Protein AF-A0A6N8HKQ2-F1 (afdb_monomer_lite)

pLDDT: mean 86.03, std 14.51, range [37.56, 98.5]

Sequence (392 aa):
MIQPKLKNEHGMTLVELLAALALFSIVIVLGGSLISSMSSSEKSVSGDISLQQKTNVLMSEMREAYYSGTGVGDLYVDLEALGLSVQGTEIKNDGKFLNIKNNYIEGVNFEKPLSVKLTTSAGPQEVTVESTWKQTDKKEISLQKSRKAQPPKLEDYEWGKEIDELPCDSDGNVKWSGKKYEKNCKPKKKHHNINGALWITNDMKEPDVNNKKHYDIKIEKDLFSDEEFETEEHWSILVGKSAIFHEEVDLEDHSRLEIIENAFFIGKEGEDNDDAEVELEKKAKLIIRKSAFFHGDVEVGEDDNAGAEIKIEGNGTFNKDLVLDKNSEVFITQNGFFYGALEIENNASINIFQDAKFKKTDDYDIAGTICVEGEVSPSNFIYEVSKKCKNK

Radius of gyration: 31.77 Å; chains: 1; bounding box: 68×92×79 Å

Structure (mmCIF, N/CA/C/O backbone):
data_AF-A0A6N8HKQ2-F1
#
_entry.id   AF-A0A6N8HKQ2-F1
#
loop_
_atom_site.group_PDB
_atom_site.id
_atom_site.type_symbol
_atom_site.label_atom_id
_atom_site.label_alt_id
_atom_site.label_comp_id
_atom_site.label_asym_id
_atom_site.label_entity_id
_atom_site.label_seq_id
_atom_site.pdbx_PDB_ins_code
_atom_site.Cartn_x
_atom_site.Cartn_y
_atom_site.Cartn_z
_atom_site.occupancy
_atom_site.B_iso_or_equiv
_atom_site.auth_seq_id
_atom_site.auth_comp_id
_atom_site.auth_asym_id
_atom_site.auth_atom_id
_atom_site.pdbx_PDB_model_num
ATOM 1 N N . MET A 1 1 ? 26.678 64.929 39.734 1.00 46.16 1 MET A N 1
ATOM 2 C CA . MET A 1 1 ? 25.821 64.148 40.652 1.00 46.16 1 MET A CA 1
ATOM 3 C C . MET A 1 1 ? 24.407 64.694 40.525 1.00 46.16 1 MET A C 1
ATOM 5 O O . MET A 1 1 ? 24.148 65.793 40.991 1.00 46.16 1 MET A O 1
ATOM 9 N N . ILE A 1 2 ? 23.542 63.999 39.789 1.00 42.50 2 ILE A N 1
ATOM 10 C CA . ILE A 1 2 ? 22.136 64.370 39.585 1.00 42.50 2 ILE A CA 1
ATOM 11 C C . ILE A 1 2 ? 21.341 63.129 39.987 1.00 42.50 2 ILE A C 1
ATOM 13 O O . ILE A 1 2 ? 21.443 62.105 39.320 1.00 42.50 2 ILE A O 1
ATOM 17 N N . GLN A 1 3 ? 20.635 63.187 41.116 1.00 50.00 3 GLN A N 1
ATOM 18 C CA . GLN A 1 3 ? 19.704 62.131 41.508 1.00 50.00 3 GLN A CA 1
ATOM 19 C C . GLN A 1 3 ? 18.367 62.366 40.792 1.00 50.00 3 GLN A C 1
ATOM 21 O O . GLN A 1 3 ? 17.810 63.462 40.918 1.00 50.00 3 GLN A O 1
ATOM 26 N N . PRO A 1 4 ? 17.832 61.383 40.048 1.00 57.84 4 PRO A N 1
ATOM 27 C CA . PRO A 1 4 ? 16.505 61.508 39.471 1.00 57.84 4 PRO A CA 1
ATOM 28 C C . PRO A 1 4 ? 15.457 61.437 40.588 1.00 57.84 4 PRO A C 1
ATOM 30 O O . PRO A 1 4 ? 15.381 60.468 41.342 1.00 57.84 4 PRO A O 1
ATOM 33 N N . LYS A 1 5 ? 14.635 62.486 40.694 1.00 56.62 5 LYS A N 1
ATOM 34 C CA . LYS A 1 5 ? 13.410 62.476 41.500 1.00 56.62 5 LYS A CA 1
ATOM 35 C C . LYS A 1 5 ? 12.415 61.513 40.850 1.00 56.62 5 LYS A C 1
ATOM 37 O O . LYS A 1 5 ? 11.850 61.836 39.808 1.00 56.62 5 LYS A O 1
ATOM 42 N N . LEU A 1 6 ? 12.169 60.367 41.479 1.00 55.47 6 LEU A N 1
ATOM 43 C CA . LEU A 1 6 ? 11.013 59.528 41.167 1.00 55.47 6 LEU A CA 1
ATOM 44 C C . LEU A 1 6 ? 9.749 60.273 41.620 1.00 55.47 6 LEU A C 1
ATOM 46 O O . LEU A 1 6 ? 9.415 60.304 42.803 1.00 55.47 6 LEU A O 1
ATOM 50 N N . LYS A 1 7 ? 9.073 60.931 40.675 1.00 54.97 7 LYS A N 1
ATOM 51 C CA . LYS A 1 7 ? 7.718 61.453 40.865 1.00 54.97 7 LYS A CA 1
ATOM 52 C C . LYS A 1 7 ? 6.754 60.272 40.852 1.00 54.97 7 LYS A C 1
ATOM 54 O O . LYS A 1 7 ? 6.354 59.808 39.793 1.00 54.97 7 LYS A O 1
ATOM 59 N N . ASN A 1 8 ? 6.414 59.783 42.038 1.00 57.41 8 ASN A N 1
ATOM 60 C CA . ASN A 1 8 ? 5.313 58.849 42.222 1.00 57.41 8 ASN A CA 1
ATOM 61 C C . ASN A 1 8 ? 4.011 59.655 42.347 1.00 57.41 8 ASN A C 1
ATOM 63 O O . ASN A 1 8 ? 3.515 59.912 43.442 1.00 57.41 8 ASN A O 1
ATOM 67 N N . GLU A 1 9 ? 3.522 60.159 41.217 1.00 56.28 9 GLU A N 1
ATOM 68 C CA . GLU A 1 9 ? 2.232 60.835 41.125 1.00 56.28 9 GLU A CA 1
ATOM 69 C C . GLU A 1 9 ? 1.220 59.812 40.616 1.00 56.28 9 GLU A C 1
ATOM 71 O O . GLU A 1 9 ? 1.083 59.661 39.412 1.00 56.28 9 GLU A O 1
ATOM 76 N N . HIS A 1 10 ? 0.577 59.094 41.540 1.00 60.50 10 HIS A N 1
ATOM 77 C CA . HIS A 1 10 ? -0.788 58.529 41.507 1.00 60.50 10 HIS A CA 1
ATOM 78 C C . HIS A 1 10 ? -0.827 57.406 42.551 1.00 60.50 10 HIS A C 1
ATOM 80 O O . HIS A 1 10 ? -0.694 56.222 42.251 1.00 60.50 10 HIS A O 1
ATOM 86 N N . GLY A 1 11 ? -0.938 57.799 43.825 1.00 62.66 11 GLY A N 1
ATOM 87 C CA . GLY A 1 11 ? -1.246 56.848 44.885 1.00 62.66 11 GLY A CA 1
ATOM 88 C C . GLY A 1 11 ? -2.621 56.263 44.598 1.00 62.66 11 GLY A C 1
ATOM 89 O O . GLY A 1 11 ? -3.601 57.004 44.618 1.00 62.66 11 GLY A O 1
ATOM 90 N N . MET A 1 12 ? -2.668 54.967 44.286 1.00 68.31 12 MET A N 1
ATOM 91 C CA . MET A 1 12 ? -3.914 54.234 44.085 1.00 68.31 12 MET A CA 1
ATOM 92 C C . MET A 1 12 ? -4.814 54.506 45.287 1.00 68.31 12 MET A C 1
ATOM 94 O O . MET A 1 12 ? -4.420 54.286 46.439 1.00 68.31 12 MET A O 1
ATOM 98 N N . THR A 1 13 ? -5.983 55.085 45.038 1.00 80.00 13 THR A N 1
ATOM 99 C CA . THR A 1 13 ? -6.864 55.469 46.135 1.00 80.00 13 THR A CA 1
ATOM 100 C C . THR A 1 13 ? -7.385 54.201 46.802 1.00 80.00 13 THR A C 1
ATOM 102 O O . THR A 1 13 ? -7.606 53.177 46.155 1.00 80.00 13 THR A O 1
ATOM 105 N N . LEU A 1 14 ? -7.581 54.238 48.120 1.00 75.44 14 LEU A N 1
ATOM 106 C CA . LEU A 1 14 ? -8.024 53.067 48.888 1.00 75.44 14 LEU A CA 1
ATOM 107 C C . LEU A 1 14 ? -9.332 52.469 48.332 1.00 75.44 14 LEU A C 1
ATOM 109 O O . LEU A 1 14 ? -9.553 51.265 48.416 1.00 75.44 14 LEU A O 1
ATOM 113 N N . VAL A 1 15 ? -10.157 53.306 47.701 1.00 83.25 15 VAL A N 1
ATOM 114 C CA . VAL A 1 15 ? -11.392 52.915 47.015 1.00 83.25 15 VAL A CA 1
ATOM 115 C C . VAL A 1 15 ? -11.114 52.100 45.746 1.00 83.25 15 VAL A C 1
ATOM 117 O O . VAL A 1 15 ? -11.780 51.092 45.528 1.00 83.25 15 VAL A O 1
ATOM 120 N N . GLU A 1 16 ? -10.116 52.469 44.938 1.00 81.19 16 GLU A N 1
ATOM 121 C CA . GLU A 1 16 ? -9.722 51.705 43.743 1.00 81.19 16 GLU A CA 1
ATOM 122 C C . GLU A 1 16 ? -9.136 50.342 44.111 1.00 81.19 16 GLU A C 1
ATOM 124 O O . GLU A 1 16 ? -9.442 49.348 43.456 1.00 81.19 16 GLU A O 1
ATOM 129 N N . LEU A 1 17 ? -8.347 50.267 45.189 1.00 82.44 17 LEU A N 1
ATOM 130 C CA . LEU A 1 17 ? -7.825 48.991 45.686 1.00 82.44 17 LEU A CA 1
ATOM 131 C C . LEU A 1 17 ? -8.966 48.066 46.135 1.00 82.44 17 LEU A C 1
ATOM 133 O O . LEU A 1 17 ? -8.962 46.871 45.840 1.00 82.44 17 LEU A O 1
ATOM 137 N N . LEU A 1 18 ? -9.967 48.621 46.821 1.00 84.69 18 LEU A N 1
ATOM 138 C CA . LEU A 1 18 ? -11.105 47.857 47.326 1.00 84.69 18 LEU A CA 1
ATOM 139 C C . LEU A 1 18 ? -12.030 47.395 46.190 1.00 84.69 18 LEU A C 1
ATOM 141 O O . LEU A 1 18 ? -12.489 46.253 46.198 1.00 84.69 18 LEU A O 1
ATOM 145 N N . ALA A 1 19 ? -12.236 48.241 45.177 1.00 88.38 19 ALA A N 1
ATOM 146 C CA . ALA A 1 19 ? -12.956 47.877 43.961 1.00 88.38 19 ALA A CA 1
ATOM 147 C C . ALA A 1 19 ? -12.219 46.782 43.172 1.00 88.38 19 ALA A C 1
ATOM 149 O O . ALA A 1 19 ? -12.848 45.816 42.745 1.00 88.38 19 ALA A O 1
ATOM 150 N N . ALA A 1 20 ? -10.892 46.880 43.038 1.00 87.44 20 ALA A N 1
ATOM 151 C CA . ALA A 1 20 ? -10.080 45.861 42.378 1.00 87.44 20 ALA A CA 1
ATOM 152 C C . ALA A 1 20 ? -10.153 44.511 43.110 1.00 87.44 20 ALA A C 1
ATOM 154 O O . ALA A 1 20 ? -10.341 43.485 42.464 1.00 87.44 20 ALA A O 1
ATOM 155 N N . LEU A 1 21 ? -10.089 44.496 44.446 1.00 85.06 21 LEU A N 1
ATOM 156 C CA . LEU A 1 21 ? -10.228 43.271 45.247 1.00 85.06 21 LEU A CA 1
ATOM 157 C C . LEU A 1 21 ? -11.634 42.653 45.153 1.00 85.06 21 LEU A C 1
ATOM 159 O O . LEU A 1 21 ? -11.768 41.428 45.069 1.00 85.06 21 LEU A O 1
ATOM 163 N N . ALA A 1 22 ? -12.686 43.475 45.123 1.00 90.75 22 ALA A N 1
ATOM 164 C CA . ALA A 1 22 ? -14.056 43.005 44.916 1.00 90.75 22 ALA A CA 1
ATOM 165 C C . ALA A 1 22 ? -14.241 42.395 43.514 1.00 90.75 22 ALA A C 1
ATOM 167 O O . ALA A 1 22 ? -14.841 41.335 43.358 1.00 90.75 22 ALA A O 1
ATOM 168 N N . LEU A 1 23 ? -13.664 43.022 42.489 1.00 86.00 23 LEU A N 1
ATOM 169 C CA . LEU A 1 23 ? -13.729 42.519 41.118 1.00 86.00 23 LEU A CA 1
ATOM 170 C C . LEU A 1 23 ? -12.907 41.228 40.967 1.00 86.00 23 LEU A C 1
ATOM 172 O O . LEU A 1 23 ? -13.370 40.266 40.359 1.00 86.00 23 LEU A O 1
ATOM 176 N N . PHE A 1 24 ? -11.738 41.155 41.605 1.00 87.06 24 PHE A N 1
ATOM 177 C CA . PHE A 1 24 ? -10.883 39.967 41.597 1.00 87.06 24 PHE A CA 1
ATOM 178 C C . PHE A 1 24 ? -11.538 38.769 42.297 1.00 87.06 24 PHE A C 1
ATOM 180 O O . PHE A 1 24 ? -11.476 37.649 41.798 1.00 87.06 24 PHE A O 1
ATOM 187 N N . SER A 1 25 ? -12.231 38.994 43.417 1.00 88.94 25 SER A N 1
ATOM 188 C CA . SER A 1 25 ? -12.973 37.932 44.112 1.00 88.94 25 SER A CA 1
ATOM 189 C C . SER A 1 25 ? -14.153 37.405 43.288 1.00 88.94 25 SER A C 1
ATOM 191 O O . SER A 1 25 ? -14.359 36.192 43.245 1.00 88.94 25 SER A O 1
ATOM 193 N N . ILE A 1 26 ? -14.861 38.267 42.551 1.00 86.38 26 ILE A N 1
ATOM 194 C CA . ILE A 1 26 ? -15.901 37.837 41.600 1.00 86.38 26 ILE A CA 1
ATOM 195 C C . ILE A 1 26 ? -15.299 36.974 40.482 1.00 86.38 26 ILE A C 1
ATOM 197 O O . ILE A 1 26 ? -15.842 35.916 40.167 1.00 86.38 26 ILE A O 1
ATOM 201 N N . VAL A 1 27 ? -14.157 37.379 39.917 1.00 82.25 27 VAL A N 1
ATOM 202 C CA . VAL A 1 27 ? -13.468 36.614 38.863 1.00 82.25 27 VAL A CA 1
ATOM 203 C C . VAL A 1 27 ? -13.021 35.239 39.367 1.00 82.25 27 VAL A C 1
ATOM 205 O O . VAL A 1 27 ? -13.214 34.252 38.661 1.00 82.25 27 VAL A O 1
ATOM 208 N N . ILE A 1 28 ? -12.500 35.140 40.595 1.00 85.94 28 ILE A N 1
ATOM 209 C CA . ILE A 1 28 ? -12.115 33.851 41.196 1.00 85.94 28 ILE A CA 1
ATOM 210 C C . ILE A 1 28 ? -13.334 32.937 41.374 1.00 85.94 28 ILE A C 1
ATOM 212 O O . ILE A 1 28 ? -13.261 31.755 41.042 1.00 85.94 28 ILE A O 1
ATOM 216 N N . VAL A 1 29 ? -14.463 33.462 41.861 1.00 83.50 29 VAL A N 1
ATOM 217 C CA . VAL A 1 29 ? -15.686 32.663 42.068 1.00 83.50 29 VAL A CA 1
ATOM 218 C C . VAL A 1 29 ? -16.268 32.180 40.737 1.00 83.50 29 VAL A C 1
ATOM 220 O O . VAL A 1 29 ? -16.645 31.011 40.615 1.00 83.50 29 VAL A O 1
ATOM 223 N N . LEU A 1 30 ? -16.303 33.044 39.720 1.00 73.38 30 LEU A N 1
ATOM 224 C CA . LEU A 1 30 ? -16.772 32.677 38.381 1.00 73.38 30 LEU A CA 1
ATOM 225 C C . LEU A 1 30 ? -15.832 31.665 37.708 1.00 73.38 30 LEU A C 1
ATOM 227 O O . LEU A 1 30 ? -16.303 30.676 37.146 1.00 73.38 30 LEU A O 1
ATOM 231 N N . GLY A 1 31 ? -14.515 31.853 37.832 1.00 74.56 31 GLY A N 1
ATOM 232 C CA . GLY A 1 31 ? -13.509 30.920 37.320 1.00 74.56 31 GLY A CA 1
ATOM 233 C C . GLY A 1 31 ? -13.569 29.549 37.998 1.00 74.56 31 GLY A C 1
ATOM 234 O O . GLY A 1 31 ? -13.568 28.524 37.320 1.00 74.56 31 GLY A O 1
ATOM 235 N N . GLY A 1 32 ? -13.713 29.515 39.327 1.00 78.25 32 GLY A N 1
ATOM 236 C CA . GLY A 1 32 ? -13.856 28.271 40.087 1.00 78.25 32 GLY A CA 1
ATOM 237 C C . GLY A 1 32 ? -15.131 27.499 39.739 1.00 78.25 32 GLY A C 1
ATOM 238 O O . GLY A 1 32 ? -15.108 26.272 39.645 1.00 78.25 32 GLY A O 1
ATOM 239 N N . SER A 1 33 ? -16.229 28.212 39.472 1.00 70.56 33 SER A N 1
ATOM 240 C CA . SER A 1 33 ? -17.499 27.601 39.062 1.00 70.56 33 SER A CA 1
ATOM 241 C C . SER A 1 33 ? -17.398 26.935 37.684 1.00 70.56 33 SER A C 1
ATOM 243 O O . SER A 1 33 ? -17.876 25.814 37.510 1.00 70.56 33 SER A O 1
ATOM 245 N N . LEU A 1 34 ? -16.717 27.573 36.723 1.00 57.62 34 LEU A N 1
ATOM 246 C CA . LEU A 1 34 ? -16.493 27.012 35.386 1.00 57.62 34 LEU A CA 1
ATOM 247 C C . LEU A 1 34 ? -15.600 25.763 35.424 1.00 57.62 34 LEU A C 1
ATOM 249 O O . LEU A 1 34 ? -15.969 24.737 34.852 1.00 57.62 34 LEU A O 1
ATOM 253 N N . ILE A 1 35 ? -14.485 25.806 36.159 1.00 62.06 35 ILE A N 1
ATOM 254 C CA . ILE A 1 35 ? -13.568 24.660 36.303 1.00 62.06 35 ILE A CA 1
ATOM 255 C C . ILE A 1 35 ? -14.276 23.470 36.970 1.00 62.06 35 ILE A C 1
ATOM 257 O O . ILE A 1 35 ? -14.155 22.333 36.512 1.00 62.06 35 ILE A O 1
ATOM 261 N N . SER A 1 36 ? -15.073 23.728 38.012 1.00 61.34 36 SER A N 1
ATOM 262 C CA . SER A 1 36 ? -15.867 22.694 38.686 1.00 61.34 36 SER A CA 1
ATOM 263 C C . SER A 1 36 ? -16.915 22.066 37.755 1.00 61.34 36 SER A C 1
ATOM 265 O O . SER A 1 36 ? -17.097 20.845 37.753 1.00 61.34 36 SER A O 1
ATOM 267 N N . SER A 1 37 ? -17.560 22.875 36.904 1.00 52.34 37 SER A N 1
ATOM 268 C CA . SER A 1 37 ? -18.534 22.382 35.922 1.00 52.34 37 SER A CA 1
ATOM 269 C C . SER A 1 37 ? -17.895 21.499 34.842 1.00 52.34 37 SER A C 1
ATOM 271 O O . SER A 1 37 ? -18.434 20.433 34.547 1.00 52.34 37 SER A O 1
ATOM 273 N N . MET A 1 38 ? -16.708 21.863 34.335 1.00 58.38 38 MET A N 1
ATOM 274 C CA . MET A 1 38 ? -15.970 21.043 33.365 1.00 58.38 38 MET A CA 1
ATOM 275 C C . MET A 1 38 ? -15.528 19.709 33.978 1.00 58.38 38 MET A C 1
ATOM 277 O O . MET A 1 38 ? -15.808 18.657 33.406 1.00 58.38 38 MET A O 1
ATOM 281 N N . SER A 1 39 ? -14.960 19.721 35.189 1.00 58.03 39 SER A N 1
ATOM 282 C CA . SER A 1 39 ? -14.529 18.491 35.875 1.00 58.03 39 SER A CA 1
ATOM 283 C C . SER A 1 39 ? -15.693 17.544 36.201 1.00 58.03 39 SER A C 1
ATOM 285 O O . SER A 1 39 ? -15.555 16.322 36.133 1.00 58.03 39 SER A O 1
ATOM 287 N N . SER A 1 40 ? -16.866 18.097 36.525 1.00 54.75 40 SER A N 1
ATOM 288 C CA . SER A 1 40 ? -18.075 17.302 36.773 1.00 54.75 40 SER A CA 1
ATOM 289 C C . SER A 1 40 ? -18.632 16.692 35.480 1.00 54.75 40 SER A C 1
ATOM 291 O O . SER A 1 40 ? -19.094 15.552 35.488 1.00 54.75 40 SER A O 1
ATOM 293 N N . SER A 1 41 ? -18.543 17.421 34.361 1.00 54.34 41 SER A N 1
ATOM 294 C CA . SER A 1 41 ? -18.986 16.937 33.049 1.00 54.34 41 SER A CA 1
ATOM 295 C C . SER A 1 41 ? -18.083 15.839 32.472 1.00 54.34 41 SER A C 1
ATOM 297 O O . SER A 1 41 ? -18.601 14.853 31.953 1.00 54.34 41 SER A O 1
ATOM 299 N N . GLU A 1 42 ? -16.759 15.927 32.646 1.00 51.78 42 GLU A N 1
ATOM 300 C CA . GLU A 1 42 ? -15.817 14.888 32.198 1.00 51.78 42 GLU A CA 1
ATOM 301 C C . GLU A 1 42 ? -16.036 13.553 32.917 1.00 51.78 42 GLU A C 1
ATOM 303 O O . GLU A 1 42 ? -15.993 12.499 32.285 1.00 51.78 42 GLU A O 1
ATOM 308 N N . LYS A 1 43 ? -16.338 13.580 34.222 1.00 54.56 43 LYS A N 1
ATOM 309 C CA . LYS A 1 43 ? -16.626 12.356 34.987 1.00 54.56 43 LYS A CA 1
ATOM 310 C C . LYS A 1 43 ? -17.906 11.660 34.526 1.00 54.56 43 LYS A C 1
ATOM 312 O O . LYS A 1 43 ? -17.921 10.435 34.458 1.00 54.56 43 LYS A O 1
ATOM 317 N N . SER A 1 44 ? -18.951 12.419 34.184 1.00 57.22 44 SER A N 1
ATOM 318 C CA . SER A 1 44 ? -20.192 11.845 33.644 1.00 57.22 44 SER A CA 1
ATOM 319 C C . SER A 1 44 ? -19.960 11.234 32.261 1.00 57.22 44 SER A C 1
ATOM 321 O O . SER A 1 44 ? -20.314 10.081 32.043 1.00 57.22 44 SER A O 1
ATOM 323 N N . VAL A 1 45 ? -19.292 11.967 31.362 1.00 58.22 45 VAL A N 1
ATOM 324 C CA . VAL A 1 45 ? -19.038 11.521 29.980 1.00 58.22 45 VAL A CA 1
ATOM 325 C C . VAL A 1 45 ? -18.091 10.317 29.934 1.00 58.22 45 VAL A C 1
ATOM 327 O O . VAL A 1 45 ? -18.321 9.384 29.169 1.00 58.22 45 VAL A O 1
ATOM 330 N N . SER A 1 46 ? -17.051 10.289 30.773 1.00 54.12 46 SER A N 1
ATOM 331 C CA . SER A 1 46 ? -16.138 9.142 30.871 1.00 54.12 46 SER A CA 1
ATOM 332 C C . SER A 1 46 ? -16.841 7.887 31.409 1.00 54.12 46 SER A C 1
ATOM 334 O O . SER A 1 46 ? -16.606 6.789 30.899 1.00 54.12 46 SER A O 1
ATOM 336 N N . GLY A 1 47 ? -17.747 8.050 32.383 1.00 65.31 47 GLY A N 1
ATOM 337 C CA . GLY A 1 47 ? -18.592 6.966 32.892 1.00 65.31 47 GLY A CA 1
ATOM 338 C C . GLY A 1 47 ? -19.524 6.389 31.823 1.00 65.31 47 GLY A C 1
ATOM 339 O O . GLY A 1 47 ? -19.563 5.171 31.645 1.00 65.31 47 GLY A O 1
ATOM 340 N N . ASP A 1 48 ? -20.182 7.257 31.047 1.00 67.94 48 ASP A N 1
ATOM 341 C CA . ASP A 1 48 ? -21.115 6.856 29.986 1.00 67.94 48 ASP A CA 1
ATOM 342 C C . ASP A 1 48 ? -20.407 6.079 28.862 1.00 67.94 48 ASP A C 1
ATOM 344 O O . ASP A 1 48 ? -20.881 5.022 28.437 1.00 67.94 48 ASP A O 1
ATOM 348 N N . ILE A 1 49 ? -19.231 6.550 28.423 1.00 67.56 49 ILE A N 1
ATOM 349 C CA . ILE A 1 49 ? -18.426 5.869 27.395 1.00 67.56 49 ILE A CA 1
ATOM 350 C C . ILE A 1 49 ? -17.979 4.489 27.892 1.00 67.56 49 ILE A C 1
ATOM 352 O O . ILE A 1 49 ? -18.093 3.503 27.160 1.00 67.56 49 ILE A O 1
ATOM 356 N N . SER A 1 50 ? -17.516 4.394 29.142 1.00 82.94 50 SER A N 1
ATOM 357 C CA . SER A 1 50 ? -17.090 3.118 29.725 1.00 82.94 50 SER A CA 1
ATOM 358 C C . SER A 1 50 ? -18.253 2.126 29.842 1.00 82.94 50 SER A C 1
ATOM 360 O O . SER A 1 50 ? -18.107 0.959 29.473 1.00 82.94 50 SER A O 1
ATOM 362 N N . LEU A 1 51 ? -19.427 2.579 30.299 1.00 87.25 51 LEU A N 1
ATOM 363 C CA . LEU A 1 51 ? -20.622 1.742 30.416 1.00 87.25 51 LEU A CA 1
ATOM 364 C C . LEU A 1 51 ? -21.091 1.242 29.043 1.00 87.25 51 LEU A C 1
ATOM 366 O O . LEU A 1 51 ? -21.343 0.046 28.883 1.00 87.25 51 LEU A O 1
ATOM 370 N N . GLN A 1 52 ? -21.152 2.116 28.036 1.00 85.06 52 GLN A N 1
ATOM 371 C CA . GLN A 1 52 ? -21.540 1.732 26.678 1.00 85.06 52 GLN A CA 1
ATOM 372 C C . GLN A 1 52 ? -20.567 0.710 26.072 1.00 85.06 52 GLN A C 1
ATOM 374 O O . GLN A 1 52 ? -21.008 -0.284 25.494 1.00 85.06 52 GLN A O 1
ATOM 379 N N . GLN A 1 53 ? -19.256 0.900 26.250 1.00 80.44 53 GLN A N 1
ATOM 380 C CA . GLN A 1 53 ? -18.241 -0.053 25.792 1.00 80.44 53 GLN A CA 1
ATOM 381 C C . GLN A 1 53 ? -18.414 -1.424 26.449 1.00 80.44 53 GLN A C 1
ATOM 383 O O . GLN A 1 53 ? -18.516 -2.426 25.745 1.00 80.44 53 GLN A O 1
ATOM 388 N N . LYS A 1 54 ? -18.527 -1.477 27.781 1.00 88.75 54 LYS A N 1
ATOM 389 C CA . LYS A 1 54 ? -18.739 -2.736 28.513 1.00 88.75 54 LYS A CA 1
ATOM 390 C C . LYS A 1 54 ? -20.025 -3.448 28.088 1.00 88.75 54 LYS A C 1
ATOM 392 O O . LYS A 1 54 ? -20.032 -4.664 27.930 1.00 88.75 54 LYS A O 1
ATOM 397 N N . THR A 1 55 ? -21.094 -2.691 27.845 1.00 91.19 55 THR A N 1
ATOM 398 C CA . THR A 1 55 ? -22.372 -3.235 27.355 1.00 91.19 55 THR A CA 1
ATOM 399 C C . THR A 1 55 ? -22.227 -3.824 25.951 1.00 91.19 55 THR A C 1
ATOM 401 O O . THR A 1 55 ? -22.766 -4.892 25.665 1.00 91.19 55 THR A O 1
ATOM 404 N N . ASN A 1 56 ? -21.465 -3.166 25.074 1.00 84.62 56 ASN A N 1
ATOM 405 C CA . ASN A 1 56 ? -21.185 -3.663 23.728 1.00 84.62 56 ASN A CA 1
ATOM 406 C C . ASN A 1 56 ? -20.308 -4.924 23.737 1.00 84.62 56 ASN A C 1
ATOM 408 O O . ASN A 1 56 ? -20.548 -5.824 22.930 1.00 84.62 56 ASN A O 1
ATOM 412 N N . VAL A 1 57 ? -19.328 -5.006 24.646 1.00 84.88 57 VAL A N 1
ATOM 413 C CA . VAL A 1 57 ? -18.512 -6.215 24.859 1.00 84.88 57 VAL A CA 1
ATOM 414 C C . VAL A 1 57 ? -19.408 -7.377 25.277 1.00 84.88 57 VAL A C 1
ATOM 416 O O . VAL A 1 57 ? -19.439 -8.387 24.580 1.00 84.88 57 VAL A O 1
ATOM 419 N N . LEU A 1 58 ? -20.246 -7.186 26.301 1.00 91.81 58 LEU A N 1
ATOM 420 C CA . LEU A 1 58 ? -21.216 -8.189 26.749 1.00 91.81 58 LEU A CA 1
ATOM 421 C C . LEU A 1 58 ? -22.133 -8.666 25.611 1.00 91.81 58 LEU A C 1
ATOM 423 O O . LEU A 1 58 ? -22.305 -9.862 25.389 1.00 91.81 58 LEU A O 1
ATOM 427 N N . MET A 1 59 ? -22.693 -7.731 24.837 1.00 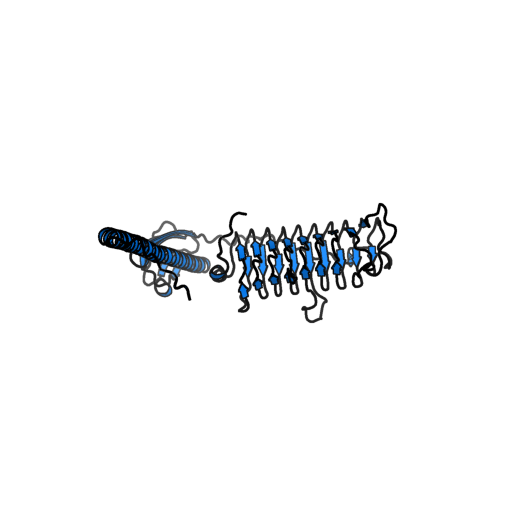93.19 59 MET A N 1
ATOM 428 C CA . MET A 1 59 ? -23.543 -8.044 23.680 1.00 93.19 59 MET A CA 1
ATOM 429 C C . MET A 1 59 ? -22.803 -8.776 22.554 1.00 93.19 59 MET A C 1
ATOM 431 O O . MET A 1 59 ? -23.447 -9.397 21.703 1.00 93.19 59 MET A O 1
ATOM 435 N N . SER A 1 60 ? -21.478 -8.671 22.492 1.00 84.25 60 SER A N 1
ATOM 436 C CA . SER A 1 60 ? -20.648 -9.379 21.515 1.00 84.25 60 SER A CA 1
ATOM 437 C C . SER A 1 60 ? -20.323 -10.789 22.001 1.00 84.25 60 SER A C 1
ATOM 439 O O . SER A 1 60 ? -20.546 -11.738 21.254 1.00 84.25 60 SER A O 1
ATOM 441 N N . GLU A 1 61 ? -19.937 -10.944 23.269 1.00 87.19 61 GLU A N 1
ATOM 442 C CA . GLU A 1 61 ? -19.694 -12.247 23.906 1.00 87.19 61 GLU A CA 1
ATOM 443 C C . GLU A 1 61 ? -20.952 -13.124 23.905 1.00 87.19 61 GLU A C 1
ATOM 445 O O . GLU A 1 61 ? -20.917 -14.282 23.488 1.00 87.19 61 GLU A O 1
ATOM 450 N N . MET A 1 62 ? -22.108 -12.560 24.274 1.00 93.88 62 MET A N 1
ATOM 451 C CA . MET A 1 62 ? -23.382 -13.282 24.219 1.00 93.88 62 MET A CA 1
ATOM 452 C C . MET A 1 62 ? -23.731 -13.722 22.791 1.00 93.88 62 MET A C 1
ATOM 454 O O . MET A 1 62 ? -24.269 -14.808 22.581 1.00 93.88 62 MET A O 1
ATOM 458 N N . ARG A 1 63 ? -23.430 -12.888 21.791 1.00 93.50 63 ARG A N 1
ATOM 459 C CA . ARG A 1 63 ? -23.690 -13.201 20.381 1.00 93.50 63 ARG A CA 1
ATOM 460 C C . ARG A 1 63 ? -22.796 -14.334 19.885 1.00 93.50 63 ARG A C 1
ATOM 462 O O . ARG A 1 63 ? -23.269 -15.209 19.164 1.00 93.50 63 ARG A O 1
ATOM 469 N N . GLU A 1 64 ? -21.529 -14.339 20.283 1.00 85.00 64 GLU A N 1
ATOM 470 C CA . GLU A 1 64 ? -20.588 -15.420 19.989 1.00 85.00 64 GLU A CA 1
ATOM 471 C C . GLU A 1 64 ? -21.012 -16.739 20.659 1.00 85.00 64 GLU A C 1
ATOM 473 O O . GLU A 1 64 ? -21.082 -17.782 19.999 1.00 85.00 64 GLU A O 1
ATOM 478 N N . ALA A 1 65 ? -21.407 -16.691 21.936 1.00 89.75 65 ALA A N 1
ATOM 479 C CA . ALA A 1 65 ? -21.964 -17.839 22.652 1.00 89.75 65 ALA A CA 1
ATOM 480 C C . ALA A 1 65 ? -23.235 -18.381 21.969 1.00 89.75 65 ALA A C 1
ATOM 482 O O . ALA A 1 65 ? -23.407 -19.589 21.814 1.00 89.75 65 ALA A O 1
ATOM 483 N N . TYR A 1 66 ? -24.108 -17.497 21.479 1.00 94.62 66 TYR A N 1
ATOM 484 C CA . TYR A 1 66 ? -25.288 -17.890 20.710 1.00 94.62 66 TYR A CA 1
ATOM 485 C C . TYR A 1 66 ? -24.929 -18.596 19.391 1.00 94.62 66 TYR A C 1
ATOM 487 O O . TYR A 1 66 ? -25.538 -19.608 19.042 1.00 94.62 66 TYR A O 1
ATOM 495 N N . TYR A 1 67 ? -23.936 -18.098 18.651 1.00 90.38 67 TYR A N 1
ATOM 496 C CA . TYR A 1 67 ? -23.533 -18.708 17.381 1.00 90.38 67 TYR A CA 1
ATOM 497 C C . TYR A 1 67 ? -22.767 -20.026 17.534 1.00 90.38 67 TYR A C 1
ATOM 499 O O . TYR A 1 67 ? -22.756 -20.819 16.593 1.00 90.38 67 TYR A O 1
ATOM 507 N N . SER A 1 68 ? -22.169 -20.286 18.697 1.00 87.81 68 SER A N 1
ATOM 508 C CA . SER A 1 68 ? -21.523 -21.570 19.006 1.00 87.81 68 SER A CA 1
ATOM 509 C C . SER A 1 68 ? -22.486 -22.629 19.563 1.00 87.81 68 SER A C 1
ATOM 511 O O . SER A 1 68 ? -22.177 -23.822 19.508 1.00 87.81 68 SER A O 1
ATOM 513 N N . GLY A 1 69 ? -23.661 -22.224 20.056 1.00 90.31 69 GLY A N 1
ATOM 514 C CA . GLY A 1 69 ? -24.697 -23.132 20.546 1.00 90.31 69 GLY A CA 1
ATOM 515 C C . GLY A 1 69 ? -25.393 -23.938 19.441 1.00 90.31 69 GLY A C 1
ATOM 516 O O . GLY A 1 69 ? -25.442 -23.546 18.275 1.00 90.31 69 GLY A O 1
ATOM 517 N N . THR A 1 70 ? -25.965 -25.088 19.807 1.00 89.44 70 THR A N 1
ATOM 518 C CA . THR A 1 70 ? -26.787 -25.925 18.913 1.00 89.44 70 THR A CA 1
ATOM 519 C C . THR A 1 70 ? -28.004 -26.468 19.659 1.00 89.44 70 THR A C 1
ATOM 521 O O . THR A 1 70 ? -27.944 -26.691 20.869 1.00 89.44 70 THR A O 1
ATOM 524 N N . GLY A 1 71 ? -29.122 -26.675 18.955 1.00 92.12 71 GLY A N 1
ATOM 525 C CA . GLY A 1 71 ? -30.360 -27.177 19.553 1.00 92.12 71 GLY A CA 1
ATOM 526 C C . GLY A 1 71 ? -30.957 -26.232 20.604 1.00 92.12 71 GLY A C 1
ATOM 527 O O . GLY A 1 71 ? -31.026 -25.021 20.396 1.00 92.12 71 GLY A O 1
ATOM 528 N N . VAL A 1 72 ? -31.415 -26.795 21.726 1.00 92.19 72 VAL A N 1
ATOM 529 C CA . VAL A 1 72 ? -31.946 -26.046 22.878 1.00 92.19 72 VAL A CA 1
ATOM 530 C C . VAL A 1 72 ? -30.995 -26.206 24.060 1.00 92.19 72 VAL A C 1
ATOM 532 O O . VAL A 1 72 ? -30.677 -27.336 24.431 1.00 92.19 72 VAL A O 1
ATOM 535 N N . GLY A 1 73 ? -30.573 -25.099 24.667 1.00 94.62 73 GLY A N 1
ATOM 536 C CA . GLY A 1 73 ? -29.677 -25.101 25.822 1.00 94.62 73 GLY A CA 1
ATOM 537 C C . GLY A 1 73 ? -29.611 -23.746 26.519 1.00 94.62 73 GLY A C 1
ATOM 538 O O . GLY A 1 73 ? -30.470 -22.891 26.309 1.00 94.62 73 GLY A O 1
ATOM 539 N N . ASP A 1 74 ? -28.588 -23.560 27.345 1.00 95.56 74 ASP A N 1
ATOM 540 C CA . ASP A 1 74 ? -28.421 -22.355 28.155 1.00 95.56 74 ASP A CA 1
ATOM 541 C C . ASP A 1 74 ? -27.308 -21.473 27.579 1.00 95.56 74 ASP A C 1
ATOM 543 O O . ASP A 1 74 ? -26.262 -21.972 27.160 1.00 95.56 74 ASP A O 1
ATOM 547 N N . LEU A 1 75 ? -27.529 -20.157 27.550 1.00 93.94 75 LEU A N 1
ATOM 548 C CA . LEU A 1 75 ? -26.542 -19.179 27.088 1.00 93.94 75 LEU A CA 1
ATOM 549 C C . LEU A 1 75 ? -25.925 -18.466 28.289 1.00 93.94 75 LEU A C 1
ATOM 551 O O . LEU A 1 75 ? -26.641 -17.810 29.042 1.00 93.94 75 LEU A O 1
ATOM 555 N N . TYR A 1 76 ? -24.613 -18.596 28.464 1.00 92.94 76 TYR A N 1
ATOM 556 C CA . TYR A 1 76 ? -23.887 -17.961 29.562 1.00 92.94 76 TYR A CA 1
ATOM 557 C C . TYR A 1 76 ? -23.723 -16.449 29.345 1.00 92.94 76 TYR A C 1
ATOM 559 O O . TYR A 1 76 ? -23.507 -15.996 28.221 1.00 92.94 76 TYR A O 1
ATOM 567 N N . VAL A 1 77 ? -23.832 -15.678 30.428 1.00 90.00 77 VAL A N 1
ATOM 568 C CA . VAL A 1 77 ? -23.762 -14.212 30.458 1.00 90.00 77 VAL A CA 1
ATOM 569 C C . VAL A 1 77 ? -22.944 -13.779 31.678 1.00 90.00 77 VAL A C 1
ATOM 571 O O . VAL A 1 77 ? -23.466 -13.756 32.792 1.00 90.00 77 VAL A O 1
ATOM 574 N N . ASP A 1 78 ? -21.674 -13.416 31.492 1.00 85.81 78 ASP A N 1
ATOM 575 C CA . ASP A 1 78 ? -20.793 -13.021 32.601 1.00 85.81 78 ASP A CA 1
ATOM 576 C C . ASP A 1 78 ? -20.966 -11.542 32.991 1.00 85.81 78 ASP A C 1
ATOM 578 O O . ASP A 1 78 ? -20.217 -10.649 32.593 1.00 85.81 78 ASP A O 1
ATOM 582 N N . LEU A 1 79 ? -22.010 -11.263 33.771 1.00 85.38 79 LEU A N 1
ATOM 583 C CA . LEU A 1 79 ? -22.305 -9.907 34.248 1.00 85.38 79 LEU A CA 1
ATOM 584 C C . LEU A 1 79 ? -21.310 -9.427 35.315 1.00 85.38 79 LEU A C 1
ATOM 586 O O . LEU A 1 79 ? -21.015 -8.230 35.401 1.00 85.38 79 LEU A O 1
ATOM 590 N N . GLU A 1 80 ? -20.802 -10.355 36.129 1.00 83.94 80 GLU A N 1
ATOM 591 C CA . GLU A 1 80 ? -19.935 -10.046 37.266 1.00 83.94 80 GLU A CA 1
ATOM 592 C C . GLU A 1 80 ? -18.533 -9.646 36.808 1.00 83.94 80 GLU A C 1
ATOM 594 O O . GLU A 1 80 ? -18.010 -8.643 37.304 1.00 83.94 80 GLU A O 1
ATOM 599 N N . ALA A 1 81 ? -17.954 -10.345 35.824 1.00 79.56 81 ALA A N 1
ATOM 600 C CA . ALA A 1 81 ? -16.623 -10.018 35.307 1.00 79.56 81 ALA A CA 1
ATOM 601 C C . ALA A 1 81 ? -16.538 -8.599 34.721 1.00 79.56 81 ALA A C 1
ATOM 603 O O . ALA A 1 81 ? -15.500 -7.942 34.820 1.00 79.56 81 ALA A O 1
ATOM 604 N N . LEU A 1 82 ? -17.638 -8.086 34.161 1.00 79.88 82 LEU A N 1
ATOM 605 C CA . LEU A 1 82 ? -17.698 -6.739 33.583 1.00 79.88 82 LEU A CA 1
ATOM 606 C C . LEU A 1 82 ? -18.042 -5.647 34.614 1.00 79.88 82 LEU A C 1
ATOM 608 O O . LEU A 1 82 ? -17.919 -4.445 34.323 1.00 79.88 82 LEU A O 1
ATOM 612 N N . GLY A 1 83 ? -18.437 -6.041 35.830 1.00 85.88 83 GLY A N 1
ATOM 613 C CA . GLY A 1 83 ? -18.901 -5.135 36.880 1.00 85.88 83 GLY A CA 1
ATOM 614 C C . GLY A 1 83 ? -20.174 -4.384 36.480 1.00 85.88 83 GLY A C 1
ATOM 615 O O . GLY A 1 83 ? -20.295 -3.193 36.769 1.00 85.88 83 GLY A O 1
ATOM 616 N N . LEU A 1 84 ? -21.081 -5.049 35.757 1.00 87.25 84 LE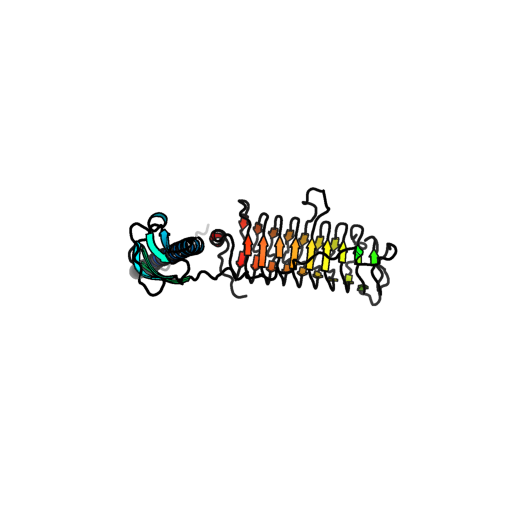U A N 1
ATOM 617 C CA . LEU A 1 84 ? -22.339 -4.478 35.275 1.00 87.25 84 LEU A CA 1
ATOM 618 C C . LEU A 1 84 ? -23.509 -4.958 36.133 1.00 87.25 84 LEU A C 1
ATOM 620 O O . LEU A 1 84 ? -23.565 -6.115 36.542 1.00 87.25 84 LEU A O 1
ATOM 624 N N . SER A 1 85 ? -24.487 -4.079 36.356 1.00 88.56 85 SER A N 1
ATOM 625 C CA . SER A 1 85 ? -25.783 -4.477 36.912 1.00 88.56 85 SER A CA 1
ATOM 626 C C . SER A 1 85 ? -26.859 -4.397 35.835 1.00 88.56 85 SER A C 1
ATOM 628 O O . SER A 1 85 ? -26.906 -3.441 35.063 1.00 88.56 85 SER A O 1
ATOM 630 N N . VAL A 1 86 ? -27.712 -5.415 35.743 1.00 88.12 86 VAL A N 1
ATOM 631 C CA . VAL A 1 86 ? -28.794 -5.468 34.753 1.00 88.12 86 VAL A CA 1
ATOM 632 C C . VAL A 1 86 ? -30.067 -4.921 35.386 1.00 88.12 86 VAL A C 1
ATOM 634 O O . VAL A 1 86 ? -30.581 -5.505 36.336 1.00 88.12 86 VAL A O 1
ATOM 637 N N . GLN A 1 87 ? -30.571 -3.808 34.854 1.00 90.50 87 GLN A N 1
ATOM 638 C CA . GLN A 1 87 ? -31.800 -3.161 35.333 1.00 90.50 87 GLN A CA 1
ATOM 639 C C . GLN A 1 87 ? -33.040 -3.673 34.595 1.00 90.50 87 GLN A C 1
ATOM 641 O O . GLN A 1 87 ? -34.123 -3.761 35.169 1.00 90.50 87 GLN A O 1
ATOM 646 N N . GLY A 1 88 ? -32.882 -4.049 33.323 1.00 86.38 88 GLY A N 1
ATOM 647 C CA . GLY A 1 88 ? -33.977 -4.531 32.490 1.00 86.38 88 GLY A CA 1
ATOM 648 C C . GLY A 1 88 ? -33.490 -5.463 31.391 1.00 86.38 88 GLY A C 1
ATOM 649 O O . GLY A 1 88 ? -32.460 -5.220 30.765 1.00 86.38 88 GLY A O 1
ATOM 650 N N . THR A 1 89 ? -34.243 -6.537 31.152 1.00 91.56 89 THR A N 1
ATOM 651 C CA . THR A 1 89 ? -34.017 -7.455 30.030 1.00 91.56 89 THR A CA 1
ATOM 652 C C . THR A 1 89 ? -35.329 -7.783 29.347 1.00 91.56 89 THR A C 1
ATOM 654 O O . THR A 1 89 ? -36.311 -8.152 29.988 1.00 91.56 89 THR A O 1
ATOM 657 N N . GLU A 1 90 ? -35.335 -7.688 28.023 1.00 95.69 90 GLU A N 1
ATOM 658 C CA . GLU A 1 90 ? -36.346 -8.322 27.187 1.00 95.69 90 GLU A CA 1
ATOM 659 C C . GLU A 1 90 ? -35.617 -9.247 26.216 1.00 95.69 90 GLU A C 1
ATOM 661 O O . GLU A 1 90 ? -35.081 -8.816 25.194 1.00 95.69 90 GLU A O 1
ATOM 666 N N . ILE A 1 91 ? -35.571 -10.533 26.558 1.00 95.81 91 ILE A N 1
ATOM 667 C CA . ILE A 1 91 ? -34.965 -11.559 25.714 1.00 95.81 91 ILE A CA 1
ATOM 668 C C . ILE A 1 91 ? -36.088 -12.406 25.134 1.00 95.81 91 ILE A C 1
ATOM 670 O O . ILE A 1 91 ? -36.885 -12.974 25.880 1.00 95.81 91 ILE A O 1
ATOM 674 N N . LYS A 1 92 ? -36.172 -12.487 23.805 1.00 96.94 92 LYS A N 1
ATOM 675 C CA . LYS A 1 92 ? -37.176 -13.281 23.090 1.00 96.94 92 LYS A CA 1
ATOM 676 C C . LYS A 1 92 ? -36.509 -14.295 22.182 1.00 96.94 92 LYS A C 1
ATOM 678 O O . LYS A 1 92 ? -35.695 -13.932 21.339 1.00 96.94 92 LYS A O 1
ATOM 683 N N . ASN A 1 93 ? -36.928 -15.546 22.292 1.00 96.56 93 ASN A N 1
ATOM 684 C CA . ASN A 1 93 ? -36.488 -16.621 21.417 1.00 96.56 93 ASN A CA 1
ATOM 685 C C . ASN A 1 93 ? -37.686 -17.495 21.048 1.00 96.56 93 ASN A C 1
ATOM 687 O O . ASN A 1 93 ? -38.460 -17.886 21.921 1.00 96.56 93 ASN A O 1
ATOM 691 N N . ASP A 1 94 ? -37.890 -17.733 19.751 1.00 93.69 94 ASP A N 1
ATOM 692 C CA . ASP A 1 94 ? -39.054 -18.482 19.243 1.00 93.69 94 ASP A CA 1
ATOM 693 C C . ASP A 1 94 ? -40.409 -17.934 19.761 1.00 93.69 94 ASP A C 1
ATOM 695 O O . ASP A 1 94 ? -41.326 -18.668 20.124 1.00 93.69 94 ASP A O 1
ATOM 699 N N . GLY A 1 95 ? -40.513 -16.604 19.876 1.00 92.56 95 GLY A N 1
ATOM 700 C CA . GLY A 1 95 ? -41.707 -15.913 20.379 1.00 92.56 95 GLY A CA 1
ATOM 701 C C . GLY A 1 95 ? -41.940 -16.010 21.894 1.00 92.56 95 GLY A C 1
ATOM 702 O O . GLY A 1 95 ? -42.907 -15.429 22.388 1.00 92.56 95 GLY A O 1
ATOM 703 N N . LYS A 1 96 ? -41.070 -16.695 22.646 1.00 95.94 96 LYS A N 1
ATOM 704 C CA . LYS A 1 96 ? -41.139 -16.806 24.110 1.00 95.94 96 LYS A CA 1
ATOM 705 C C . LYS A 1 96 ? -40.172 -15.831 24.768 1.00 95.94 96 LYS A C 1
ATOM 707 O O . LYS A 1 96 ? -39.045 -15.680 24.308 1.00 95.94 96 LYS A O 1
ATOM 712 N N . PHE A 1 97 ? -40.606 -15.200 25.856 1.00 96.88 97 PHE A N 1
ATOM 713 C CA . PHE A 1 97 ? -39.711 -14.424 26.711 1.00 96.88 97 PHE A CA 1
ATOM 714 C C . PHE A 1 97 ? -38.863 -15.365 27.570 1.00 96.88 97 PHE A C 1
ATOM 716 O O . PHE A 1 97 ? -39.401 -16.287 28.187 1.00 96.88 97 PHE A O 1
ATOM 723 N N . LEU A 1 98 ? -37.557 -15.119 27.605 1.00 95.94 98 LEU A N 1
ATOM 724 C CA . LEU A 1 98 ? -36.585 -15.838 28.421 1.00 95.94 98 LEU A CA 1
ATOM 725 C C . LEU A 1 98 ? -36.085 -14.931 29.549 1.00 95.94 98 LEU A C 1
ATOM 727 O O . LEU A 1 98 ? -36.053 -13.710 29.402 1.00 95.94 98 LEU A O 1
ATOM 731 N N . ASN A 1 99 ? -35.687 -15.538 30.665 1.00 93.50 99 ASN A N 1
ATOM 732 C CA . ASN A 1 99 ? -35.164 -14.833 31.834 1.00 93.50 99 ASN A CA 1
ATOM 733 C C . ASN A 1 99 ? -33.703 -15.215 32.071 1.00 93.50 99 ASN A C 1
ATOM 735 O O . ASN A 1 99 ? -33.312 -16.350 31.800 1.00 93.50 99 ASN A O 1
ATOM 739 N N . ILE A 1 100 ? -32.936 -14.289 32.646 1.00 91.75 100 ILE A N 1
ATOM 740 C CA . ILE A 1 100 ? -31.588 -14.569 33.142 1.00 91.75 100 ILE A CA 1
ATOM 741 C C . ILE A 1 100 ? -31.693 -15.133 34.564 1.00 91.75 100 ILE A C 1
ATOM 743 O O . ILE A 1 100 ? -32.306 -14.510 35.434 1.00 91.75 100 ILE A O 1
ATOM 747 N N . LYS A 1 101 ? -31.083 -16.292 34.821 1.00 91.94 101 LYS A N 1
ATOM 748 C CA . LYS A 1 101 ? -30.897 -16.859 36.164 1.00 91.94 101 LYS A CA 1
ATOM 749 C C . LYS A 1 101 ? -29.473 -17.361 36.323 1.00 91.94 101 LYS A C 1
ATOM 751 O O . LYS A 1 101 ? -28.974 -18.063 35.455 1.00 91.94 101 LYS A O 1
ATOM 756 N N . ASN A 1 102 ? -28.834 -17.034 37.446 1.00 91.00 102 ASN A N 1
ATOM 757 C CA . ASN A 1 102 ? -27.481 -17.497 37.776 1.00 91.00 102 ASN A CA 1
ATOM 758 C C . ASN A 1 102 ? -26.466 -17.294 36.634 1.00 91.00 102 ASN A C 1
ATOM 760 O O . ASN A 1 102 ? -25.667 -18.187 36.378 1.00 91.00 102 ASN A O 1
ATOM 764 N N . ASN A 1 103 ? -26.517 -16.148 35.943 1.00 91.56 103 ASN A N 1
ATOM 765 C CA . ASN A 1 103 ? -25.668 -15.836 34.784 1.00 91.56 103 ASN A CA 1
ATOM 766 C C . ASN A 1 103 ? -25.939 -16.688 33.528 1.00 91.56 103 ASN A C 1
ATOM 768 O O . ASN A 1 103 ? -25.088 -16.775 32.651 1.00 91.56 103 ASN A O 1
ATOM 772 N N . TYR A 1 104 ? -27.129 -17.283 33.399 1.00 93.81 104 TYR A N 1
ATOM 773 C CA . TYR A 1 104 ? -27.558 -17.996 32.194 1.00 93.81 104 TYR A CA 1
ATOM 774 C C . TYR A 1 104 ? -28.922 -17.520 31.702 1.00 93.81 104 TYR A C 1
ATOM 776 O O . TYR A 1 104 ? -29.832 -17.273 32.494 1.00 93.81 104 TYR A O 1
ATOM 784 N N . ILE A 1 105 ? -29.088 -17.446 30.385 1.00 95.31 105 ILE A N 1
ATOM 785 C CA . ILE A 1 105 ? -30.399 -17.407 29.735 1.00 95.31 105 ILE A CA 1
ATOM 786 C C . ILE A 1 105 ? -30.808 -18.856 29.490 1.00 95.31 105 ILE A C 1
ATOM 788 O O . ILE A 1 105 ? -30.231 -19.528 28.636 1.00 95.31 105 ILE A O 1
ATOM 792 N N . GLU A 1 106 ? -31.787 -19.333 30.252 1.00 95.50 106 GLU A N 1
ATOM 793 C CA . GLU A 1 106 ? -32.229 -20.728 30.193 1.00 95.50 106 GLU A CA 1
ATOM 794 C C . GLU A 1 106 ? -33.119 -20.989 28.968 1.00 95.50 106 GLU A C 1
ATOM 796 O O . GLU A 1 106 ? -34.015 -20.197 28.652 1.00 95.50 106 GLU A O 1
ATOM 801 N N . GLY A 1 107 ? -32.930 -22.141 28.317 1.00 95.69 107 GLY A N 1
ATOM 802 C CA . GLY A 1 107 ? -33.845 -22.633 27.278 1.00 95.69 107 GLY A CA 1
ATOM 803 C C . GLY A 1 107 ? -33.815 -21.855 25.958 1.00 95.69 107 GLY A C 1
ATOM 804 O O . GLY A 1 107 ? -34.836 -21.761 25.270 1.00 95.69 107 GLY A O 1
ATOM 805 N N . VAL A 1 108 ? -32.656 -21.310 25.595 1.00 96.88 108 VAL A N 1
ATOM 806 C CA . VAL A 1 108 ? -32.405 -20.711 24.282 1.00 96.88 108 VAL A CA 1
ATOM 807 C C . VAL A 1 108 ? -32.427 -21.805 23.217 1.00 96.88 108 VAL A C 1
ATOM 809 O O . VAL A 1 108 ? -31.675 -22.773 23.280 1.00 96.88 108 VAL A O 1
ATOM 812 N N . ASN A 1 109 ? -33.277 -21.643 22.208 1.00 96.31 109 ASN A N 1
ATOM 813 C CA . ASN A 1 109 ? -33.219 -22.381 20.955 1.00 96.31 109 ASN A CA 1
ATOM 814 C C . ASN A 1 109 ? -32.283 -21.646 19.985 1.00 96.31 109 ASN A C 1
ATOM 816 O O . ASN A 1 109 ? -32.649 -20.622 19.399 1.00 96.31 109 ASN A O 1
ATOM 820 N N . PHE A 1 110 ? -31.078 -22.186 19.812 1.00 94.44 110 PHE A N 1
ATOM 821 C CA . PHE A 1 110 ? -30.014 -21.605 18.989 1.00 94.44 110 PHE A CA 1
ATOM 822 C C . PHE A 1 110 ? -30.327 -21.632 17.482 1.00 94.44 110 PHE A C 1
ATOM 824 O O . PHE A 1 110 ? -29.693 -20.928 16.700 1.00 94.44 110 PHE A O 1
ATOM 831 N N . GLU A 1 111 ? -31.342 -22.391 17.061 1.00 93.50 111 GLU A N 1
ATOM 832 C CA . GLU A 1 111 ? -31.791 -22.477 15.664 1.00 93.50 111 GLU A CA 1
ATOM 833 C C . GLU A 1 111 ? -32.857 -21.420 15.313 1.00 93.50 111 GLU A C 1
ATOM 835 O O . GLU A 1 111 ? -33.277 -21.287 14.159 1.00 93.50 111 GLU A O 1
ATOM 840 N N . LYS A 1 112 ? -33.341 -20.661 16.304 1.00 95.19 112 LYS A N 1
ATOM 841 C CA . LYS A 1 112 ? -34.383 -19.638 16.145 1.00 95.19 112 LYS A CA 1
ATOM 842 C C . LYS A 1 112 ? -33.831 -18.266 16.493 1.00 95.19 112 LYS A C 1
ATOM 844 O O . LYS A 1 112 ? -33.089 -18.170 17.458 1.00 95.19 112 LYS A O 1
ATOM 849 N N . PRO A 1 113 ? -34.234 -17.190 15.789 1.00 95.69 113 PRO A N 1
ATOM 850 C CA . PRO A 1 113 ? -33.755 -15.854 16.106 1.00 95.69 113 PRO A CA 1
ATOM 851 C C . PRO A 1 113 ? -33.912 -15.498 17.592 1.00 95.69 113 PRO A C 1
ATOM 853 O O . PRO A 1 113 ? -34.980 -15.703 18.176 1.00 95.69 113 PRO A O 1
ATOM 856 N N . LEU A 1 114 ? -32.849 -14.960 18.182 1.00 96.81 114 LEU A N 1
ATOM 857 C CA . LEU A 1 114 ? -32.783 -14.465 19.550 1.00 96.81 114 LEU A CA 1
ATOM 858 C C . LEU A 1 114 ? -32.755 -12.934 19.515 1.00 96.81 114 LEU A C 1
ATOM 860 O O . LEU A 1 114 ? -31.765 -12.335 19.102 1.00 96.81 114 LEU A O 1
ATOM 864 N N . SER A 1 115 ? -33.848 -12.296 19.924 1.00 96.94 115 SER A N 1
ATOM 865 C CA . SER A 1 115 ? -33.910 -10.845 20.115 1.00 96.94 115 SER A CA 1
ATOM 866 C C . SER A 1 115 ? -33.536 -10.514 21.552 1.00 96.94 115 SER A C 1
ATOM 868 O O . SER A 1 115 ? -34.130 -11.056 22.483 1.00 96.94 115 SER A O 1
ATOM 870 N N . VAL A 1 116 ? -32.566 -9.624 21.732 1.00 96.38 116 VAL A N 1
ATOM 871 C CA . VAL A 1 116 ? -32.046 -9.212 23.036 1.00 96.38 116 VAL A CA 1
ATOM 872 C C . VAL A 1 116 ? -32.141 -7.701 23.132 1.00 96.38 116 VAL A C 1
ATOM 874 O O . VAL A 1 116 ? -31.539 -6.988 22.331 1.00 96.38 116 VAL A O 1
ATOM 877 N N . LYS A 1 117 ? -32.873 -7.223 24.133 1.00 96.94 117 LYS A N 1
ATOM 878 C CA . LYS A 1 117 ? -32.835 -5.839 24.593 1.00 96.94 117 LYS A CA 1
ATOM 879 C C . LYS A 1 117 ? -32.350 -5.840 26.033 1.00 96.94 117 LYS A C 1
ATOM 881 O O . LYS A 1 117 ? -32.998 -6.415 26.910 1.00 96.94 117 LYS A O 1
ATOM 886 N N . LEU A 1 118 ? -31.190 -5.241 26.247 1.00 94.62 118 LEU A N 1
ATOM 887 C CA . LEU A 1 118 ? -30.466 -5.274 27.506 1.00 94.62 118 LEU A CA 1
ATOM 888 C C . LEU A 1 118 ? -30.264 -3.847 28.005 1.00 94.62 118 LEU A C 1
ATOM 890 O O . LEU A 1 118 ? -29.679 -3.032 27.295 1.00 94.62 118 LEU A O 1
ATOM 894 N N . THR A 1 119 ? -30.722 -3.570 29.225 1.00 94.56 119 THR A N 1
ATOM 895 C CA . THR A 1 119 ? -30.480 -2.314 29.936 1.00 94.56 119 THR A CA 1
ATOM 896 C C . THR A 1 119 ? -29.540 -2.573 31.109 1.00 94.56 119 THR A C 1
ATOM 898 O O . THR A 1 119 ? -29.911 -3.238 32.082 1.00 94.56 119 THR A O 1
ATOM 901 N N . THR A 1 120 ? -28.322 -2.051 31.021 1.00 93.25 120 THR A N 1
ATOM 902 C CA . THR A 1 120 ? -27.286 -2.151 32.059 1.00 93.25 120 THR A CA 1
ATOM 903 C C . THR A 1 120 ? -27.088 -0.817 32.754 1.00 93.25 120 THR A C 1
ATOM 905 O O . THR A 1 120 ? -27.213 0.229 32.116 1.00 93.25 120 THR A O 1
ATOM 908 N N . SER A 1 121 ? -26.698 -0.842 34.025 1.00 90.50 121 SER A N 1
ATOM 909 C CA . SER A 1 121 ? -26.341 0.358 34.771 1.00 90.50 121 SER A CA 1
ATOM 910 C C . SER A 1 121 ? -25.047 0.219 35.564 1.00 90.50 121 SER A C 1
ATOM 912 O O . SER A 1 121 ? -24.673 -0.869 36.024 1.00 90.50 121 SER A O 1
ATOM 914 N N . ALA A 1 122 ? -24.391 1.364 35.739 1.00 85.00 122 ALA A N 1
ATOM 915 C CA . ALA A 1 122 ? -23.266 1.572 36.639 1.00 85.00 122 ALA A CA 1
ATOM 916 C C . ALA A 1 122 ? -23.548 2.833 37.474 1.00 85.00 122 ALA A C 1
ATOM 918 O O . ALA A 1 122 ? -23.275 3.958 37.061 1.00 85.00 122 ALA A O 1
ATOM 919 N N . GLY A 1 123 ? -24.161 2.656 38.647 1.00 85.94 123 GLY A N 1
ATOM 920 C CA . GLY A 1 123 ? -24.649 3.777 39.456 1.00 85.94 123 GLY A CA 1
ATOM 921 C C . GLY A 1 123 ? -25.943 4.378 38.877 1.00 85.94 123 GLY A C 1
ATOM 922 O O . GLY A 1 123 ? -26.879 3.618 38.644 1.00 85.94 123 GLY A O 1
ATOM 923 N N . PRO A 1 124 ? -26.043 5.711 38.679 1.00 86.69 124 PRO A N 1
ATOM 924 C CA . PRO A 1 124 ? -27.252 6.359 38.154 1.00 86.69 124 PRO A CA 1
ATOM 925 C C . PRO A 1 124 ? -27.364 6.330 36.619 1.00 86.69 124 PRO A C 1
ATOM 927 O O . PRO A 1 124 ? -28.375 6.774 36.083 1.00 86.69 124 PRO A O 1
ATOM 930 N N . GLN A 1 125 ? -26.320 5.886 35.916 1.00 83.69 125 GLN A N 1
ATOM 931 C CA . GLN A 1 125 ? -26.270 5.849 34.454 1.00 83.69 125 GLN A CA 1
ATOM 932 C C . GLN A 1 125 ? -26.811 4.520 33.937 1.00 83.69 125 GLN A C 1
ATOM 934 O O . GLN A 1 125 ? -26.454 3.468 34.468 1.00 83.69 125 GLN A O 1
ATOM 939 N N . GLU A 1 126 ? -27.618 4.568 32.878 1.00 93.00 126 GLU A N 1
ATOM 940 C CA . GLU A 1 126 ? -28.188 3.395 32.216 1.00 93.00 126 GLU A CA 1
ATOM 941 C C . GLU A 1 126 ? -27.916 3.446 30.710 1.00 93.00 126 GLU A C 1
ATOM 943 O O . GLU A 1 126 ? -28.048 4.492 30.075 1.00 93.00 126 GLU A O 1
ATOM 948 N N . VAL A 1 127 ? -27.582 2.300 30.121 1.00 91.06 127 VAL A N 1
ATOM 949 C CA . VAL A 1 127 ? -27.430 2.125 28.672 1.00 91.06 127 VAL A CA 1
ATOM 950 C C . VAL A 1 127 ? -28.333 0.984 28.235 1.00 91.06 127 VAL A C 1
ATOM 952 O O . VAL A 1 127 ? -28.335 -0.074 28.858 1.00 91.06 127 VAL A O 1
ATOM 955 N N . THR A 1 128 ? -29.102 1.198 27.163 1.00 94.31 128 THR A N 1
ATOM 956 C CA . THR A 1 128 ? -29.936 0.158 26.547 1.00 94.31 128 THR A CA 1
ATOM 957 C C . THR A 1 128 ? -29.413 -0.178 25.159 1.00 94.31 128 THR A C 1
ATOM 959 O O . THR A 1 128 ? -29.325 0.703 24.305 1.00 94.31 128 THR A O 1
ATOM 962 N N . VAL A 1 129 ? -29.107 -1.453 24.925 1.00 92.12 129 VAL A N 1
ATOM 963 C CA . VAL A 1 129 ? -28.708 -1.984 23.615 1.00 92.12 129 VAL A CA 1
ATOM 964 C C . VAL A 1 129 ? -29.740 -3.006 23.158 1.00 92.12 129 VAL A C 1
ATOM 966 O O . VAL A 1 129 ? -30.189 -3.840 23.943 1.00 92.12 129 VAL A O 1
ATOM 969 N N . GLU A 1 130 ? -30.115 -2.944 21.883 1.00 95.81 130 GLU A N 1
ATOM 970 C CA . GLU A 1 130 ? -31.075 -3.856 21.266 1.00 95.81 130 GLU A CA 1
ATOM 971 C C . GLU A 1 130 ? -30.474 -4.501 20.013 1.00 95.81 130 GLU A C 1
ATOM 973 O O . GLU A 1 130 ? -29.851 -3.837 19.185 1.00 95.81 130 GLU A O 1
ATOM 978 N N . SER A 1 131 ? -30.637 -5.815 19.875 1.00 94.19 131 SER A N 1
ATOM 979 C CA . SER A 1 131 ? -30.153 -6.579 18.727 1.00 94.19 131 SER A CA 1
ATOM 980 C C . SER A 1 131 ? -31.010 -7.823 18.493 1.00 94.19 131 SER A C 1
ATOM 982 O O . SER A 1 131 ? -31.730 -8.282 19.376 1.00 94.19 131 SER A O 1
ATOM 984 N N . THR A 1 132 ? -30.946 -8.389 17.289 1.00 95.62 132 THR A N 1
ATOM 985 C CA . THR A 1 132 ? -31.540 -9.696 16.982 1.00 95.62 132 THR A CA 1
ATOM 986 C C . THR A 1 132 ? -30.516 -10.552 16.261 1.00 95.62 132 THR A C 1
ATOM 988 O O . THR A 1 132 ? -29.998 -10.165 15.215 1.00 95.62 132 THR A O 1
ATOM 991 N N . TRP A 1 133 ? -30.234 -11.725 16.815 1.00 94.56 133 TRP A N 1
ATOM 992 C CA . TRP A 1 133 ? -29.275 -12.680 16.276 1.00 94.56 133 TRP A CA 1
ATOM 993 C C . TRP A 1 133 ? -30.031 -13.828 15.646 1.00 94.56 133 TRP A C 1
ATOM 995 O O . TRP A 1 133 ? -31.021 -14.309 16.184 1.00 94.56 133 TRP A O 1
ATOM 1005 N N . LYS A 1 134 ? -29.577 -14.288 14.492 1.00 92.88 134 LYS A N 1
ATOM 1006 C CA . LYS A 1 134 ? -30.174 -15.422 13.799 1.00 92.88 134 LYS A CA 1
ATOM 1007 C C . LYS A 1 134 ? -29.032 -16.316 13.376 1.00 92.88 134 LYS A C 1
ATOM 1009 O O . LYS A 1 134 ? -28.133 -15.822 12.702 1.00 92.88 134 LYS A O 1
ATOM 1014 N N . GLN A 1 135 ? -29.073 -17.603 13.736 1.00 82.75 135 GLN A N 1
ATOM 1015 C CA . GLN A 1 135 ? -28.224 -18.558 13.042 1.00 82.75 135 GLN A CA 1
ATOM 1016 C C . GLN A 1 135 ? -28.689 -18.527 11.595 1.00 82.75 135 GLN A C 1
ATOM 1018 O O . GLN A 1 135 ? -29.785 -18.968 11.244 1.00 82.75 135 GLN A O 1
ATOM 1023 N N . THR A 1 136 ? -27.906 -17.881 10.745 1.00 72.38 136 THR A N 1
ATOM 1024 C CA . THR A 1 136 ? -27.965 -18.220 9.343 1.00 72.38 136 THR A CA 1
ATOM 1025 C C . THR A 1 136 ? -27.595 -19.690 9.298 1.00 72.38 136 THR A C 1
ATOM 1027 O O . THR A 1 136 ? -26.521 -20.050 9.786 1.00 72.38 136 THR A O 1
ATOM 1030 N N . ASP A 1 137 ? -28.454 -20.524 8.696 1.00 64.31 137 ASP A N 1
ATOM 1031 C CA . ASP A 1 137 ? -27.984 -21.766 8.081 1.00 64.31 137 ASP A CA 1
ATOM 1032 C C . ASP A 1 137 ? -26.628 -21.442 7.462 1.00 64.31 137 ASP A C 1
ATOM 1034 O O . ASP A 1 137 ? -26.479 -20.327 6.944 1.00 64.31 137 ASP A O 1
ATOM 1038 N N . LYS A 1 138 ? -25.649 -22.347 7.524 1.00 52.66 138 LYS A N 1
ATOM 1039 C CA . LYS A 1 138 ? -24.422 -22.226 6.731 1.00 52.66 138 LYS A CA 1
ATOM 1040 C C . LYS A 1 138 ? -24.798 -22.202 5.239 1.00 52.66 138 LYS A C 1
ATOM 1042 O O . LYS A 1 138 ? -24.491 -23.116 4.487 1.00 52.66 138 LYS A O 1
ATOM 1047 N N . LYS A 1 139 ? -25.457 -21.144 4.769 1.00 45.25 139 LYS A N 1
ATOM 1048 C CA . LYS A 1 139 ? -25.141 -20.508 3.523 1.00 45.25 139 LYS A CA 1
ATOM 1049 C C . LYS A 1 139 ? -23.668 -20.268 3.709 1.00 45.25 139 LYS A C 1
ATOM 1051 O O . LYS A 1 139 ? -23.269 -19.402 4.484 1.00 45.25 139 LYS A O 1
ATOM 1056 N N . GLU A 1 140 ? -22.874 -21.121 3.077 1.00 39.75 140 GLU A N 1
ATOM 1057 C CA . GLU A 1 140 ? -21.615 -20.660 2.550 1.00 39.75 140 GLU A CA 1
ATOM 1058 C C . GLU A 1 140 ? -21.955 -19.324 1.903 1.00 39.75 140 GLU A C 1
ATOM 1060 O O . GLU A 1 140 ? -22.471 -19.241 0.787 1.00 39.75 140 GLU A O 1
ATOM 1065 N N . ILE A 1 141 ? -21.720 -18.247 2.647 1.00 41.00 141 ILE A N 1
ATOM 1066 C CA . ILE A 1 141 ? -21.259 -17.034 2.038 1.00 41.00 141 ILE A CA 1
ATOM 1067 C C . ILE A 1 141 ? -19.960 -17.538 1.435 1.00 41.00 141 ILE A C 1
ATOM 1069 O O . ILE A 1 141 ? -18.913 -17.574 2.079 1.00 41.00 141 ILE A O 1
ATOM 1073 N N . SER A 1 142 ? -20.064 -18.059 0.212 1.00 37.56 142 SER A N 1
ATOM 1074 C CA . SER A 1 142 ? -18.971 -18.028 -0.718 1.00 37.56 142 SER A CA 1
ATOM 1075 C C . SER A 1 142 ? -18.743 -16.537 -0.860 1.00 37.56 142 SER A C 1
ATOM 1077 O O . SER A 1 142 ? -19.302 -15.874 -1.732 1.00 37.56 142 SER A O 1
ATOM 1079 N N . LEU A 1 143 ? -18.000 -15.984 0.106 1.00 40.50 143 LEU A N 1
ATOM 1080 C CA . LEU A 1 143 ? -17.142 -14.857 -0.124 1.00 40.50 143 LEU A CA 1
ATOM 1081 C C . LEU A 1 143 ? -16.437 -15.329 -1.374 1.00 40.50 143 LEU A C 1
ATOM 1083 O O . LEU A 1 143 ? -15.651 -16.280 -1.306 1.00 40.50 143 LEU A O 1
ATOM 1087 N N . GLN A 1 144 ? -16.865 -14.809 -2.527 1.00 39.88 144 GLN A N 1
ATOM 1088 C CA . GLN A 1 144 ? -16.103 -14.978 -3.740 1.00 39.88 144 GLN A CA 1
ATOM 1089 C C . GLN A 1 144 ? -14.743 -14.499 -3.302 1.00 39.88 144 GLN A C 1
ATOM 1091 O O . GLN A 1 144 ? -14.607 -13.308 -3.025 1.00 39.88 144 GLN A O 1
ATOM 1096 N N . LYS A 1 145 ? -13.829 -15.450 -3.045 1.00 49.78 145 LYS A N 1
ATOM 1097 C CA . LYS A 1 145 ? -12.492 -15.164 -2.545 1.00 49.78 145 LYS A CA 1
ATOM 1098 C C . LYS A 1 145 ? -12.047 -14.059 -3.465 1.00 49.78 145 LYS A C 1
ATOM 1100 O O . LYS A 1 145 ? -11.929 -14.330 -4.663 1.00 49.78 145 LYS A O 1
ATOM 1105 N N . SER A 1 146 ? -11.946 -12.838 -2.931 1.00 54.09 146 SER A N 1
ATOM 1106 C CA . SER A 1 146 ? -11.431 -11.716 -3.694 1.00 54.09 146 SER A CA 1
ATOM 1107 C C . SER A 1 146 ? -10.174 -12.283 -4.315 1.00 54.09 146 SER A C 1
ATOM 1109 O O . SER A 1 146 ? -9.343 -12.838 -3.581 1.00 54.09 146 SER A O 1
ATOM 1111 N N . ARG A 1 147 ? -10.160 -12.396 -5.651 1.00 65.88 147 ARG A N 1
ATOM 1112 C CA . ARG A 1 147 ? -9.050 -13.044 -6.340 1.00 65.88 147 ARG A CA 1
ATOM 1113 C C . ARG A 1 147 ? -7.863 -12.198 -5.943 1.00 65.88 147 ARG A C 1
ATOM 1115 O O . ARG A 1 147 ? -7.771 -11.062 -6.397 1.00 65.88 147 ARG A O 1
ATOM 1122 N N . LYS A 1 148 ? -7.050 -12.719 -5.018 1.00 78.81 148 LYS A N 1
ATOM 1123 C CA . LYS A 1 148 ? -5.855 -12.032 -4.549 1.00 78.81 148 LYS A CA 1
ATOM 1124 C C . LYS A 1 148 ? -5.119 -11.608 -5.808 1.00 78.81 148 LYS A C 1
ATOM 1126 O O . LYS A 1 148 ? -4.950 -12.448 -6.698 1.00 78.81 148 LYS A O 1
ATOM 1131 N N . ALA A 1 149 ? -4.803 -10.320 -5.911 1.00 87.56 149 ALA A N 1
ATOM 1132 C CA . ALA A 1 149 ? -4.020 -9.829 -7.028 1.00 87.56 149 ALA A CA 1
ATOM 1133 C C . ALA A 1 149 ? -2.769 -10.707 -7.111 1.00 87.56 149 ALA A C 1
ATOM 1135 O O . ALA A 1 149 ? -2.115 -10.950 -6.097 1.00 87.56 149 ALA A O 1
ATOM 1136 N N . GLN A 1 150 ? -2.532 -11.286 -8.282 1.00 91.88 150 GLN A N 1
ATOM 1137 C CA . GLN A 1 150 ? -1.327 -12.061 -8.522 1.00 91.88 150 GLN A CA 1
ATOM 1138 C C . GLN A 1 150 ? -0.317 -11.132 -9.191 1.00 91.88 150 GLN A C 1
ATOM 1140 O O . GLN A 1 150 ? -0.735 -10.363 -10.064 1.00 91.88 150 GLN A O 1
ATOM 1145 N N . PRO A 1 151 ? 0.962 -11.187 -8.790 1.00 93.62 151 PRO A N 1
ATOM 1146 C CA . PRO A 1 151 ? 2.009 -10.469 -9.499 1.00 93.62 151 PRO A CA 1
ATOM 1147 C C . PRO A 1 151 ? 2.025 -10.907 -10.973 1.00 93.62 151 PRO A C 1
ATOM 1149 O O . PRO A 1 151 ? 1.832 -12.103 -11.240 1.00 93.62 151 PRO A O 1
ATOM 1152 N N . PRO A 1 152 ? 2.197 -9.980 -11.938 1.00 94.75 152 PRO A N 1
ATOM 1153 C CA . PRO A 1 152 ? 2.463 -10.368 -13.321 1.00 94.75 152 PRO A CA 1
ATOM 1154 C C . PRO A 1 152 ? 3.720 -11.244 -13.395 1.00 94.75 152 PRO A C 1
ATOM 1156 O O . PRO A 1 152 ? 4.619 -11.125 -12.570 1.00 94.75 152 PRO A O 1
ATOM 1159 N N . LYS A 1 153 ? 3.799 -12.151 -14.368 1.00 96.50 153 LYS A N 1
ATOM 1160 C CA . LYS A 1 153 ? 4.952 -13.049 -14.488 1.00 96.50 153 LYS A CA 1
ATOM 1161 C C . LYS A 1 153 ? 5.842 -12.639 -15.646 1.00 96.50 153 LYS A C 1
ATOM 1163 O O . LYS A 1 153 ? 5.340 -12.322 -16.723 1.00 96.50 153 LYS A O 1
ATOM 1168 N N . LEU A 1 154 ? 7.159 -12.712 -15.456 1.00 95.00 154 LEU A N 1
ATOM 1169 C CA . LEU A 1 154 ? 8.125 -12.429 -16.520 1.00 95.00 154 LEU A CA 1
ATOM 1170 C C . LEU A 1 154 ? 7.925 -13.347 -17.737 1.00 95.00 154 LEU A C 1
ATOM 1172 O O . LEU A 1 154 ? 8.134 -12.902 -18.866 1.00 95.00 154 LEU A O 1
ATOM 1176 N N . GLU A 1 155 ? 7.479 -14.595 -17.533 1.00 96.00 155 GLU A N 1
ATOM 1177 C CA . GLU A 1 155 ? 7.245 -15.562 -18.618 1.00 96.00 155 GLU A CA 1
ATOM 1178 C C . GLU A 1 155 ? 6.016 -15.241 -19.482 1.00 96.00 155 GLU A C 1
ATOM 1180 O O . GLU A 1 155 ? 5.877 -15.802 -20.570 1.00 96.00 155 GLU A O 1
ATOM 1185 N N . ASP A 1 156 ? 5.140 -14.330 -19.041 1.00 95.62 156 ASP A N 1
ATOM 1186 C CA . ASP A 1 156 ? 3.981 -13.881 -19.826 1.00 95.62 156 ASP A CA 1
ATOM 1187 C C . ASP A 1 156 ? 4.390 -12.931 -20.975 1.00 95.62 156 ASP A C 1
ATOM 1189 O O . ASP A 1 156 ? 3.552 -12.509 -21.782 1.00 95.62 156 ASP A O 1
ATOM 1193 N N . TYR A 1 157 ? 5.681 -12.593 -21.065 1.00 96.12 157 TYR A N 1
ATOM 1194 C CA . TYR A 1 157 ? 6.237 -11.612 -21.986 1.00 96.12 157 TYR A CA 1
ATOM 1195 C C . TYR A 1 157 ? 7.316 -12.208 -22.896 1.00 96.12 157 TYR A C 1
ATOM 1197 O O . TYR A 1 157 ? 8.269 -12.850 -22.462 1.00 96.12 157 TYR A O 1
ATOM 1205 N N . GLU A 1 158 ? 7.206 -11.922 -24.194 1.00 97.19 158 GLU A N 1
ATOM 1206 C CA . GLU A 1 158 ? 8.286 -12.166 -25.148 1.00 97.19 158 GLU A CA 1
ATOM 1207 C C . GLU A 1 158 ? 9.292 -11.011 -25.073 1.00 97.19 158 GLU A C 1
ATOM 1209 O O . GLU A 1 158 ? 9.008 -9.894 -25.521 1.00 97.19 158 GLU A O 1
ATOM 1214 N N . TRP A 1 159 ? 10.452 -11.267 -24.470 1.00 96.81 159 TRP A N 1
ATOM 1215 C CA . TRP A 1 159 ? 11.514 -10.276 -24.304 1.00 96.81 159 TRP A CA 1
ATOM 1216 C C . TRP A 1 159 ? 12.485 -10.284 -25.484 1.00 96.81 159 TRP A C 1
ATOM 1218 O O . TRP A 1 159 ? 12.930 -11.335 -25.953 1.00 96.81 159 TRP A O 1
ATOM 1228 N N . GLY A 1 160 ? 12.849 -9.088 -25.948 1.00 94.00 160 GLY A N 1
ATOM 1229 C CA . GLY A 1 160 ? 13.973 -8.910 -26.858 1.00 94.00 160 GLY A CA 1
ATOM 1230 C C . GLY A 1 160 ? 15.316 -9.203 -26.183 1.00 94.00 160 GLY A C 1
ATOM 1231 O O . GLY A 1 160 ? 15.396 -9.563 -25.008 1.00 94.00 160 GLY A O 1
ATOM 1232 N N . LYS A 1 161 ? 16.406 -9.013 -26.933 1.00 95.69 161 LYS A N 1
ATOM 1233 C CA . LYS A 1 161 ? 17.738 -8.967 -26.317 1.00 95.69 161 LYS A CA 1
ATOM 1234 C C . LYS A 1 161 ? 17.796 -7.800 -25.340 1.00 95.69 161 LYS A C 1
ATOM 1236 O O . LYS A 1 161 ? 17.248 -6.741 -25.634 1.00 95.69 161 LYS A O 1
ATOM 1241 N N . GLU A 1 162 ? 18.498 -8.005 -24.234 1.00 97.31 162 GLU A N 1
ATOM 1242 C CA . GLU A 1 162 ? 18.814 -6.921 -23.313 1.00 97.31 162 GLU A CA 1
ATOM 1243 C C . GLU A 1 162 ? 19.586 -5.816 -24.044 1.00 97.31 162 GLU A C 1
ATOM 1245 O O . GLU A 1 162 ? 20.499 -6.096 -24.832 1.00 97.31 162 GLU A O 1
ATOM 1250 N N . ILE A 1 163 ? 19.182 -4.571 -23.808 1.00 96.44 163 ILE A N 1
ATOM 1251 C CA . ILE A 1 163 ? 19.814 -3.374 -24.362 1.00 96.44 163 ILE A CA 1
ATOM 1252 C C . ILE A 1 163 ? 20.389 -2.515 -23.240 1.00 96.44 163 ILE A C 1
ATOM 1254 O O . ILE A 1 163 ? 19.847 -2.475 -22.140 1.00 96.44 163 ILE A O 1
ATOM 1258 N N . ASP A 1 164 ? 21.470 -1.795 -23.535 1.00 94.94 164 ASP A N 1
ATOM 1259 C CA . ASP A 1 164 ? 22.116 -0.913 -22.555 1.00 94.94 164 ASP A CA 1
ATOM 1260 C C . ASP A 1 164 ? 21.497 0.486 -22.475 1.00 94.94 164 ASP A C 1
ATOM 1262 O O . ASP A 1 164 ? 21.659 1.181 -21.473 1.00 94.94 164 ASP A O 1
ATOM 1266 N N . GLU A 1 165 ? 20.816 0.922 -23.535 1.00 94.31 165 GLU A N 1
ATOM 1267 C CA . GLU A 1 165 ? 20.275 2.274 -23.667 1.00 94.31 165 GLU A CA 1
ATOM 1268 C C . GLU A 1 165 ? 18.750 2.217 -23.792 1.00 94.31 165 GLU A C 1
ATOM 1270 O O . GLU A 1 165 ? 18.238 1.595 -24.724 1.00 94.31 165 GLU A O 1
ATOM 1275 N N . LEU A 1 166 ? 18.031 2.841 -22.852 1.00 95.00 166 LEU A N 1
ATOM 1276 C CA . LEU A 1 166 ? 16.570 2.899 -22.869 1.00 95.00 166 LEU A CA 1
ATOM 1277 C C . LEU A 1 166 ? 16.108 3.743 -24.070 1.00 95.00 166 LEU A C 1
ATOM 1279 O O . LEU A 1 166 ? 16.454 4.931 -24.127 1.00 95.00 166 LEU A O 1
ATOM 1283 N N . PRO A 1 167 ? 15.336 3.173 -25.015 1.00 94.94 167 PRO A N 1
ATOM 1284 C CA . PRO A 1 167 ? 14.919 3.873 -26.220 1.00 94.94 167 PRO A CA 1
ATOM 1285 C C . PRO A 1 167 ? 13.906 4.968 -25.889 1.00 94.94 167 PRO A C 1
ATOM 1287 O O . PRO A 1 167 ? 13.160 4.869 -24.912 1.00 94.94 167 PRO A O 1
ATOM 1290 N N . CYS A 1 168 ? 13.850 6.012 -26.714 1.00 94.31 168 CYS A N 1
ATOM 1291 C CA . CYS A 1 168 ? 12.823 7.052 -26.575 1.00 94.31 168 CYS A CA 1
ATOM 1292 C C . CYS A 1 168 ? 11.410 6.520 -26.836 1.00 94.31 168 CYS A C 1
ATOM 1294 O O . CYS A 1 168 ? 10.466 6.917 -26.166 1.00 94.31 168 CYS A O 1
ATOM 1296 N N . ASP A 1 169 ? 11.268 5.606 -27.793 1.00 95.50 169 ASP A N 1
ATOM 1297 C CA . ASP A 1 169 ? 9.998 4.983 -28.144 1.00 95.50 169 ASP A CA 1
ATOM 1298 C C . ASP A 1 169 ? 10.222 3.492 -28.418 1.00 95.50 169 ASP A C 1
ATOM 1300 O O . ASP A 1 169 ? 11.194 3.109 -29.075 1.00 95.50 169 ASP A O 1
ATOM 1304 N N . SER A 1 170 ? 9.314 2.641 -27.944 1.00 96.31 170 SER A N 1
ATOM 1305 C CA . SER A 1 170 ? 9.296 1.213 -28.271 1.00 96.31 170 SER A CA 1
ATOM 1306 C C . SER A 1 170 ? 7.869 0.723 -28.485 1.00 96.31 170 SER A C 1
ATOM 1308 O O . SER A 1 170 ? 7.008 0.919 -27.632 1.00 96.31 170 SER A O 1
ATOM 1310 N N . ASP A 1 171 ? 7.634 0.010 -29.587 1.00 96.94 171 ASP A N 1
ATOM 1311 C CA . ASP A 1 171 ? 6.348 -0.642 -29.873 1.00 96.94 171 ASP A CA 1
ATOM 1312 C C . ASP A 1 171 ? 6.155 -1.970 -29.119 1.00 96.94 171 ASP A C 1
ATOM 1314 O O . ASP A 1 171 ? 5.061 -2.536 -29.115 1.00 96.94 171 ASP A O 1
ATOM 1318 N N . GLY A 1 172 ? 7.215 -2.490 -28.496 1.00 96.81 172 GLY A N 1
ATOM 1319 C CA . GLY A 1 172 ? 7.233 -3.803 -27.856 1.00 96.81 172 GLY A CA 1
ATOM 1320 C C . GLY A 1 172 ? 7.790 -3.780 -26.438 1.00 96.81 172 GLY A C 1
ATOM 1321 O O . GLY A 1 172 ? 8.093 -2.725 -25.877 1.00 96.81 172 GLY A O 1
ATOM 1322 N N . ASN A 1 173 ? 7.916 -4.976 -25.863 1.00 98.12 173 ASN A N 1
ATOM 1323 C CA . ASN A 1 173 ? 8.518 -5.156 -24.545 1.00 98.12 173 ASN A CA 1
ATOM 1324 C C . ASN A 1 173 ? 10.015 -4.833 -24.611 1.00 98.12 173 ASN A C 1
ATOM 1326 O O . ASN A 1 173 ? 10.694 -5.214 -25.568 1.00 98.12 173 ASN A O 1
ATOM 1330 N N . VAL A 1 174 ? 10.527 -4.160 -23.588 1.00 97.88 174 VAL A N 1
ATOM 1331 C CA . VAL A 1 174 ? 11.928 -3.749 -23.499 1.00 97.88 174 VAL A CA 1
ATOM 1332 C C . VAL A 1 174 ? 12.563 -4.401 -22.285 1.00 97.88 174 VAL A C 1
ATOM 1334 O O . VAL A 1 174 ? 12.103 -4.207 -21.167 1.00 97.88 174 VAL A O 1
ATOM 1337 N N . LYS A 1 175 ? 13.641 -5.151 -22.518 1.00 97.88 175 LYS A N 1
ATOM 1338 C CA . LYS A 1 175 ? 14.544 -5.615 -21.467 1.00 97.88 175 LYS A CA 1
ATOM 1339 C C . LYS A 1 175 ? 15.763 -4.697 -21.454 1.00 97.88 175 LYS A C 1
ATOM 1341 O O . LYS A 1 175 ? 16.497 -4.663 -22.442 1.00 97.88 175 LYS A O 1
ATOM 1346 N N . TRP A 1 176 ? 15.948 -3.930 -20.391 1.00 97.19 176 TRP A N 1
ATOM 1347 C CA . TRP A 1 176 ? 16.932 -2.859 -20.294 1.00 97.19 176 TRP A CA 1
ATOM 1348 C C . TRP A 1 176 ? 17.854 -3.069 -19.094 1.00 97.19 176 TRP A C 1
ATOM 1350 O O . TRP A 1 176 ? 17.404 -3.393 -18.004 1.00 97.19 176 TRP A O 1
ATOM 1360 N N . SER A 1 177 ? 19.152 -2.852 -19.295 1.00 94.44 177 SER A N 1
ATOM 1361 C CA . SER A 1 177 ? 20.162 -3.095 -18.265 1.00 94.44 177 SER A CA 1
ATOM 1362 C C . SER A 1 177 ? 20.280 -1.992 -17.206 1.00 94.44 177 SER A C 1
ATOM 1364 O O . SER A 1 177 ? 21.200 -2.065 -16.406 1.00 94.44 177 SER A O 1
ATOM 1366 N N . GLY A 1 178 ? 19.447 -0.945 -17.221 1.00 89.69 178 GLY A N 1
ATOM 1367 C CA . GLY A 1 178 ? 19.507 0.153 -16.237 1.00 89.69 178 GLY A CA 1
ATOM 1368 C C . GLY A 1 178 ? 20.629 1.183 -16.466 1.00 89.69 178 GLY A C 1
ATOM 1369 O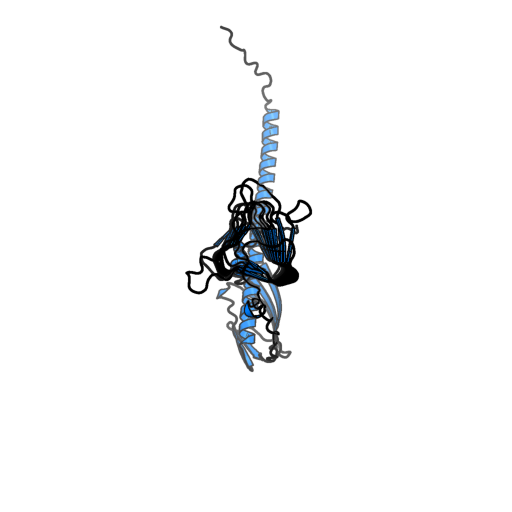 O . GLY A 1 178 ? 20.687 2.213 -15.804 1.00 89.69 178 GLY A O 1
ATOM 1370 N N . LYS A 1 179 ? 21.534 0.961 -17.434 1.00 89.38 179 LYS A N 1
ATOM 1371 C CA . LYS A 1 179 ? 22.809 1.710 -17.513 1.00 89.38 179 LYS A CA 1
ATOM 1372 C C . LYS A 1 179 ? 22.748 3.082 -18.175 1.00 89.38 179 LYS A C 1
ATOM 1374 O O . LYS A 1 179 ? 23.523 3.969 -17.819 1.00 89.38 179 LYS A O 1
ATOM 1379 N N . LYS A 1 180 ? 21.994 3.227 -19.268 1.00 88.19 180 LYS A N 1
ATOM 1380 C CA . LYS A 1 180 ? 22.007 4.441 -20.103 1.00 88.19 180 LYS A CA 1
ATOM 1381 C C . LYS A 1 180 ? 20.620 4.792 -20.611 1.00 88.19 180 LYS A C 1
ATOM 1383 O O . LYS A 1 180 ? 19.800 3.922 -20.878 1.00 88.19 180 LYS A O 1
ATOM 1388 N N . TYR A 1 181 ? 20.432 6.082 -20.860 1.00 86.56 181 TYR A N 1
ATOM 1389 C CA . TYR A 1 181 ? 19.241 6.646 -21.485 1.00 86.56 181 TYR A CA 1
ATOM 1390 C C . TYR A 1 181 ? 19.579 7.217 -22.848 1.00 86.56 181 TYR A C 1
ATOM 1392 O O . TYR A 1 181 ? 20.591 7.921 -22.985 1.00 86.56 181 TYR A O 1
ATOM 1400 N N . GLU A 1 182 ? 18.686 7.013 -23.816 1.00 83.62 182 GLU A N 1
ATOM 1401 C CA . GLU A 1 182 ? 18.848 7.608 -25.134 1.00 83.62 182 GLU A CA 1
ATOM 1402 C C . GLU A 1 182 ? 18.928 9.140 -25.050 1.00 83.62 182 GLU A C 1
ATOM 1404 O O . GLU A 1 182 ? 18.035 9.841 -24.569 1.00 83.62 182 GLU A O 1
ATOM 1409 N N . LYS A 1 183 ? 20.058 9.701 -25.499 1.00 81.69 183 LYS A N 1
ATOM 1410 C CA . LYS A 1 183 ? 20.356 11.133 -25.297 1.00 81.69 183 LYS A CA 1
ATOM 1411 C C . LYS A 1 183 ? 19.501 12.072 -26.153 1.00 81.69 183 LYS A C 1
ATOM 1413 O O . LYS A 1 183 ? 19.417 13.258 -25.830 1.00 81.69 183 LYS A O 1
ATOM 1418 N N . ASN A 1 184 ? 18.899 11.569 -27.229 1.00 82.62 184 ASN A N 1
ATOM 1419 C CA . ASN A 1 184 ? 18.325 12.377 -28.307 1.00 82.62 184 ASN A CA 1
ATOM 1420 C C . ASN A 1 184 ? 16.795 12.269 -28.434 1.00 82.62 184 ASN A C 1
ATOM 1422 O O . ASN A 1 184 ? 16.264 12.484 -29.527 1.00 82.62 184 ASN A O 1
ATOM 1426 N N . CYS A 1 185 ? 16.078 12.014 -27.336 1.00 82.88 185 CYS A N 1
ATOM 1427 C CA . CYS A 1 185 ? 14.615 12.025 -27.345 1.00 82.88 185 CYS A CA 1
ATOM 1428 C C . CYS A 1 185 ? 14.078 13.421 -27.681 1.00 82.88 185 CYS A C 1
ATOM 1430 O O . CYS A 1 185 ? 14.435 14.431 -27.064 1.00 82.88 185 CYS A O 1
ATOM 1432 N N . LYS A 1 186 ? 13.243 13.496 -28.721 1.00 78.75 186 LYS A N 1
ATOM 1433 C CA . LYS A 1 186 ? 12.575 14.733 -29.134 1.00 78.75 186 LYS A CA 1
ATOM 1434 C C . LYS A 1 186 ? 11.145 14.731 -28.594 1.00 78.75 186 LYS A C 1
ATOM 1436 O O . LYS A 1 186 ? 10.476 13.719 -28.756 1.00 78.75 186 LYS A O 1
ATOM 1441 N N . PRO A 1 187 ? 10.638 15.864 -28.070 1.00 59.12 187 PRO A N 1
ATOM 1442 C CA . PRO A 1 187 ? 11.248 17.201 -28.043 1.00 59.12 187 PRO A CA 1
ATOM 1443 C C . PRO A 1 187 ? 11.819 17.606 -26.666 1.00 59.12 187 PRO A C 1
ATOM 1445 O O . PRO A 1 187 ? 11.037 17.744 -25.746 1.00 59.12 187 PRO A O 1
ATOM 1448 N N . LYS A 1 188 ? 13.124 17.945 -26.561 1.00 63.03 188 LYS A N 1
ATOM 1449 C CA . LYS A 1 188 ? 13.882 18.570 -25.426 1.00 63.03 188 LYS A CA 1
ATOM 1450 C C . LYS A 1 188 ? 13.728 17.982 -24.006 1.00 63.03 188 LYS A C 1
ATOM 1452 O O . LYS A 1 188 ? 14.729 17.918 -23.298 1.00 63.03 188 LYS A O 1
ATOM 1457 N N . LYS A 1 189 ? 12.531 17.601 -23.582 1.00 67.12 189 LYS A N 1
ATOM 1458 C CA . LYS A 1 189 ? 12.242 16.713 -22.463 1.00 67.12 189 LYS A CA 1
ATOM 1459 C C . LYS A 1 189 ? 12.540 15.279 -22.890 1.00 67.12 189 LYS A C 1
ATOM 1461 O O . LYS A 1 189 ? 12.202 14.882 -24.010 1.00 67.12 189 LYS A O 1
ATOM 1466 N N . LYS A 1 190 ? 13.208 14.529 -22.017 1.00 78.56 190 LYS A N 1
ATOM 1467 C CA . LYS A 1 190 ? 13.520 13.122 -22.255 1.00 78.56 190 LYS A CA 1
ATOM 1468 C C . LYS A 1 190 ? 12.285 12.291 -21.924 1.00 78.56 190 LYS A C 1
ATOM 1470 O O . LYS A 1 190 ? 12.130 11.801 -20.813 1.00 78.56 190 LYS A O 1
ATOM 1475 N N . HIS A 1 191 ? 11.377 12.245 -22.892 1.00 90.31 191 HIS A N 1
ATOM 1476 C CA . HIS A 1 191 ? 10.214 11.376 -22.851 1.00 90.31 191 HIS A CA 1
ATOM 1477 C C . HIS A 1 191 ? 10.612 9.999 -23.377 1.00 90.31 191 HIS A C 1
ATOM 1479 O O . HIS A 1 191 ? 11.132 9.906 -24.490 1.00 90.31 191 HIS A O 1
ATOM 1485 N N . HIS A 1 192 ? 10.351 8.967 -22.583 1.00 93.94 192 HIS A N 1
ATOM 1486 C CA . HIS A 1 192 ? 10.502 7.570 -22.969 1.00 93.94 192 HIS A CA 1
ATOM 1487 C C . HIS A 1 192 ? 9.117 6.919 -22.964 1.00 93.94 192 HIS A C 1
ATOM 1489 O O . HIS A 1 192 ? 8.464 6.890 -21.924 1.00 93.94 192 HIS A O 1
ATOM 1495 N N . ASN A 1 193 ? 8.636 6.434 -24.108 1.00 96.44 193 ASN A N 1
ATOM 1496 C CA . ASN A 1 193 ? 7.325 5.799 -24.238 1.00 96.44 193 ASN A CA 1
ATOM 1497 C C . ASN A 1 193 ? 7.464 4.345 -24.706 1.00 96.44 193 ASN A C 1
ATOM 1499 O O . ASN A 1 193 ? 7.816 4.059 -25.849 1.00 96.44 193 ASN A O 1
ATOM 1503 N N . ILE A 1 194 ? 7.157 3.416 -23.811 1.00 97.44 194 ILE A N 1
ATOM 1504 C CA . ILE A 1 194 ? 7.248 1.977 -24.028 1.00 97.44 194 ILE A CA 1
ATOM 1505 C C . ILE A 1 194 ? 5.825 1.418 -24.134 1.00 97.44 194 ILE A C 1
ATOM 1507 O O . ILE A 1 194 ? 5.133 1.276 -23.129 1.00 97.44 194 ILE A O 1
ATOM 1511 N N . ASN A 1 195 ? 5.378 1.065 -25.343 1.00 97.81 195 ASN A N 1
ATOM 1512 C CA . ASN A 1 195 ? 4.046 0.484 -25.590 1.00 97.81 195 ASN A CA 1
ATOM 1513 C C . ASN A 1 195 ? 3.924 -0.971 -25.063 1.00 97.81 195 ASN A C 1
ATOM 1515 O O . ASN A 1 195 ? 2.843 -1.565 -25.021 1.00 97.81 195 ASN A O 1
ATOM 1519 N N . GLY A 1 196 ? 5.049 -1.581 -24.679 1.00 97.88 196 GLY A N 1
ATOM 1520 C CA . GLY A 1 196 ? 5.125 -2.898 -24.050 1.00 97.88 196 GLY A CA 1
ATOM 1521 C C . GLY A 1 196 ? 5.315 -2.855 -22.533 1.00 97.88 196 GLY A C 1
ATOM 1522 O O . GLY A 1 196 ? 4.993 -1.871 -21.870 1.00 97.88 196 GLY A O 1
ATOM 1523 N N . ALA A 1 197 ? 5.817 -3.966 -21.993 1.00 98.38 197 ALA A N 1
ATOM 1524 C CA . ALA A 1 197 ? 6.342 -4.026 -20.630 1.00 98.38 197 ALA A CA 1
ATOM 1525 C C . ALA A 1 197 ? 7.812 -3.583 -20.594 1.00 98.38 197 ALA A C 1
ATOM 1527 O O . ALA A 1 197 ? 8.516 -3.704 -21.603 1.00 98.38 197 ALA A O 1
ATOM 1528 N N . LEU A 1 198 ? 8.269 -3.100 -19.442 1.00 98.19 198 LEU A N 1
ATOM 1529 C CA . LEU A 1 198 ? 9.669 -2.756 -19.191 1.00 98.19 198 LEU A CA 1
ATOM 1530 C C . LEU A 1 198 ? 10.233 -3.684 -18.114 1.00 98.19 198 LEU A C 1
ATOM 1532 O O . LEU A 1 198 ? 9.628 -3.822 -17.057 1.00 98.19 198 LEU A O 1
ATOM 1536 N N . TRP A 1 199 ? 11.379 -4.299 -18.384 1.00 98.06 199 TRP A N 1
ATOM 1537 C CA . TRP A 1 199 ? 12.136 -5.093 -17.418 1.00 98.06 199 TRP A CA 1
ATOM 1538 C C . TRP A 1 199 ? 13.525 -4.490 -17.240 1.00 98.06 199 TRP A C 1
ATOM 1540 O O . TRP A 1 199 ? 14.282 -4.413 -18.210 1.00 98.06 199 TRP A O 1
ATOM 1550 N N . ILE A 1 200 ? 13.824 -4.053 -16.022 1.00 97.25 200 ILE A N 1
ATOM 1551 C CA . ILE A 1 200 ? 15.083 -3.452 -15.593 1.00 97.25 200 ILE A CA 1
ATOM 1552 C C . ILE A 1 200 ? 15.900 -4.530 -14.870 1.00 97.25 200 ILE A C 1
ATOM 1554 O O . ILE A 1 200 ? 15.416 -5.113 -13.904 1.00 97.25 200 ILE A O 1
ATOM 1558 N N . THR A 1 201 ? 17.099 -4.837 -15.373 1.00 96.12 201 THR A N 1
ATOM 1559 C CA . THR A 1 201 ? 17.930 -5.949 -14.860 1.00 96.12 201 THR A CA 1
ATOM 1560 C C . THR A 1 201 ? 19.164 -5.550 -14.066 1.00 96.12 201 THR A C 1
ATOM 1562 O O . THR A 1 201 ? 19.866 -6.434 -13.594 1.00 96.12 201 THR A O 1
ATOM 1565 N N . ASN A 1 202 ? 19.492 -4.262 -13.979 1.00 95.00 202 ASN A N 1
ATOM 1566 C CA . ASN A 1 202 ? 20.480 -3.769 -13.019 1.00 95.00 202 ASN A CA 1
ATOM 1567 C C . ASN A 1 202 ? 19.974 -2.457 -12.424 1.00 95.00 202 ASN A C 1
ATOM 1569 O O . ASN A 1 202 ? 19.049 -1.869 -12.991 1.00 95.00 202 ASN A O 1
ATOM 1573 N N . ASP A 1 203 ? 20.645 -1.976 -11.381 1.00 92.00 203 ASP A N 1
ATOM 1574 C CA . ASP A 1 203 ? 20.336 -0.721 -10.698 1.00 92.00 203 ASP A CA 1
ATOM 1575 C C . ASP A 1 203 ? 20.143 0.405 -11.712 1.00 92.00 203 ASP A C 1
ATOM 1577 O O . ASP A 1 203 ? 20.933 0.593 -12.662 1.00 92.00 203 ASP A O 1
ATOM 1581 N N . MET A 1 204 ? 19.068 1.159 -11.512 1.00 88.88 204 MET A N 1
ATOM 1582 C CA . MET A 1 204 ? 18.720 2.267 -12.381 1.00 88.88 204 MET A CA 1
ATOM 1583 C C . MET A 1 204 ? 19.628 3.469 -12.093 1.00 88.88 204 MET A C 1
ATOM 1585 O O . MET A 1 204 ? 19.265 4.379 -11.368 1.00 88.88 204 MET A O 1
ATOM 1589 N N . LYS A 1 205 ? 20.821 3.500 -12.700 1.00 75.25 205 LYS A N 1
ATOM 1590 C CA . LYS A 1 205 ? 21.825 4.523 -12.358 1.00 75.25 205 LYS A CA 1
ATOM 1591 C C . LYS A 1 205 ? 21.436 5.932 -12.801 1.00 75.25 205 LYS A C 1
ATOM 1593 O O . LYS A 1 205 ? 20.960 6.141 -13.929 1.00 75.25 205 LYS A O 1
ATOM 1598 N N . GLU A 1 206 ? 21.812 6.901 -11.967 1.00 72.69 206 GLU A N 1
ATOM 1599 C CA . GLU A 1 206 ? 21.686 8.331 -12.227 1.00 72.69 206 GLU A CA 1
ATOM 1600 C C . GLU A 1 206 ? 22.238 8.727 -13.615 1.00 72.69 206 GLU A C 1
ATOM 1602 O O . GLU A 1 206 ? 23.399 8.458 -13.975 1.00 72.69 206 GLU A O 1
ATOM 1607 N N . PRO A 1 207 ? 21.450 9.436 -14.434 1.00 68.94 207 PRO A N 1
ATOM 1608 C CA . PRO A 1 207 ? 21.926 9.948 -15.699 1.00 68.94 207 PRO A CA 1
ATOM 1609 C C . PRO A 1 207 ? 22.724 11.253 -15.538 1.00 68.94 207 PRO A C 1
ATOM 1611 O O . PRO A 1 207 ? 22.180 12.327 -15.756 1.00 68.94 207 PRO A O 1
ATOM 1614 N N . ASP A 1 208 ? 24.040 11.151 -15.327 1.00 73.19 208 ASP A N 1
ATOM 1615 C CA . ASP A 1 208 ? 25.032 12.255 -15.344 1.00 73.19 208 ASP A CA 1
ATOM 1616 C C . ASP A 1 208 ? 24.573 13.529 -14.593 1.00 73.19 208 ASP A C 1
ATOM 1618 O O . ASP A 1 208 ? 24.051 14.473 -15.204 1.00 73.19 208 ASP A O 1
ATOM 1622 N N . VAL A 1 209 ? 24.873 13.547 -13.284 1.00 61.53 209 VAL A N 1
ATOM 1623 C CA . VAL A 1 209 ? 24.658 14.561 -12.217 1.00 61.53 209 VAL A CA 1
ATOM 1624 C C . VAL A 1 209 ? 24.689 16.030 -12.645 1.00 61.53 209 VAL A C 1
ATOM 1626 O O . VAL A 1 209 ? 24.073 16.916 -12.054 1.00 61.53 209 VAL A O 1
ATOM 1629 N N . ASN A 1 210 ? 25.406 16.348 -13.717 1.00 72.44 210 ASN A N 1
ATOM 1630 C CA . ASN A 1 210 ? 25.540 17.717 -14.203 1.00 72.44 210 ASN A CA 1
ATOM 1631 C C . ASN A 1 210 ? 24.275 18.255 -14.895 1.00 72.44 210 ASN A C 1
ATOM 1633 O O . ASN A 1 210 ? 24.281 19.381 -15.404 1.00 72.44 210 ASN A O 1
ATOM 1637 N N . ASN A 1 211 ? 23.205 17.464 -14.990 1.00 69.06 211 ASN A N 1
ATOM 1638 C CA . ASN A 1 211 ? 22.031 17.805 -15.775 1.00 69.06 211 ASN A CA 1
ATOM 1639 C C . ASN A 1 211 ? 20.741 17.440 -15.034 1.00 69.06 211 ASN A C 1
ATOM 1641 O O . ASN A 1 211 ? 20.142 16.420 -15.355 1.00 69.06 211 ASN A O 1
ATOM 1645 N N . LYS A 1 212 ? 20.299 18.325 -14.122 1.00 68.31 212 LYS A N 1
ATOM 1646 C CA . LYS A 1 212 ? 18.957 18.361 -13.494 1.00 68.31 212 LYS A CA 1
ATOM 1647 C C . LYS A 1 212 ? 17.844 18.334 -14.551 1.00 68.31 212 LYS A C 1
ATOM 1649 O O . LYS A 1 212 ? 17.273 19.363 -14.926 1.00 68.31 212 LYS A O 1
ATOM 1654 N N . LYS A 1 213 ? 17.615 17.173 -15.149 1.00 75.94 213 LYS A N 1
ATOM 1655 C CA . LYS A 1 213 ? 16.701 16.960 -16.263 1.00 75.94 213 LYS A CA 1
ATOM 1656 C C . LYS A 1 213 ? 15.507 16.194 -15.745 1.00 75.94 213 LYS A C 1
ATOM 1658 O O . LYS A 1 213 ? 15.662 15.142 -15.155 1.00 75.94 213 LYS A O 1
ATOM 1663 N N . HIS A 1 214 ? 14.330 16.690 -16.091 1.00 86.69 214 HIS A N 1
ATOM 1664 C CA . HIS A 1 214 ? 13.083 15.959 -15.934 1.00 86.69 214 HIS A CA 1
ATOM 1665 C C . HIS A 1 214 ? 13.069 14.758 -16.890 1.00 86.69 214 HIS A C 1
ATOM 1667 O O . HIS A 1 214 ? 13.218 14.943 -18.110 1.00 86.69 214 HIS A O 1
ATOM 1673 N N . TYR A 1 215 ? 12.882 13.559 -16.341 1.00 90.06 215 TYR A N 1
ATOM 1674 C CA . TYR A 1 215 ? 12.622 12.337 -17.099 1.00 90.06 215 TYR A CA 1
ATOM 1675 C C . TYR A 1 215 ? 11.155 11.970 -16.964 1.00 90.06 215 TYR A C 1
ATOM 1677 O O . TYR A 1 215 ? 10.625 11.878 -15.862 1.00 90.06 215 TYR A O 1
ATOM 1685 N N . ASP A 1 216 ? 10.516 11.755 -18.107 1.00 93.75 216 ASP A N 1
ATOM 1686 C CA . ASP A 1 216 ? 9.121 11.346 -18.180 1.00 93.75 216 ASP A CA 1
ATOM 1687 C C . ASP A 1 216 ? 9.087 9.961 -18.843 1.00 93.75 216 ASP A C 1
ATOM 1689 O O . ASP A 1 216 ? 9.250 9.852 -20.063 1.00 93.75 216 ASP A O 1
ATOM 1693 N N . ILE A 1 217 ? 8.905 8.900 -18.056 1.00 95.56 217 ILE A N 1
ATOM 1694 C CA . ILE A 1 217 ? 8.877 7.513 -18.542 1.00 95.56 217 ILE A CA 1
ATOM 1695 C C . ILE A 1 217 ? 7.435 7.006 -18.496 1.00 95.56 217 ILE A C 1
ATOM 1697 O O . ILE A 1 217 ? 6.796 6.989 -17.449 1.00 95.56 217 ILE A O 1
ATOM 1701 N N . LYS A 1 218 ? 6.903 6.576 -19.637 1.00 97.56 218 LYS A N 1
ATOM 1702 C CA . LYS A 1 218 ? 5.573 5.977 -19.760 1.00 97.56 218 LYS A CA 1
ATOM 1703 C C . LYS A 1 218 ? 5.706 4.544 -20.255 1.00 97.56 218 LYS A C 1
ATOM 1705 O O . LYS A 1 218 ? 6.259 4.308 -21.323 1.00 97.56 218 LYS A O 1
ATOM 1710 N N . ILE A 1 219 ? 5.155 3.605 -19.502 1.00 98.06 219 ILE A N 1
ATOM 1711 C CA . ILE A 1 219 ? 5.143 2.171 -19.798 1.00 98.06 219 ILE A CA 1
ATOM 1712 C C . ILE A 1 219 ? 3.676 1.764 -19.916 1.00 98.06 219 ILE A C 1
ATOM 1714 O O . ILE A 1 219 ? 2.906 2.000 -18.994 1.00 98.06 219 ILE A O 1
ATOM 1718 N N . GLU A 1 220 ? 3.231 1.206 -21.040 1.00 98.19 220 GLU A N 1
ATOM 1719 C CA . GLU A 1 220 ? 1.803 0.902 -21.243 1.00 98.19 220 GLU A CA 1
ATOM 1720 C C . GLU A 1 220 ? 1.355 -0.416 -20.599 1.00 98.19 220 GLU A C 1
ATOM 1722 O O . GLU A 1 220 ? 0.159 -0.601 -20.354 1.00 98.19 220 GLU A O 1
ATOM 1727 N N . LYS A 1 221 ? 2.289 -1.336 -20.327 1.00 98.31 221 LYS A N 1
ATOM 1728 C CA . LYS A 1 221 ? 2.013 -2.609 -19.644 1.00 98.31 221 LYS A CA 1
ATOM 1729 C C . LYS A 1 221 ? 2.655 -2.637 -18.253 1.00 98.31 221 LYS A C 1
ATOM 1731 O O . LYS A 1 221 ? 2.505 -1.671 -17.511 1.00 98.31 221 LYS A O 1
ATOM 1736 N N . ASP A 1 222 ? 3.277 -3.759 -17.892 1.00 98.50 222 ASP A N 1
ATOM 1737 C CA . ASP A 1 222 ? 3.868 -3.980 -16.576 1.00 98.50 222 ASP A CA 1
ATOM 1738 C C . ASP A 1 222 ? 5.321 -3.473 -16.507 1.00 98.50 222 ASP A C 1
ATOM 1740 O O . ASP A 1 222 ? 6.014 -3.401 -17.529 1.00 98.50 222 ASP A O 1
ATOM 1744 N N . LEU A 1 223 ? 5.767 -3.135 -15.297 1.00 98.12 223 LEU A N 1
ATOM 1745 C CA . LEU A 1 223 ? 7.157 -2.820 -14.956 1.00 98.12 223 LEU A CA 1
ATOM 1746 C C . LEU A 1 223 ? 7.729 -3.928 -14.059 1.00 98.12 223 LEU A C 1
ATOM 1748 O O . LEU A 1 223 ? 7.068 -4.359 -13.119 1.00 98.12 223 LEU A O 1
ATOM 1752 N N . PHE A 1 224 ? 8.955 -4.356 -14.335 1.00 97.69 224 PHE A N 1
ATOM 1753 C CA . PHE A 1 224 ? 9.715 -5.301 -13.520 1.00 97.69 224 PHE A CA 1
ATOM 1754 C C . PHE A 1 224 ? 11.087 -4.696 -13.207 1.00 97.69 224 PHE A C 1
ATOM 1756 O O . PHE A 1 224 ? 11.753 -4.243 -14.141 1.00 97.69 224 PHE A O 1
ATOM 1763 N N . SER A 1 225 ? 11.509 -4.720 -11.943 1.00 96.81 225 SER A N 1
ATOM 1764 C CA . SER A 1 225 ? 12.880 -4.409 -11.514 1.00 96.81 225 SER A CA 1
ATOM 1765 C C . SER A 1 225 ? 13.455 -5.595 -10.747 1.00 96.81 225 SER A C 1
ATOM 1767 O O . SER A 1 225 ? 12.828 -6.060 -9.790 1.00 96.81 225 SER A O 1
ATOM 1769 N N . ASP A 1 226 ? 14.595 -6.114 -11.204 1.00 95.12 226 ASP A N 1
ATOM 1770 C CA . ASP A 1 226 ? 15.324 -7.196 -10.522 1.00 95.12 226 ASP A CA 1
ATOM 1771 C C . ASP A 1 226 ? 16.302 -6.664 -9.466 1.00 95.12 226 ASP A C 1
ATOM 1773 O O . ASP A 1 226 ? 16.607 -7.391 -8.526 1.00 95.12 226 ASP A O 1
ATOM 1777 N N . GLU A 1 227 ? 16.761 -5.422 -9.635 1.00 94.69 227 GLU A N 1
ATOM 1778 C CA . GLU A 1 227 ? 17.655 -4.720 -8.708 1.00 94.69 227 GLU A CA 1
ATOM 1779 C C . GLU A 1 227 ? 17.025 -3.379 -8.256 1.00 94.69 227 GLU A C 1
ATOM 1781 O O . GLU A 1 227 ? 15.900 -3.056 -8.677 1.00 94.69 227 GLU A O 1
ATOM 1786 N N . GLU A 1 228 ? 17.764 -2.613 -7.448 1.00 94.44 228 GLU A N 1
ATOM 1787 C CA . GLU A 1 228 ? 17.434 -1.276 -6.924 1.00 94.44 228 GLU A CA 1
ATOM 1788 C C . GLU A 1 228 ? 16.801 -0.342 -7.982 1.00 94.44 228 GLU A C 1
ATOM 1790 O O . GLU A 1 228 ? 17.297 -0.161 -9.111 1.00 94.44 228 GLU A O 1
ATOM 1795 N N . PHE A 1 229 ? 15.676 0.278 -7.612 1.00 95.44 229 PHE A N 1
ATOM 1796 C CA . PHE A 1 229 ? 14.950 1.251 -8.426 1.00 95.44 229 PHE A CA 1
ATOM 1797 C C . PHE A 1 229 ? 15.011 2.639 -7.790 1.00 95.44 229 PHE A C 1
ATOM 1799 O O . PHE A 1 229 ? 14.105 3.051 -7.075 1.00 95.44 229 PHE A O 1
ATOM 1806 N N . GLU A 1 230 ? 16.047 3.390 -8.136 1.00 94.62 230 GLU A N 1
ATOM 1807 C CA . GLU A 1 230 ? 16.268 4.745 -7.631 1.00 94.62 230 GLU A CA 1
ATOM 1808 C C . GLU A 1 230 ? 15.799 5.794 -8.652 1.00 94.62 230 GLU A C 1
ATOM 1810 O O . GLU A 1 230 ? 16.067 5.697 -9.857 1.00 94.62 230 GLU A O 1
ATOM 1815 N N . THR A 1 231 ? 15.070 6.816 -8.202 1.00 93.06 231 THR A N 1
ATOM 1816 C CA . THR A 1 231 ? 14.655 7.945 -9.044 1.00 93.06 231 THR A CA 1
ATOM 1817 C C . THR A 1 231 ? 15.152 9.268 -8.495 1.00 93.06 231 THR A C 1
ATOM 1819 O O . THR A 1 231 ? 14.979 9.572 -7.324 1.00 93.06 231 THR A O 1
ATOM 1822 N N . GLU A 1 232 ? 15.655 10.109 -9.394 1.00 88.81 232 GLU A N 1
ATOM 1823 C CA . GLU A 1 232 ? 16.179 11.428 -9.044 1.00 88.81 232 GLU A CA 1
ATOM 1824 C C . GLU A 1 232 ? 15.095 12.514 -8.983 1.00 88.81 232 GLU A C 1
ATOM 1826 O O . GLU A 1 232 ? 13.929 12.337 -9.375 1.00 88.81 232 GLU A O 1
ATOM 1831 N N . GLU A 1 233 ? 15.556 13.720 -8.644 1.00 90.75 233 GLU A N 1
ATOM 1832 C CA . GLU A 1 233 ? 14.780 14.954 -8.649 1.00 90.75 233 GLU A CA 1
ATOM 1833 C C . GLU A 1 233 ? 13.901 15.102 -9.908 1.00 90.75 233 GLU A C 1
ATOM 1835 O O . GLU A 1 233 ? 14.359 15.173 -11.057 1.00 90.75 233 GLU A O 1
ATOM 1840 N N . HIS A 1 234 ? 12.593 15.219 -9.667 1.00 91.75 234 HIS A N 1
ATOM 1841 C CA . HIS A 1 234 ? 11.556 15.499 -10.662 1.00 91.75 234 HIS A CA 1
ATOM 1842 C C . HIS A 1 234 ? 11.328 14.435 -11.747 1.00 91.75 234 HIS A C 1
ATOM 1844 O O . HIS A 1 234 ? 10.848 14.773 -12.843 1.00 91.75 234 HIS A O 1
ATOM 1850 N N . TRP A 1 235 ? 11.634 13.168 -11.481 1.00 94.00 235 TRP A N 1
ATOM 1851 C CA . TRP A 1 235 ? 11.238 12.084 -12.380 1.00 94.00 235 TRP A CA 1
ATOM 1852 C C . TRP A 1 235 ? 9.737 11.833 -12.326 1.00 94.00 235 TRP A C 1
ATOM 1854 O O . TRP A 1 235 ? 9.109 11.923 -11.277 1.00 94.00 235 TRP A O 1
ATOM 1864 N N . SER A 1 236 ? 9.138 11.505 -13.467 1.00 95.88 236 SER A N 1
ATOM 1865 C CA . SER A 1 236 ? 7.736 11.109 -13.552 1.00 95.88 236 SER A CA 1
ATOM 1866 C C . SER A 1 236 ? 7.618 9.815 -14.339 1.00 95.88 236 SER A C 1
ATOM 1868 O O . SER A 1 236 ? 7.745 9.796 -15.564 1.00 95.88 236 SER A O 1
ATOM 1870 N N . ILE A 1 237 ? 7.301 8.736 -13.637 1.00 97.31 237 ILE A N 1
ATOM 1871 C CA . ILE A 1 237 ? 7.159 7.394 -14.188 1.00 97.31 237 ILE A CA 1
ATOM 1872 C C . ILE A 1 237 ? 5.692 6.975 -14.088 1.00 97.31 237 ILE A C 1
ATOM 1874 O O . ILE A 1 237 ? 5.078 7.049 -13.026 1.00 97.31 237 ILE A O 1
ATOM 1878 N N . LEU A 1 238 ? 5.112 6.555 -15.211 1.00 98.00 238 LEU A N 1
ATOM 1879 C CA . LEU A 1 238 ? 3.739 6.064 -15.309 1.00 98.00 238 LEU A CA 1
ATOM 1880 C C . LEU A 1 238 ? 3.731 4.632 -15.849 1.00 98.00 238 LEU A C 1
ATOM 1882 O O . LEU A 1 238 ? 4.090 4.407 -17.006 1.00 98.00 238 LEU A O 1
ATOM 1886 N N . VAL A 1 239 ? 3.247 3.691 -15.041 1.00 98.38 239 VAL A N 1
ATOM 1887 C CA . VAL A 1 239 ? 3.075 2.274 -15.381 1.00 98.38 239 VAL A CA 1
ATOM 1888 C C . VAL A 1 239 ? 1.595 1.991 -15.627 1.00 98.38 239 VAL A C 1
ATOM 1890 O O . VAL A 1 239 ? 0.760 2.081 -14.729 1.00 98.38 239 VAL A O 1
ATOM 1893 N N . GLY A 1 240 ? 1.254 1.656 -16.869 1.00 97.81 240 GLY A N 1
ATOM 1894 C CA . GLY A 1 240 ? -0.113 1.471 -17.353 1.00 97.81 240 GLY A CA 1
ATOM 1895 C C . GLY A 1 240 ? -0.810 0.229 -16.805 1.00 97.81 240 GLY A C 1
ATOM 1896 O O . GLY A 1 240 ? -2.042 0.165 -16.839 1.00 97.81 240 GLY A O 1
ATOM 1897 N N . LYS A 1 241 ? -0.047 -0.736 -16.280 1.00 98.12 241 LYS A N 1
ATOM 1898 C CA . LYS A 1 241 ? -0.568 -1.896 -15.555 1.00 98.12 241 LYS A CA 1
ATOM 1899 C C . LYS A 1 241 ? 0.061 -2.042 -14.166 1.00 98.12 241 LYS A C 1
ATOM 1901 O O . LYS A 1 241 ? -0.049 -1.114 -13.369 1.00 98.12 241 LYS A O 1
ATOM 1906 N N . SER A 1 242 ? 0.608 -3.211 -13.837 1.00 97.94 242 SER A N 1
ATOM 1907 C CA . SER A 1 242 ? 1.164 -3.542 -12.527 1.00 97.94 242 SER A CA 1
ATOM 1908 C C . SER A 1 242 ? 2.684 -3.360 -12.517 1.00 97.94 242 SER A C 1
ATOM 1910 O O . SER A 1 242 ? 3.319 -3.349 -13.569 1.00 97.94 242 SER A O 1
ATOM 1912 N N . ALA A 1 243 ? 3.278 -3.226 -11.336 1.00 98.00 243 ALA A N 1
ATOM 1913 C CA . ALA A 1 243 ? 4.730 -3.178 -11.180 1.00 98.00 243 ALA A CA 1
ATOM 1914 C C . ALA A 1 243 ? 5.206 -4.187 -10.133 1.00 98.00 243 ALA A C 1
ATOM 1916 O O . ALA A 1 243 ? 4.493 -4.432 -9.154 1.00 98.00 243 ALA A O 1
ATOM 1917 N N . ILE A 1 244 ? 6.386 -4.762 -10.353 1.00 97.19 244 ILE A N 1
ATOM 1918 C CA . ILE A 1 244 ? 7.076 -5.645 -9.411 1.00 97.19 244 ILE A CA 1
ATOM 1919 C C . ILE A 1 244 ? 8.495 -5.132 -9.192 1.00 97.19 244 ILE A C 1
ATOM 1921 O O . ILE A 1 244 ? 9.220 -4.922 -10.166 1.00 97.19 244 ILE A O 1
ATOM 1925 N N . PHE A 1 245 ? 8.879 -5.009 -7.927 1.00 96.31 245 PHE A N 1
ATOM 1926 C CA . PHE A 1 245 ? 10.217 -4.644 -7.478 1.00 96.31 245 PHE A CA 1
ATOM 1927 C C . PHE A 1 245 ? 10.743 -5.751 -6.561 1.00 96.31 245 PHE A C 1
ATOM 1929 O O . PHE A 1 245 ? 10.061 -6.136 -5.604 1.00 96.31 245 PHE A O 1
ATOM 1936 N N . HIS A 1 246 ? 11.896 -6.320 -6.913 1.00 94.38 246 HIS A N 1
ATOM 1937 C CA . HIS A 1 246 ? 12.547 -7.367 -6.120 1.00 94.38 246 HIS A CA 1
ATOM 1938 C C . HIS A 1 246 ? 13.536 -6.808 -5.097 1.00 94.38 246 HIS A C 1
ATOM 1940 O O . HIS A 1 246 ? 13.844 -7.515 -4.151 1.00 94.38 246 HIS A O 1
ATOM 1946 N N . GLU A 1 247 ? 13.983 -5.570 -5.251 1.00 93.81 247 GLU A N 1
ATOM 1947 C CA . GLU A 1 247 ? 14.839 -4.873 -4.289 1.00 93.81 247 GLU A CA 1
ATOM 1948 C C . GLU A 1 247 ? 14.209 -3.536 -3.890 1.00 93.81 247 GLU A C 1
ATOM 1950 O O . GLU A 1 247 ? 13.012 -3.311 -4.124 1.00 93.81 247 GLU A O 1
ATOM 1955 N N . GLU A 1 248 ? 15.036 -2.697 -3.285 1.00 94.81 248 GLU A N 1
ATOM 1956 C CA . GLU A 1 248 ? 14.792 -1.341 -2.839 1.00 94.81 248 GLU A CA 1
ATOM 1957 C C . GLU A 1 248 ? 14.226 -0.422 -3.936 1.00 94.81 248 GLU A C 1
ATOM 1959 O O . GLU A 1 248 ? 14.498 -0.563 -5.140 1.00 94.81 248 GLU A O 1
ATOM 1964 N N . VAL A 1 249 ? 13.360 0.498 -3.510 1.00 96.12 249 VAL A N 1
ATOM 1965 C CA . VAL A 1 249 ? 12.714 1.498 -4.359 1.00 96.12 249 VAL A CA 1
ATOM 1966 C C . VAL A 1 249 ? 12.811 2.867 -3.706 1.00 96.12 249 VAL A C 1
ATOM 1968 O O . VAL A 1 249 ? 11.996 3.185 -2.839 1.00 96.12 249 VAL A O 1
ATOM 1971 N N . ASP A 1 250 ? 13.673 3.710 -4.267 1.00 95.81 250 ASP A N 1
ATOM 1972 C CA . ASP A 1 250 ? 13.976 5.028 -3.712 1.00 95.81 250 ASP A CA 1
ATOM 1973 C C . ASP A 1 250 ? 13.427 6.123 -4.606 1.00 95.81 250 ASP A C 1
ATOM 1975 O O . ASP A 1 250 ? 13.759 6.276 -5.792 1.00 95.81 250 ASP A O 1
ATOM 1979 N N . LEU A 1 251 ? 12.512 6.902 -4.044 1.00 95.25 251 LEU A N 1
ATOM 1980 C CA . LEU A 1 251 ? 11.887 8.011 -4.736 1.00 95.25 251 LEU A CA 1
ATOM 1981 C C . LEU A 1 251 ? 12.345 9.331 -4.121 1.00 95.25 251 LEU A C 1
ATOM 1983 O O . LEU A 1 251 ? 11.859 9.739 -3.065 1.00 95.25 251 LEU A O 1
ATOM 1987 N N . GLU A 1 252 ? 13.204 10.060 -4.837 1.00 92.44 252 GLU A N 1
ATOM 1988 C CA . GLU A 1 252 ? 13.761 11.318 -4.339 1.00 92.44 252 GLU A CA 1
ATOM 1989 C C . GLU A 1 252 ? 13.036 12.581 -4.843 1.00 92.44 252 GLU A C 1
ATOM 1991 O O . GLU A 1 252 ? 12.264 12.570 -5.794 1.00 92.44 252 GLU A O 1
ATOM 1996 N N . ASP A 1 253 ? 13.308 13.717 -4.202 1.00 91.50 253 ASP A N 1
ATOM 1997 C CA . ASP A 1 253 ? 13.012 15.109 -4.593 1.00 91.50 253 ASP A CA 1
ATOM 1998 C C . ASP A 1 253 ? 11.912 15.361 -5.656 1.00 91.50 253 ASP A C 1
ATOM 2000 O O . ASP A 1 253 ? 12.143 15.644 -6.837 1.00 91.50 253 ASP A O 1
ATOM 2004 N N . HIS A 1 254 ? 10.653 15.362 -5.209 1.00 94.19 254 HIS A N 1
ATOM 2005 C CA . HIS A 1 254 ? 9.460 15.558 -6.046 1.00 94.19 254 HIS A CA 1
ATOM 2006 C C . HIS A 1 254 ? 9.339 14.577 -7.234 1.00 94.19 254 HIS A C 1
ATOM 2008 O O . HIS A 1 254 ? 8.636 14.886 -8.210 1.00 94.19 254 HIS A O 1
ATOM 2014 N N . SER A 1 255 ? 10.005 13.425 -7.188 1.00 95.25 255 SER A N 1
ATOM 2015 C CA . SER A 1 255 ? 9.763 12.327 -8.114 1.00 95.25 255 SER A CA 1
ATOM 2016 C C . SER A 1 255 ? 8.348 11.777 -7.935 1.00 95.25 255 SER A C 1
ATOM 2018 O O . SER A 1 255 ? 7.640 12.015 -6.946 1.00 95.25 255 SER A O 1
ATOM 2020 N N . ARG A 1 256 ? 7.872 11.084 -8.961 1.00 97.25 256 ARG A N 1
ATOM 2021 C CA . ARG A 1 256 ? 6.524 10.546 -9.011 1.00 97.25 256 ARG A CA 1
ATOM 2022 C C . ARG A 1 256 ? 6.520 9.212 -9.730 1.00 97.25 256 ARG A C 1
ATOM 2024 O O . ARG A 1 256 ? 6.723 9.173 -10.941 1.00 97.25 256 ARG A O 1
ATOM 2031 N N . LEU A 1 257 ? 6.155 8.159 -9.013 1.00 97.88 257 LEU A N 1
ATOM 2032 C CA . LEU A 1 257 ? 5.859 6.846 -9.570 1.00 97.88 257 LEU A CA 1
ATOM 2033 C C . LEU A 1 257 ? 4.350 6.589 -9.478 1.00 97.88 257 LEU A C 1
ATOM 2035 O O . LEU A 1 257 ? 3.775 6.540 -8.393 1.00 97.88 257 LEU A O 1
ATOM 2039 N N . GLU A 1 258 ? 3.682 6.451 -10.622 1.00 98.44 258 GLU A N 1
ATOM 2040 C CA . GLU A 1 258 ? 2.258 6.115 -10.699 1.00 98.44 258 GLU A CA 1
ATOM 2041 C C . GLU A 1 258 ? 2.039 4.756 -11.371 1.00 98.44 258 GLU A C 1
ATOM 2043 O O . GLU A 1 258 ? 2.426 4.554 -12.519 1.00 98.44 258 GLU A O 1
ATOM 2048 N N . ILE A 1 259 ? 1.345 3.853 -10.680 1.00 98.38 259 ILE A N 1
ATOM 2049 C CA . ILE A 1 259 ? 1.026 2.492 -11.117 1.00 98.38 259 ILE A CA 1
ATOM 2050 C C . ILE A 1 259 ? -0.499 2.350 -11.207 1.00 98.38 259 ILE A C 1
ATOM 2052 O O . ILE A 1 259 ? -1.223 2.502 -10.219 1.00 98.38 259 ILE A O 1
ATOM 2056 N N . ILE A 1 260 ? -1.010 2.081 -12.410 1.00 98.31 260 ILE A N 1
ATOM 2057 C CA . ILE A 1 260 ? -2.455 2.059 -12.704 1.00 98.31 260 ILE A CA 1
ATOM 2058 C C . ILE A 1 260 ? -3.152 0.791 -12.188 1.00 98.31 260 ILE A C 1
ATOM 2060 O O . ILE A 1 260 ? -4.364 0.790 -11.958 1.00 98.31 260 ILE A O 1
ATOM 2064 N N . GLU A 1 261 ? -2.423 -0.304 -12.000 1.00 97.12 261 GLU A N 1
ATOM 2065 C CA . GLU A 1 261 ? -2.960 -1.509 -11.379 1.00 97.12 261 GLU A CA 1
ATOM 2066 C C . GLU A 1 261 ? -2.341 -1.769 -10.007 1.00 97.12 261 GLU A C 1
ATOM 2068 O O . GLU A 1 261 ? -2.505 -0.943 -9.110 1.00 97.12 261 GLU A O 1
ATOM 2073 N N . ASN A 1 262 ? -1.740 -2.941 -9.800 1.00 97.62 262 ASN A N 1
ATOM 2074 C CA . ASN A 1 262 ? -1.227 -3.344 -8.497 1.00 97.62 262 ASN A CA 1
ATOM 2075 C C . ASN A 1 262 ? 0.289 -3.155 -8.443 1.00 97.62 262 ASN A C 1
ATOM 2077 O O . ASN A 1 262 ? 0.964 -3.305 -9.460 1.00 97.62 262 ASN A O 1
ATOM 2081 N N . ALA A 1 263 ? 0.814 -2.877 -7.258 1.00 97.69 263 ALA A N 1
ATOM 2082 C CA . ALA A 1 263 ? 2.250 -2.825 -7.015 1.00 97.69 263 ALA A CA 1
ATOM 2083 C C . ALA A 1 263 ? 2.654 -3.936 -6.045 1.00 97.69 263 ALA A C 1
ATOM 2085 O O . ALA A 1 263 ? 1.940 -4.195 -5.069 1.00 97.69 263 ALA A O 1
ATOM 2086 N N . PHE A 1 264 ? 3.779 -4.583 -6.326 1.00 96.75 264 PHE A N 1
ATOM 2087 C CA . PHE A 1 264 ? 4.336 -5.658 -5.516 1.00 96.75 264 PHE A CA 1
ATOM 2088 C C . PHE A 1 264 ? 5.813 -5.351 -5.240 1.00 96.75 264 PHE A C 1
ATOM 2090 O O . PHE A 1 264 ? 6.619 -5.378 -6.162 1.00 96.75 264 PHE A O 1
ATOM 2097 N N . PHE A 1 265 ? 6.151 -5.076 -3.986 1.00 96.12 265 PHE A N 1
ATOM 2098 C CA . PHE A 1 265 ? 7.517 -4.875 -3.499 1.00 96.12 265 PHE A CA 1
ATOM 2099 C C . PHE A 1 265 ? 7.847 -6.116 -2.679 1.00 96.12 265 PHE A C 1
ATOM 2101 O O . PHE A 1 265 ? 7.271 -6.297 -1.607 1.00 96.12 265 PHE A O 1
ATOM 2108 N N . ILE A 1 266 ? 8.587 -7.064 -3.256 1.00 93.00 266 ILE A N 1
ATOM 2109 C CA . ILE A 1 266 ? 8.575 -8.466 -2.796 1.00 93.00 266 ILE A CA 1
ATOM 2110 C C . ILE A 1 266 ? 9.869 -8.954 -2.153 1.00 93.00 266 ILE A C 1
ATOM 2112 O O . ILE A 1 266 ? 9.806 -9.963 -1.454 1.00 93.00 266 ILE A O 1
ATOM 2116 N N . GLY A 1 267 ? 10.993 -8.268 -2.343 1.00 86.81 267 GLY A N 1
ATOM 2117 C CA . GLY A 1 267 ? 12.298 -8.755 -1.887 1.00 86.81 267 GLY A CA 1
ATOM 2118 C C . GLY A 1 267 ? 12.860 -9.856 -2.778 1.00 86.81 267 GLY A C 1
ATOM 2119 O O . GLY A 1 267 ? 12.127 -10.534 -3.514 1.00 86.81 267 GLY A O 1
ATOM 2120 N N . LYS A 1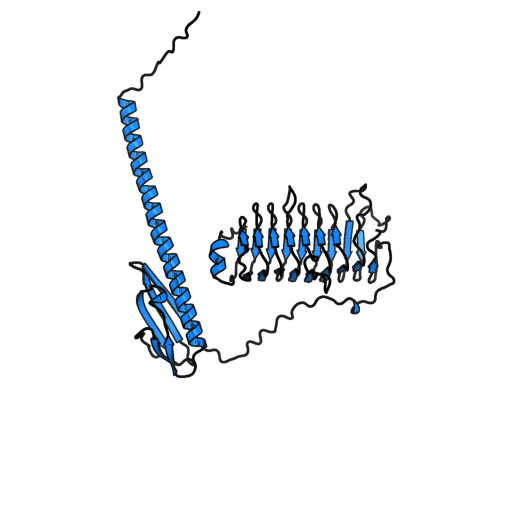 268 ? 14.178 -10.047 -2.709 1.00 83.19 268 LYS A N 1
ATOM 2121 C CA . LYS A 1 268 ? 14.855 -11.177 -3.337 1.00 83.19 268 LYS A CA 1
ATOM 2122 C C . LYS A 1 268 ? 14.566 -12.449 -2.542 1.00 83.19 268 LYS A C 1
ATOM 2124 O O . LYS A 1 268 ? 14.633 -12.493 -1.315 1.00 83.19 268 LYS A O 1
ATOM 2129 N N . GLU A 1 269 ? 14.212 -13.526 -3.245 1.00 75.88 269 GLU A N 1
ATOM 2130 C CA . GLU A 1 269 ? 13.959 -14.811 -2.590 1.00 75.88 269 GLU A CA 1
ATOM 2131 C C . GLU A 1 269 ? 15.244 -15.362 -1.950 1.00 75.88 269 GLU A C 1
ATOM 2133 O O . GLU A 1 269 ? 16.183 -15.745 -2.647 1.00 75.88 269 GLU A O 1
ATOM 2138 N N . GLY A 1 270 ? 15.231 -15.527 -0.625 1.00 74.38 270 GLY A N 1
ATOM 2139 C CA . GLY A 1 270 ? 16.260 -16.275 0.105 1.00 74.38 270 GLY A CA 1
ATOM 2140 C C . GLY A 1 270 ? 17.364 -15.432 0.736 1.00 74.38 270 GLY A C 1
ATOM 2141 O O . GLY A 1 270 ? 18.224 -16.009 1.404 1.00 74.38 270 GLY A O 1
ATOM 2142 N N . GLU A 1 271 ? 17.312 -14.116 0.573 1.00 67.12 271 GLU A N 1
ATOM 2143 C CA . GLU A 1 271 ? 18.052 -13.168 1.403 1.00 67.12 271 GLU A CA 1
ATOM 2144 C C . GLU A 1 271 ? 17.181 -12.779 2.610 1.00 67.12 271 GLU A C 1
ATOM 2146 O O . GLU A 1 271 ? 15.965 -13.035 2.630 1.00 67.12 271 GLU A O 1
ATOM 2151 N N . ASP A 1 272 ? 17.811 -12.310 3.690 1.00 66.06 272 ASP A N 1
ATOM 2152 C CA . ASP A 1 272 ? 17.054 -11.764 4.815 1.00 66.06 272 ASP A CA 1
ATOM 2153 C C . ASP A 1 272 ? 16.210 -10.625 4.215 1.00 66.06 272 ASP A C 1
ATOM 2155 O O . ASP A 1 272 ? 16.758 -9.745 3.571 1.00 66.06 272 ASP A O 1
ATOM 2159 N N . ASN A 1 273 ? 14.872 -10.718 4.289 1.00 57.81 273 ASN A N 1
ATOM 2160 C CA . ASN A 1 273 ? 13.922 -9.886 3.512 1.00 57.81 273 ASN A CA 1
ATOM 2161 C C . ASN A 1 273 ? 13.928 -8.388 3.889 1.00 57.81 273 ASN A C 1
ATOM 2163 O O . ASN A 1 273 ? 12.906 -7.715 3.746 1.00 57.81 273 ASN A O 1
ATOM 2167 N N . ASP A 1 274 ? 15.023 -7.910 4.450 1.00 66.81 274 ASP A N 1
ATOM 2168 C CA . ASP A 1 274 ? 15.264 -6.527 4.805 1.00 66.81 274 ASP A CA 1
ATOM 2169 C C . ASP A 1 274 ? 15.698 -5.732 3.547 1.00 66.81 274 ASP A C 1
ATOM 2171 O O . ASP A 1 274 ? 15.587 -4.522 3.540 1.00 66.81 274 ASP A O 1
ATOM 2175 N N . ASP A 1 275 ? 16.033 -6.401 2.430 1.00 67.81 275 ASP A N 1
ATOM 2176 C CA . ASP A 1 275 ? 16.480 -5.754 1.177 1.00 67.81 275 ASP A CA 1
ATOM 2177 C C . ASP A 1 275 ? 15.348 -5.189 0.274 1.00 67.81 275 ASP A C 1
ATOM 2179 O O . ASP A 1 275 ? 15.614 -4.655 -0.800 1.00 67.81 275 ASP A O 1
ATOM 2183 N N . ALA A 1 276 ? 14.064 -5.353 0.627 1.00 74.75 276 ALA A N 1
ATOM 2184 C CA . ALA A 1 276 ? 12.942 -4.772 -0.139 1.00 74.75 276 ALA A CA 1
ATOM 2185 C C . ALA A 1 276 ? 12.345 -3.562 0.561 1.00 74.75 276 ALA A C 1
ATOM 2187 O O . ALA A 1 276 ? 11.180 -3.574 0.976 1.00 74.75 276 ALA A O 1
ATOM 2188 N N . GLU A 1 277 ? 13.172 -2.541 0.672 1.00 91.31 277 GLU A N 1
ATOM 2189 C CA . GLU A 1 277 ? 12.809 -1.268 1.253 1.00 91.31 277 GLU A CA 1
ATOM 2190 C C . GLU A 1 277 ? 12.089 -0.377 0.233 1.00 91.31 277 GLU A C 1
ATOM 2192 O O . GLU A 1 277 ? 12.243 -0.505 -0.985 1.00 91.31 277 GLU A O 1
ATOM 2197 N N . VAL A 1 278 ? 11.196 0.478 0.714 1.00 96.38 278 VAL A N 1
ATOM 2198 C CA . VAL A 1 278 ? 10.601 1.529 -0.110 1.00 96.38 278 VAL A CA 1
ATOM 2199 C C . VAL A 1 278 ? 10.808 2.845 0.603 1.00 96.38 278 VAL A C 1
ATOM 2201 O O . VAL A 1 278 ? 10.083 3.134 1.558 1.00 96.38 278 VAL A O 1
ATOM 2204 N N . GLU A 1 279 ? 11.724 3.651 0.080 1.00 96.06 279 GLU A N 1
ATOM 2205 C CA . GLU A 1 279 ? 12.072 4.951 0.630 1.00 96.06 279 GLU A CA 1
ATOM 2206 C C . GLU A 1 279 ? 11.475 6.086 -0.208 1.00 96.06 279 GLU A C 1
ATOM 2208 O O . GLU A 1 279 ? 11.554 6.145 -1.442 1.00 96.06 279 GLU A O 1
ATOM 2213 N N . LEU A 1 280 ? 10.811 7.026 0.463 1.00 95.75 280 LEU A N 1
ATOM 2214 C CA . LEU A 1 280 ? 10.277 8.227 -0.171 1.00 95.75 280 LEU A CA 1
ATOM 2215 C C . LEU A 1 280 ? 10.767 9.485 0.540 1.00 95.75 280 LEU A C 1
ATOM 2217 O O . LEU A 1 280 ? 10.337 9.808 1.654 1.00 95.75 280 LEU A O 1
ATOM 2221 N N . GLU A 1 281 ? 11.522 10.305 -0.182 1.00 93.75 281 GLU A N 1
ATOM 2222 C CA . GLU A 1 281 ? 12.074 11.549 0.341 1.00 93.75 281 GLU A CA 1
ATOM 2223 C C . GLU A 1 281 ? 11.434 12.810 -0.258 1.00 93.75 281 GLU A C 1
ATOM 2225 O O . GLU A 1 281 ? 10.723 12.780 -1.260 1.00 93.75 281 GLU A O 1
ATOM 2230 N N . LYS A 1 282 ? 11.704 13.981 0.343 1.00 91.44 282 LYS A N 1
ATOM 2231 C CA . LYS A 1 282 ? 11.601 15.311 -0.306 1.00 91.44 282 LYS A CA 1
ATOM 2232 C C . LYS A 1 282 ? 10.361 15.526 -1.216 1.00 91.44 282 LYS A C 1
ATOM 2234 O O . LYS A 1 282 ? 10.454 16.054 -2.323 1.00 91.44 282 LYS A O 1
ATOM 2239 N N . LYS A 1 283 ? 9.158 15.187 -0.728 1.00 94.56 283 LYS A N 1
ATOM 2240 C CA . LYS A 1 283 ? 7.856 15.317 -1.440 1.00 94.56 283 LYS A CA 1
ATOM 2241 C C . LYS A 1 283 ? 7.675 14.405 -2.661 1.00 94.56 283 LYS A C 1
ATOM 2243 O O . LYS A 1 283 ? 6.827 14.697 -3.515 1.00 94.56 283 LYS A O 1
ATOM 2248 N N . ALA A 1 284 ? 8.441 13.326 -2.745 1.00 95.75 284 ALA A N 1
ATOM 2249 C CA . ALA A 1 284 ? 8.200 12.248 -3.681 1.00 95.75 284 ALA A CA 1
ATOM 2250 C C . ALA A 1 284 ? 6.801 11.647 -3.494 1.00 95.75 284 ALA A C 1
ATOM 2252 O O . ALA A 1 284 ? 6.177 11.753 -2.430 1.00 95.75 284 ALA A O 1
ATOM 2253 N N . LYS A 1 285 ? 6.270 11.066 -4.571 1.00 97.69 285 LYS A N 1
ATOM 2254 C CA . LYS A 1 285 ? 4.904 10.535 -4.611 1.00 97.69 285 LYS A CA 1
ATOM 2255 C C . LYS A 1 285 ? 4.870 9.143 -5.220 1.00 97.69 285 LYS A C 1
ATOM 2257 O O . LYS A 1 285 ? 5.114 8.991 -6.418 1.00 97.69 285 LYS A O 1
ATOM 2262 N N . LEU A 1 286 ? 4.409 8.174 -4.441 1.00 98.06 286 LEU A N 1
ATOM 2263 C CA . LEU A 1 286 ? 4.048 6.842 -4.913 1.00 98.06 286 LEU A CA 1
ATOM 2264 C C . LEU A 1 286 ? 2.523 6.727 -4.996 1.00 98.06 286 LEU A C 1
ATOM 2266 O O . LEU A 1 286 ? 1.823 6.827 -3.992 1.00 98.06 286 LEU A O 1
ATOM 2270 N N . ILE A 1 287 ? 1.979 6.526 -6.196 1.00 98.50 287 ILE A N 1
ATOM 2271 C CA . ILE A 1 287 ? 0.529 6.451 -6.432 1.00 98.50 287 ILE A CA 1
ATOM 2272 C C . ILE A 1 287 ? 0.174 5.104 -7.057 1.00 98.50 287 ILE A C 1
ATOM 2274 O O . ILE A 1 287 ? 0.592 4.800 -8.168 1.00 98.50 287 ILE A O 1
ATOM 2278 N N . ILE A 1 288 ? -0.670 4.326 -6.388 1.00 98.31 288 ILE A N 1
ATOM 2279 C CA . ILE A 1 288 ? -1.086 2.981 -6.789 1.00 98.31 288 ILE A CA 1
ATOM 2280 C C . ILE A 1 288 ? -2.615 2.958 -6.878 1.00 98.31 288 ILE A C 1
ATOM 2282 O O . ILE A 1 288 ? -3.324 3.120 -5.885 1.00 98.31 288 ILE A O 1
ATOM 2286 N N . ARG A 1 289 ? -3.156 2.785 -8.086 1.00 97.56 289 ARG A N 1
ATOM 2287 C CA . ARG A 1 289 ? -4.605 2.907 -8.350 1.00 97.56 289 ARG A CA 1
ATOM 2288 C C . ARG A 1 289 ? -5.405 1.640 -8.023 1.00 97.56 289 ARG A C 1
ATOM 2290 O O . ARG A 1 289 ? -6.634 1.664 -8.019 1.00 97.56 289 ARG A O 1
ATOM 2297 N N . LYS A 1 290 ? -4.742 0.515 -7.746 1.00 96.38 290 LYS A N 1
ATOM 2298 C CA . LYS A 1 290 ? -5.370 -0.669 -7.137 1.00 96.38 290 LYS A CA 1
ATOM 2299 C C . LYS A 1 290 ? -4.658 -1.014 -5.833 1.00 96.38 290 LYS A C 1
ATOM 2301 O O . LYS A 1 290 ? -4.522 -0.147 -4.981 1.00 96.38 290 LYS A O 1
ATOM 2306 N N . SER A 1 291 ? -4.303 -2.278 -5.617 1.00 96.88 291 SER A N 1
ATOM 2307 C CA . SER A 1 291 ? -3.749 -2.720 -4.336 1.00 96.88 291 SER A CA 1
ATOM 2308 C C . SER A 1 291 ? -2.226 -2.690 -4.349 1.00 96.88 291 SER A C 1
ATOM 2310 O O . SER A 1 291 ? -1.608 -2.913 -5.389 1.00 96.88 291 SER A O 1
ATOM 2312 N N . ALA A 1 292 ? -1.643 -2.449 -3.184 1.00 97.25 292 ALA A N 1
ATOM 2313 C CA . ALA A 1 292 ? -0.207 -2.451 -2.965 1.00 97.25 292 ALA A CA 1
ATOM 2314 C C . ALA A 1 292 ? 0.162 -3.531 -1.947 1.00 97.25 292 ALA A C 1
ATOM 2316 O O . ALA A 1 292 ? -0.563 -3.741 -0.967 1.00 97.25 292 ALA A O 1
ATOM 2317 N N . PHE A 1 293 ? 1.275 -4.210 -2.192 1.00 96.56 293 PHE A N 1
ATOM 2318 C CA . PHE A 1 293 ? 1.836 -5.209 -1.297 1.00 96.56 293 PHE A CA 1
ATOM 2319 C C . PHE A 1 293 ? 3.313 -4.901 -1.067 1.00 96.56 293 PHE A C 1
ATOM 2321 O O . PHE A 1 293 ? 4.101 -5.032 -2.000 1.00 96.56 293 PHE A O 1
ATOM 2328 N N . PHE A 1 294 ? 3.641 -4.495 0.156 1.00 96.06 294 PHE A N 1
ATOM 2329 C CA . PHE A 1 294 ? 4.987 -4.190 0.627 1.00 96.06 294 PHE A CA 1
ATOM 2330 C C . PHE A 1 294 ? 5.460 -5.334 1.514 1.00 96.06 294 PHE A C 1
ATOM 2332 O O . PHE A 1 294 ? 4.842 -5.632 2.545 1.00 96.06 294 PHE A O 1
ATOM 2339 N N . HIS A 1 295 ? 6.484 -6.042 1.053 1.00 94.44 295 HIS A N 1
ATOM 2340 C CA . HIS A 1 295 ? 7.038 -7.185 1.757 1.00 94.44 295 HIS A CA 1
ATOM 2341 C C . HIS A 1 295 ? 8.127 -6.795 2.750 1.00 94.44 295 HIS A C 1
ATOM 2343 O O . HIS A 1 295 ? 8.097 -7.356 3.841 1.00 94.44 295 HIS A O 1
ATOM 2349 N N . GLY A 1 296 ? 9.024 -5.876 2.388 1.00 93.56 296 GLY A N 1
ATOM 2350 C CA . GLY A 1 296 ? 10.017 -5.296 3.293 1.00 93.56 296 GLY A CA 1
ATOM 2351 C C . GLY A 1 296 ? 9.521 -4.017 3.967 1.00 93.56 296 GLY A C 1
ATOM 2352 O O . GLY A 1 296 ? 8.302 -3.789 4.045 1.00 93.56 296 GLY A O 1
ATOM 2353 N N . ASP A 1 297 ? 10.470 -3.262 4.510 1.00 95.31 297 ASP A N 1
ATOM 2354 C CA . ASP A 1 297 ? 10.228 -2.037 5.267 1.00 95.31 297 ASP A CA 1
ATOM 2355 C C . ASP A 1 297 ? 9.810 -0.884 4.341 1.00 95.31 297 ASP A C 1
ATOM 2357 O O . ASP A 1 297 ? 10.000 -0.918 3.122 1.00 95.31 297 ASP A O 1
ATOM 2361 N N . VAL A 1 298 ? 9.106 0.096 4.901 1.00 96.69 298 VAL A N 1
ATOM 2362 C CA . VAL A 1 298 ? 8.647 1.273 4.159 1.00 96.69 298 VAL A CA 1
ATOM 2363 C C . VAL A 1 298 ? 8.937 2.514 4.979 1.00 96.69 298 VAL A C 1
ATOM 2365 O O . VAL A 1 298 ? 8.317 2.720 6.026 1.00 96.69 298 VAL A O 1
ATOM 2368 N N . GLU A 1 299 ? 9.793 3.376 4.448 1.00 96.56 299 GLU A N 1
ATOM 2369 C CA . GLU A 1 299 ? 10.213 4.615 5.084 1.00 96.56 299 GLU A CA 1
ATOM 2370 C C . GLU A 1 299 ? 9.740 5.823 4.267 1.00 96.56 299 GLU A C 1
ATOM 2372 O O . GLU A 1 299 ? 9.964 5.954 3.063 1.00 96.56 299 GLU A O 1
ATOM 2377 N N . VAL A 1 300 ? 8.998 6.731 4.906 1.00 96.56 300 VAL A N 1
ATOM 2378 C CA . VAL A 1 300 ? 8.429 7.899 4.221 1.00 96.56 300 VAL A CA 1
ATOM 2379 C C . VAL A 1 300 ? 8.731 9.166 4.999 1.00 96.56 300 VAL A C 1
ATOM 2381 O O . VAL A 1 300 ? 8.123 9.449 6.036 1.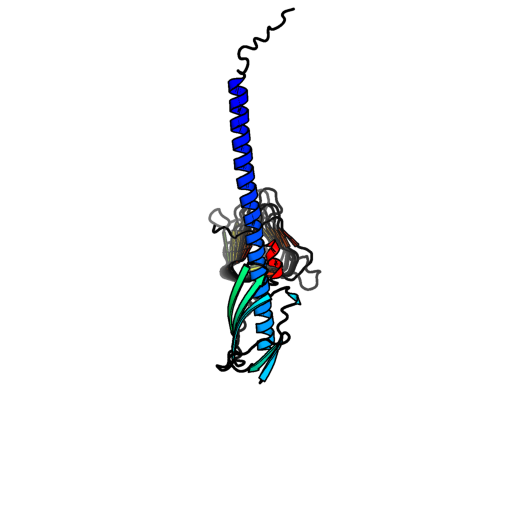00 96.56 300 VAL A O 1
ATOM 2384 N N . GLY A 1 301 ? 9.573 10.007 4.407 1.00 92.00 301 GLY A N 1
ATOM 2385 C CA . GLY A 1 301 ? 9.869 11.343 4.901 1.00 92.00 301 GLY A CA 1
ATOM 2386 C C . GLY A 1 301 ? 11.109 11.457 5.782 1.00 92.00 301 GLY A C 1
ATOM 2387 O O . GLY A 1 301 ? 11.105 12.309 6.666 1.00 92.00 301 GLY A O 1
ATOM 2388 N N . GLU A 1 302 ? 12.168 10.691 5.512 1.00 84.00 302 GLU A N 1
ATOM 2389 C CA . GLU A 1 302 ? 13.429 10.734 6.275 1.00 84.00 302 GLU A CA 1
ATOM 2390 C C . GLU A 1 302 ? 14.103 12.127 6.263 1.00 84.00 302 GLU A C 1
ATOM 2392 O O . GLU A 1 302 ? 14.804 12.517 7.196 1.00 84.00 302 GLU A O 1
ATOM 2397 N N . ASP A 1 303 ? 13.820 12.964 5.258 1.00 84.88 303 ASP A N 1
ATOM 2398 C CA . ASP A 1 303 ? 14.631 14.145 4.953 1.00 84.88 303 ASP A CA 1
ATOM 2399 C C . ASP A 1 303 ? 13.997 15.516 5.320 1.00 84.88 303 ASP A C 1
ATOM 2401 O O . ASP A 1 303 ? 12.776 15.682 5.380 1.00 84.88 303 ASP A O 1
ATOM 2405 N N . ASP A 1 304 ? 14.819 16.549 5.564 1.00 70.00 304 ASP A N 1
ATOM 2406 C CA . ASP A 1 304 ? 14.491 17.798 6.311 1.00 70.00 304 ASP A CA 1
ATOM 2407 C C . ASP A 1 304 ? 13.384 18.729 5.745 1.00 70.00 304 ASP A C 1
ATOM 2409 O O . ASP A 1 304 ? 13.122 19.807 6.286 1.00 70.00 304 ASP A O 1
ATOM 2413 N N . ASN A 1 305 ? 12.683 18.339 4.679 1.00 64.69 305 ASN A N 1
ATOM 2414 C CA . ASN A 1 305 ? 11.588 19.103 4.065 1.00 64.69 305 ASN A CA 1
ATOM 2415 C C . ASN A 1 305 ? 10.373 18.239 3.678 1.00 64.69 305 ASN A C 1
ATOM 2417 O O . ASN A 1 305 ? 9.654 18.585 2.727 1.00 64.69 305 ASN A O 1
ATOM 2421 N N . ALA A 1 306 ? 10.158 17.108 4.353 1.00 68.75 306 ALA A N 1
ATOM 2422 C CA . ALA A 1 306 ? 9.239 16.108 3.840 1.00 68.75 306 ALA A CA 1
ATOM 2423 C C . ALA A 1 306 ? 7.753 16.523 3.853 1.00 68.75 306 ALA A C 1
ATOM 2425 O O . ALA A 1 306 ? 7.253 17.369 4.594 1.00 68.75 306 ALA A O 1
ATOM 2426 N N . GLY A 1 307 ? 7.088 15.936 2.874 1.00 90.44 307 GLY A N 1
ATOM 2427 C CA . GLY A 1 307 ? 5.672 15.968 2.534 1.00 90.44 307 GLY A CA 1
ATOM 2428 C C . GLY A 1 307 ? 5.459 14.894 1.468 1.00 90.44 307 GLY A C 1
ATOM 2429 O O . GLY A 1 307 ? 4.771 15.123 0.471 1.00 90.44 307 GLY A O 1
ATOM 2430 N N . ALA A 1 308 ? 6.215 13.799 1.618 1.00 96.19 308 ALA A N 1
ATOM 2431 C CA . ALA A 1 308 ? 6.188 12.642 0.750 1.00 96.19 308 ALA A CA 1
ATOM 2432 C C . ALA A 1 308 ? 4.868 11.898 0.952 1.00 96.19 308 ALA A C 1
ATOM 2434 O O . ALA A 1 308 ? 4.272 11.945 2.031 1.00 96.19 308 ALA A O 1
ATOM 2435 N N . GLU A 1 309 ? 4.375 11.282 -0.115 1.00 97.38 309 GLU A N 1
ATOM 2436 C CA . GLU A 1 309 ? 3.017 10.749 -0.147 1.00 97.38 309 GLU A CA 1
ATOM 2437 C C . GLU A 1 309 ? 2.989 9.358 -0.774 1.00 97.38 309 GLU A C 1
ATOM 2439 O O . GLU A 1 309 ? 3.352 9.191 -1.942 1.00 97.38 309 GLU A O 1
ATOM 2444 N N . ILE A 1 310 ? 2.451 8.387 -0.036 1.00 98.00 310 ILE A N 1
ATOM 2445 C CA . ILE A 1 310 ? 2.004 7.112 -0.599 1.00 98.00 310 ILE A CA 1
ATOM 2446 C C . ILE A 1 310 ? 0.482 7.151 -0.711 1.00 98.00 310 ILE A C 1
ATOM 2448 O O . ILE A 1 310 ? -0.231 7.328 0.276 1.00 98.00 310 ILE A O 1
ATOM 2452 N N . LYS A 1 311 ? -0.053 6.931 -1.911 1.00 98.44 311 LYS A N 1
ATOM 2453 C CA . LYS A 1 311 ? -1.496 6.870 -2.159 1.00 98.44 311 LYS A CA 1
ATOM 2454 C C . LYS A 1 311 ? -1.894 5.558 -2.816 1.00 98.44 311 LYS A C 1
ATOM 2456 O O . LYS A 1 311 ? -1.504 5.286 -3.944 1.00 98.44 311 LYS A O 1
ATOM 2461 N N . ILE A 1 312 ? -2.759 4.800 -2.153 1.00 98.06 312 ILE A N 1
ATOM 2462 C CA . ILE A 1 312 ? -3.255 3.486 -2.564 1.00 98.06 312 ILE A CA 1
ATOM 2463 C C . ILE A 1 312 ? -4.787 3.552 -2.666 1.00 98.06 312 ILE A C 1
ATOM 2465 O O . ILE A 1 312 ? -5.496 3.740 -1.677 1.00 98.06 312 ILE A O 1
ATOM 2469 N N . GLU A 1 313 ? -5.340 3.408 -3.869 1.00 97.31 313 GLU A N 1
ATOM 2470 C CA . GLU A 1 313 ? -6.800 3.449 -4.086 1.00 97.31 313 GLU A CA 1
ATOM 2471 C C . GLU A 1 313 ? -7.492 2.102 -3.802 1.00 97.31 313 GLU A C 1
ATOM 2473 O O . GLU A 1 313 ? -8.711 2.031 -3.632 1.00 97.31 313 GLU A O 1
ATOM 2478 N N . GLY A 1 314 ? -6.723 1.017 -3.748 1.00 95.06 314 GLY A N 1
ATOM 2479 C CA . GLY A 1 314 ? -7.162 -0.308 -3.325 1.00 95.06 314 GLY A CA 1
ATOM 2480 C C . GLY A 1 314 ? -6.784 -0.608 -1.878 1.00 95.06 314 GLY A C 1
ATOM 2481 O O . GLY A 1 314 ? -6.844 0.261 -1.010 1.00 95.06 314 GLY A O 1
ATOM 2482 N N . ASN A 1 315 ? -6.425 -1.868 -1.623 1.00 96.62 315 ASN A N 1
ATOM 2483 C CA . ASN A 1 315 ? -5.947 -2.299 -0.312 1.00 96.62 315 ASN A CA 1
ATOM 2484 C C . ASN A 1 315 ? -4.434 -2.081 -0.207 1.00 96.62 315 ASN A C 1
ATOM 2486 O O . ASN A 1 315 ? -3.714 -2.388 -1.158 1.00 96.62 315 ASN A O 1
ATOM 2490 N N . GLY A 1 316 ? -3.962 -1.611 0.944 1.00 97.25 316 GLY A N 1
ATOM 2491 C CA . GLY A 1 316 ? -2.536 -1.539 1.269 1.00 97.25 316 GLY A CA 1
ATOM 2492 C C . GLY A 1 316 ? -2.164 -2.651 2.240 1.00 97.25 316 GLY A C 1
ATOM 2493 O O . GLY A 1 316 ? -2.859 -2.850 3.234 1.00 97.25 316 GLY A O 1
ATOM 2494 N N . THR A 1 317 ? -1.112 -3.407 1.940 1.00 96.75 317 THR A N 1
ATOM 2495 C CA . THR A 1 317 ? -0.573 -4.443 2.832 1.00 96.75 317 THR A CA 1
ATOM 2496 C C . THR A 1 317 ? 0.899 -4.175 3.101 1.00 96.75 317 THR A C 1
ATOM 2498 O O . THR A 1 317 ? 1.666 -4.146 2.147 1.00 96.75 317 THR A O 1
ATOM 2501 N N . PHE A 1 318 ? 1.260 -4.027 4.372 1.00 96.38 318 PHE A N 1
ATOM 2502 C CA . PHE A 1 318 ? 2.609 -3.765 4.872 1.00 96.38 318 PHE A CA 1
ATOM 2503 C C . PHE A 1 318 ? 3.013 -4.938 5.765 1.00 96.38 318 PHE A C 1
ATOM 2505 O O . PHE A 1 318 ? 2.418 -5.146 6.829 1.00 96.38 318 PHE A O 1
ATOM 2512 N N . ASN A 1 319 ? 3.926 -5.784 5.287 1.00 94.25 319 ASN A N 1
ATOM 2513 C CA . ASN A 1 319 ? 4.295 -7.010 5.996 1.00 94.25 319 ASN A CA 1
ATOM 2514 C C . ASN A 1 319 ? 5.330 -6.787 7.097 1.00 94.25 319 ASN A C 1
ATOM 2516 O O . ASN A 1 319 ? 5.305 -7.533 8.083 1.00 94.25 319 ASN A O 1
ATOM 2520 N N . LYS A 1 320 ? 6.203 -5.800 6.908 1.00 93.88 320 LYS A N 1
ATOM 2521 C CA . LYS A 1 320 ? 7.228 -5.379 7.857 1.00 93.88 320 LYS A CA 1
ATOM 2522 C C . LYS A 1 320 ? 6.918 -3.963 8.341 1.00 93.88 320 LYS A C 1
ATOM 2524 O O . LYS A 1 320 ? 5.727 -3.628 8.450 1.00 93.88 320 LYS A O 1
ATOM 2529 N N . ASP A 1 321 ? 7.937 -3.220 8.734 1.00 95.38 321 ASP A N 1
ATOM 2530 C CA . ASP A 1 321 ? 7.787 -1.989 9.479 1.00 95.38 321 ASP A CA 1
ATOM 2531 C C . ASP A 1 321 ? 7.389 -0.855 8.529 1.00 95.38 321 ASP A C 1
ATOM 2533 O O . ASP A 1 321 ? 7.675 -0.865 7.331 1.00 95.38 321 ASP A O 1
ATOM 2537 N N . LEU A 1 322 ? 6.608 0.087 9.051 1.00 96.38 322 LEU A N 1
ATOM 2538 C CA . LEU A 1 322 ? 6.231 1.298 8.332 1.00 96.38 322 LEU A CA 1
ATOM 2539 C C . LEU A 1 322 ? 6.596 2.492 9.206 1.00 96.38 322 LEU A C 1
ATOM 2541 O O . LEU A 1 322 ? 5.968 2.715 10.248 1.00 96.38 322 LEU A O 1
ATOM 2545 N N . VAL A 1 323 ? 7.583 3.249 8.737 1.00 96.38 323 VAL A N 1
ATOM 2546 C CA . VAL A 1 323 ? 8.131 4.439 9.381 1.00 96.38 323 VAL A CA 1
ATOM 2547 C C . VAL A 1 323 ? 7.675 5.666 8.603 1.00 96.38 323 VAL A C 1
ATOM 2549 O O . VAL A 1 323 ? 7.900 5.799 7.401 1.00 96.38 323 VAL A O 1
ATOM 2552 N N . LEU A 1 324 ? 6.981 6.575 9.281 1.00 96.19 324 LEU A N 1
ATOM 2553 C CA . LEU A 1 324 ? 6.452 7.800 8.699 1.00 96.19 324 LEU A CA 1
ATOM 2554 C C . LEU A 1 324 ? 6.931 9.004 9.490 1.00 96.19 324 LEU A C 1
ATOM 2556 O O . LEU A 1 324 ? 6.574 9.159 10.657 1.00 96.19 324 LEU A O 1
ATOM 2560 N N . ASP A 1 325 ? 7.638 9.910 8.826 1.00 95.38 325 ASP A N 1
ATOM 2561 C CA . ASP A 1 325 ? 8.182 11.098 9.467 1.00 95.38 325 ASP A CA 1
ATOM 2562 C C . ASP A 1 325 ? 7.879 12.410 8.706 1.00 95.38 325 ASP A C 1
ATOM 2564 O O . ASP A 1 325 ? 7.390 12.439 7.574 1.00 95.38 325 ASP A O 1
ATOM 2568 N N . LYS A 1 326 ? 8.112 13.542 9.376 1.00 93.19 326 LYS A N 1
ATOM 2569 C CA . LYS A 1 326 ? 8.170 14.906 8.823 1.00 93.19 326 LYS A CA 1
ATOM 2570 C C . LYS A 1 326 ? 6.987 15.264 7.910 1.00 93.19 326 LYS A C 1
ATOM 2572 O O . LYS A 1 326 ? 7.170 15.766 6.810 1.00 93.19 326 LYS A O 1
ATOM 2577 N N . ASN A 1 327 ? 5.751 15.141 8.394 1.00 94.50 327 ASN A N 1
ATOM 2578 C CA . ASN A 1 327 ? 4.510 15.427 7.644 1.00 94.50 327 ASN A CA 1
ATOM 2579 C C . ASN A 1 327 ? 4.274 14.534 6.407 1.00 94.50 327 ASN A C 1
ATOM 2581 O O . ASN A 1 327 ? 3.528 14.939 5.509 1.00 94.50 327 ASN A O 1
ATOM 2585 N N . SER A 1 328 ? 4.892 13.355 6.330 1.00 95.88 328 SER A N 1
ATOM 2586 C CA . SER A 1 328 ? 4.544 12.369 5.309 1.00 95.88 328 SER A CA 1
ATOM 2587 C C . SER A 1 328 ? 3.103 11.874 5.463 1.00 95.88 328 SER A C 1
ATOM 2589 O O . SER A 1 328 ? 2.506 11.909 6.546 1.00 95.88 328 SER A O 1
ATOM 2591 N N . GLU A 1 329 ? 2.498 11.454 4.354 1.00 97.12 329 GLU A N 1
ATOM 2592 C CA . GLU A 1 329 ? 1.111 10.993 4.346 1.00 97.12 329 GLU A CA 1
ATOM 2593 C C . GLU A 1 329 ? 0.964 9.660 3.595 1.00 97.12 329 GLU A C 1
ATOM 2595 O O . GLU A 1 329 ? 1.380 9.518 2.445 1.00 97.12 329 GLU A O 1
ATOM 2600 N N . VAL A 1 330 ? 0.298 8.692 4.228 1.00 97.69 330 VAL A N 1
ATOM 2601 C CA . VAL A 1 330 ? -0.160 7.451 3.594 1.00 97.69 330 VAL A CA 1
ATOM 2602 C C . VAL A 1 330 ? -1.683 7.475 3.489 1.00 97.69 330 VAL A C 1
ATOM 2604 O O . VAL A 1 330 ? -2.389 7.611 4.489 1.00 97.69 330 VAL A O 1
ATOM 2607 N N . PHE A 1 331 ? -2.215 7.306 2.281 1.00 97.81 331 PHE A N 1
ATOM 2608 C CA . PHE A 1 331 ? -3.652 7.246 2.006 1.00 97.81 331 PHE A CA 1
ATOM 2609 C C . PHE A 1 331 ? -4.044 5.883 1.441 1.00 97.81 331 PHE A C 1
ATOM 2611 O O . PHE A 1 331 ? -3.542 5.486 0.393 1.00 97.81 331 PHE A O 1
ATOM 2618 N N . ILE A 1 332 ? -4.996 5.198 2.074 1.00 97.31 332 ILE A N 1
ATOM 2619 C CA . ILE A 1 332 ? -5.516 3.895 1.645 1.00 97.31 332 ILE A CA 1
ATOM 2620 C C . ILE A 1 332 ? -7.036 3.985 1.512 1.00 97.31 332 ILE A C 1
ATOM 2622 O O . ILE A 1 332 ? -7.757 4.121 2.496 1.00 97.31 332 ILE A O 1
ATOM 2626 N N . THR A 1 333 ? -7.553 3.909 0.287 1.00 96.56 333 THR A N 1
ATOM 2627 C CA . THR A 1 333 ? -8.993 4.124 0.034 1.00 96.56 333 THR A CA 1
ATOM 2628 C C . THR A 1 333 ? -9.841 2.885 0.351 1.00 96.56 333 THR A C 1
ATOM 2630 O O . THR A 1 333 ? -11.049 2.999 0.557 1.00 96.56 333 THR A O 1
ATOM 2633 N N . GLN A 1 334 ? -9.235 1.693 0.393 1.00 95.62 334 GLN A N 1
ATOM 2634 C CA . GLN A 1 334 ? -9.882 0.482 0.908 1.00 95.62 334 GLN A CA 1
ATOM 2635 C C . GLN A 1 334 ? -9.268 0.074 2.248 1.00 95.62 334 GLN A C 1
ATOM 2637 O O . GLN A 1 334 ? -9.143 0.910 3.140 1.00 95.62 334 GLN A O 1
ATOM 2642 N N . ASN A 1 335 ? -8.940 -1.208 2.416 1.00 96.00 335 ASN A N 1
ATOM 2643 C CA . ASN A 1 335 ? -8.493 -1.742 3.692 1.00 96.00 335 ASN A CA 1
ATOM 2644 C C . ASN A 1 335 ? -6.973 -1.629 3.838 1.00 96.00 335 ASN A C 1
ATOM 2646 O O . ASN A 1 335 ? -6.237 -1.875 2.876 1.00 96.00 335 ASN A O 1
ATOM 2650 N N . GLY A 1 336 ? -6.515 -1.309 5.045 1.00 96.50 336 GLY A N 1
ATOM 2651 C CA . GLY A 1 336 ? -5.099 -1.317 5.415 1.00 96.50 336 GLY A CA 1
ATOM 2652 C C . GLY A 1 336 ? -4.753 -2.533 6.272 1.00 96.50 336 GLY A C 1
ATOM 2653 O O . GLY A 1 336 ? -5.444 -2.822 7.248 1.00 96.50 336 GLY A O 1
ATOM 2654 N N . PHE A 1 337 ? -3.688 -3.248 5.927 1.00 95.88 337 PHE A N 1
ATOM 2655 C CA . PHE A 1 337 ? -3.180 -4.388 6.689 1.00 95.88 337 PHE A CA 1
ATOM 2656 C C . PHE A 1 337 ? -1.727 -4.122 7.079 1.00 95.88 337 PHE A C 1
ATOM 2658 O O . PHE A 1 337 ? -0.884 -4.002 6.197 1.00 95.88 337 PHE A O 1
ATOM 2665 N N . PHE A 1 338 ? -1.444 -4.058 8.377 1.00 95.44 338 PHE A N 1
ATOM 2666 C CA . PHE A 1 338 ? -0.127 -3.737 8.930 1.00 95.44 338 PHE A CA 1
ATOM 2667 C C . PHE A 1 338 ? 0.319 -4.888 9.824 1.00 95.44 338 PHE A C 1
ATOM 2669 O O 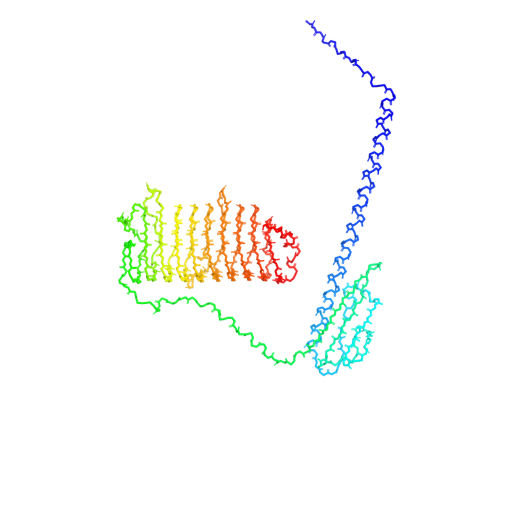. PHE A 1 338 ? -0.353 -5.216 10.811 1.00 95.44 338 PHE A O 1
ATOM 2676 N N . TYR A 1 339 ? 1.401 -5.558 9.439 1.00 94.00 339 TYR A N 1
ATOM 2677 C CA . TYR A 1 339 ? 1.888 -6.758 10.111 1.00 94.00 339 TYR A CA 1
ATOM 2678 C C . TYR A 1 339 ? 3.217 -6.568 10.855 1.00 94.00 339 TYR A C 1
ATOM 2680 O O . TYR A 1 339 ? 3.496 -7.411 11.714 1.00 94.00 339 TYR A O 1
ATOM 2688 N N . GLY A 1 340 ? 3.987 -5.518 10.556 1.00 92.88 340 GLY A N 1
ATOM 2689 C CA . GLY A 1 340 ? 5.180 -5.121 11.311 1.00 92.88 340 GLY A CA 1
ATOM 2690 C C . GLY A 1 340 ? 4.917 -4.003 12.321 1.00 92.88 340 GLY A C 1
ATOM 2691 O O . GLY A 1 340 ? 3.765 -3.761 12.713 1.00 92.88 340 GLY A O 1
ATOM 2692 N N . ALA A 1 341 ? 6.003 -3.377 12.768 1.00 93.88 341 ALA A N 1
ATOM 2693 C CA . ALA A 1 341 ? 5.998 -2.199 13.621 1.00 93.88 341 ALA A CA 1
ATOM 2694 C C . ALA A 1 341 ? 5.445 -0.974 12.879 1.00 93.88 341 ALA A C 1
ATOM 2696 O O . ALA A 1 341 ? 5.350 -0.936 11.651 1.00 93.88 341 ALA A O 1
ATOM 2697 N N . LEU A 1 342 ? 5.023 0.017 13.657 1.00 94.62 342 LEU A N 1
ATOM 2698 C CA . LEU A 1 342 ? 4.550 1.301 13.156 1.00 94.62 342 LEU A CA 1
ATOM 2699 C C . LEU A 1 342 ? 5.235 2.399 13.945 1.00 94.62 342 LEU A C 1
ATOM 2701 O O . LEU A 1 342 ? 5.012 2.512 15.153 1.00 94.62 342 LEU A O 1
ATOM 2705 N N . GLU A 1 343 ? 5.987 3.225 13.237 1.00 95.38 343 GLU A N 1
ATOM 2706 C CA . GLU A 1 343 ? 6.597 4.434 13.764 1.00 95.38 343 GLU A CA 1
ATOM 2707 C C . GLU A 1 343 ? 6.029 5.621 12.991 1.00 95.38 343 GLU A C 1
ATOM 2709 O O . GLU A 1 343 ? 6.091 5.677 11.766 1.00 95.38 343 GLU A O 1
ATOM 2714 N N . ILE A 1 344 ? 5.354 6.536 13.683 1.00 95.00 344 ILE A N 1
ATOM 2715 C CA . ILE A 1 344 ? 4.710 7.687 13.048 1.00 95.00 344 ILE A CA 1
ATOM 2716 C C . ILE A 1 344 ? 5.051 8.924 13.857 1.00 95.00 344 ILE A C 1
ATOM 2718 O O . ILE A 1 344 ? 4.496 9.136 14.937 1.00 95.00 344 ILE A O 1
ATOM 2722 N N . GLU A 1 345 ? 5.889 9.788 13.304 1.00 94.00 345 GLU A N 1
ATOM 2723 C CA . GLU A 1 345 ? 6.448 10.951 13.980 1.00 94.00 345 GLU A CA 1
ATOM 2724 C C . GLU A 1 345 ? 6.161 12.274 13.251 1.00 94.00 345 GLU A C 1
ATOM 2726 O O . GLU A 1 345 ? 5.506 12.330 12.213 1.00 94.00 345 GLU A O 1
ATOM 2731 N N . ASN A 1 346 ? 6.547 13.391 13.878 1.00 92.69 346 ASN A N 1
ATOM 2732 C CA . ASN A 1 346 ? 6.597 14.746 13.306 1.00 92.69 346 ASN A CA 1
ATOM 2733 C C . ASN A 1 346 ? 5.429 15.144 12.370 1.00 92.69 346 ASN A C 1
ATOM 2735 O O . ASN A 1 346 ? 5.622 15.686 11.282 1.00 92.69 346 ASN A O 1
ATOM 2739 N N . ASN A 1 347 ? 4.192 14.956 12.847 1.00 92.69 347 ASN A N 1
ATOM 2740 C CA . ASN A 1 347 ? 2.925 15.239 12.146 1.00 92.69 347 ASN A CA 1
ATOM 2741 C C . ASN A 1 347 ? 2.636 14.376 10.906 1.00 92.69 347 ASN A C 1
ATOM 2743 O O . ASN A 1 347 ? 1.732 14.723 10.140 1.00 92.69 347 ASN A O 1
ATOM 2747 N N . ALA A 1 348 ? 3.349 13.273 10.708 1.00 94.56 348 ALA A N 1
ATOM 2748 C CA . ALA A 1 348 ? 3.009 12.302 9.687 1.00 94.56 348 ALA A CA 1
ATOM 2749 C C . ALA A 1 348 ? 1.641 11.655 9.956 1.00 94.56 348 ALA A C 1
ATOM 2751 O O . ALA A 1 348 ? 1.115 11.674 11.085 1.00 94.56 348 ALA A O 1
ATOM 2752 N N . SER A 1 349 ? 1.017 11.125 8.901 1.00 94.94 349 SER A N 1
ATOM 2753 C CA . SER A 1 349 ? -0.315 10.540 9.029 1.00 94.94 349 SER A CA 1
ATOM 2754 C C . SER A 1 349 ? -0.627 9.364 8.112 1.00 94.94 349 SER A C 1
ATOM 2756 O O . SER A 1 349 ? -0.201 9.312 6.964 1.00 94.94 349 SER A O 1
ATOM 2758 N N . ILE A 1 350 ? -1.469 8.460 8.615 1.00 96.06 350 ILE A N 1
ATOM 2759 C CA . ILE A 1 350 ? -2.096 7.375 7.855 1.00 96.06 350 ILE A CA 1
ATOM 2760 C C . ILE A 1 350 ? -3.602 7.626 7.807 1.00 96.06 350 ILE A C 1
ATOM 2762 O O . ILE A 1 350 ? -4.226 7.852 8.842 1.00 96.06 350 ILE A O 1
ATOM 2766 N N . ASN A 1 351 ? -4.208 7.547 6.625 1.00 95.50 351 ASN A N 1
ATOM 2767 C CA . ASN A 1 351 ? -5.648 7.703 6.422 1.00 95.50 351 ASN A CA 1
ATOM 2768 C C . ASN A 1 351 ? -6.212 6.484 5.680 1.00 95.50 351 ASN A C 1
ATOM 2770 O O . ASN A 1 351 ? -5.811 6.210 4.549 1.00 95.50 351 ASN A O 1
ATOM 2774 N N . ILE A 1 352 ? -7.155 5.771 6.299 1.00 95.44 352 ILE A N 1
ATOM 2775 C CA . ILE A 1 352 ? -7.752 4.525 5.802 1.00 95.44 352 ILE A CA 1
ATOM 2776 C C . ILE A 1 352 ? -9.271 4.685 5.748 1.00 95.44 352 ILE A C 1
ATOM 2778 O O . ILE A 1 352 ? -9.913 4.941 6.764 1.00 95.44 352 ILE A O 1
ATOM 2782 N N . PHE A 1 353 ? -9.860 4.520 4.566 1.00 94.25 353 PHE A N 1
ATOM 2783 C CA . PHE A 1 353 ? -11.288 4.797 4.338 1.00 94.25 353 PHE A CA 1
ATOM 2784 C C . PHE A 1 353 ? -12.199 3.568 4.504 1.00 94.25 353 PHE A C 1
ATOM 2786 O O . PHE A 1 353 ? -13.420 3.681 4.413 1.00 94.25 353 PHE A O 1
ATOM 2793 N N . GLN A 1 354 ? -11.631 2.381 4.719 1.00 93.75 354 GLN A N 1
ATOM 2794 C CA . GLN A 1 354 ? -12.372 1.173 5.101 1.00 93.75 354 GLN A CA 1
ATOM 2795 C C . GLN A 1 354 ? -11.742 0.575 6.365 1.00 93.75 354 GLN A C 1
ATOM 2797 O O . GLN A 1 354 ? -11.357 1.318 7.269 1.00 93.75 354 GLN A O 1
ATOM 2802 N N . ASP A 1 355 ? -11.649 -0.749 6.450 1.00 94.12 355 ASP A N 1
ATOM 2803 C CA . ASP A 1 355 ? -11.188 -1.439 7.644 1.00 94.12 355 ASP A CA 1
ATOM 2804 C C . ASP A 1 355 ? -9.660 -1.415 7.744 1.00 94.12 355 ASP A C 1
ATOM 2806 O O . ASP A 1 355 ? -8.935 -1.482 6.747 1.00 94.12 355 ASP A O 1
ATOM 2810 N N . ALA A 1 356 ? -9.155 -1.375 8.970 1.00 94.25 356 ALA A N 1
ATOM 2811 C CA . ALA A 1 356 ? -7.736 -1.479 9.254 1.00 94.25 356 ALA A CA 1
ATOM 2812 C C . ALA A 1 356 ? -7.460 -2.675 10.161 1.00 94.25 356 ALA A C 1
ATOM 2814 O O . ALA A 1 356 ? -8.105 -2.880 11.194 1.00 94.25 356 ALA A O 1
ATOM 2815 N N . LYS A 1 357 ? -6.464 -3.472 9.788 1.00 94.19 357 LYS A N 1
ATOM 2816 C CA . LYS A 1 357 ? -5.998 -4.596 10.587 1.00 94.19 357 LYS A CA 1
ATOM 2817 C C . LYS A 1 357 ? -4.534 -4.414 10.938 1.00 94.19 357 LYS A C 1
ATOM 2819 O O . LYS A 1 357 ? -3.679 -4.438 10.063 1.00 94.19 357 LYS A O 1
ATOM 2824 N N . PHE A 1 358 ? -4.277 -4.347 12.229 1.00 92.69 358 PHE A N 1
ATOM 2825 C CA . PHE A 1 358 ? -2.963 -4.267 12.835 1.00 92.69 358 PHE A CA 1
ATOM 2826 C C . PHE A 1 358 ? -2.666 -5.615 13.487 1.00 92.69 358 PHE A C 1
ATOM 2828 O O . PHE A 1 358 ? -3.492 -6.180 14.214 1.00 92.69 358 PHE A O 1
ATOM 2835 N N . LYS A 1 359 ? -1.519 -6.211 13.189 1.00 90.88 359 LYS A N 1
ATOM 2836 C CA . LYS A 1 359 ? -1.062 -7.390 13.920 1.00 90.88 359 LYS A CA 1
ATOM 2837 C C . LYS A 1 359 ? -0.486 -6.906 15.234 1.00 90.88 359 LYS A C 1
ATOM 2839 O O . LYS A 1 359 ? 0.464 -6.155 15.212 1.00 90.88 359 LYS A O 1
ATOM 2844 N N . LYS A 1 360 ? -1.017 -7.378 16.360 1.00 72.19 360 LYS A N 1
ATOM 2845 C CA . LYS A 1 360 ? -0.502 -7.009 17.679 1.00 72.19 360 LYS A CA 1
ATOM 2846 C C . LYS A 1 360 ? 1.017 -7.245 17.758 1.00 72.19 360 LYS A C 1
ATOM 2848 O O . LYS A 1 360 ? 1.444 -8.399 17.832 1.00 72.19 360 LYS A O 1
ATOM 2853 N N . THR A 1 361 ? 1.773 -6.160 17.753 1.00 69.44 361 THR A N 1
ATOM 2854 C CA . THR A 1 361 ? 3.180 -6.074 18.139 1.00 69.44 361 THR A CA 1
ATOM 2855 C C . THR A 1 361 ? 3.256 -5.187 19.384 1.00 69.44 361 THR A C 1
ATOM 2857 O O . THR A 1 361 ? 2.307 -4.459 19.687 1.00 69.44 361 THR A O 1
ATOM 2860 N N . ASP A 1 362 ? 4.331 -5.312 20.159 1.00 76.62 362 ASP A N 1
ATOM 2861 C CA . ASP A 1 362 ? 4.581 -4.434 21.311 1.00 76.62 362 ASP A CA 1
ATOM 2862 C C . ASP A 1 362 ? 5.354 -3.159 20.886 1.00 76.62 362 ASP A C 1
ATOM 2864 O O . ASP A 1 362 ? 5.672 -2.322 21.726 1.00 76.62 362 ASP A O 1
ATOM 2868 N N . ASP A 1 363 ? 5.598 -3.002 19.579 1.00 81.00 363 ASP A N 1
ATOM 2869 C CA . ASP A 1 363 ? 6.538 -2.053 18.975 1.00 81.00 363 ASP A CA 1
ATOM 2870 C C . ASP A 1 363 ? 5.790 -1.013 18.121 1.00 81.00 363 ASP A C 1
ATOM 2872 O O . ASP A 1 363 ? 5.930 -0.950 16.901 1.00 81.00 363 ASP A O 1
ATOM 2876 N N . TYR A 1 364 ? 4.910 -0.240 18.757 1.00 87.69 364 TYR A N 1
ATOM 2877 C CA . TYR A 1 364 ? 4.249 0.896 18.115 1.00 87.69 364 TYR A CA 1
ATOM 2878 C C . TYR A 1 364 ? 4.680 2.198 18.784 1.00 87.69 364 TYR A C 1
ATOM 2880 O O . TYR A 1 364 ? 4.442 2.378 19.980 1.00 87.69 364 TYR A O 1
ATOM 2888 N N . ASP A 1 365 ? 5.261 3.111 18.003 1.00 91.19 365 ASP A N 1
ATOM 2889 C CA . ASP A 1 365 ? 5.576 4.475 18.427 1.00 91.19 365 ASP A CA 1
ATOM 2890 C C . ASP A 1 365 ? 4.790 5.479 17.575 1.00 91.19 365 ASP A C 1
ATOM 2892 O O . ASP A 1 365 ? 5.108 5.773 16.425 1.00 91.19 365 ASP A O 1
ATOM 2896 N N . ILE A 1 366 ? 3.666 5.956 18.115 1.00 91.12 366 ILE A N 1
ATOM 2897 C CA . ILE A 1 366 ? 2.700 6.768 17.367 1.00 91.12 366 ILE A CA 1
ATOM 2898 C C . ILE A 1 366 ? 2.612 8.160 17.996 1.00 91.12 366 ILE A C 1
ATOM 2900 O O . ILE A 1 366 ? 1.739 8.454 18.820 1.00 91.12 366 ILE A O 1
ATOM 2904 N N . ALA A 1 367 ? 3.488 9.061 17.556 1.00 92.06 367 ALA A N 1
ATOM 2905 C CA . ALA A 1 367 ? 3.414 10.493 17.845 1.00 92.06 367 ALA A CA 1
ATOM 2906 C C . ALA A 1 367 ? 2.541 11.270 16.827 1.00 92.06 367 ALA A C 1
ATOM 2908 O O . ALA A 1 367 ? 2.019 12.350 17.145 1.00 92.06 367 ALA A O 1
ATOM 2909 N N . GLY A 1 368 ? 2.349 10.721 15.623 1.00 92.06 368 GLY A N 1
ATOM 2910 C CA . GLY A 1 368 ? 1.569 11.281 14.519 1.00 92.06 368 GLY A CA 1
ATOM 2911 C C . GLY A 1 368 ? 0.063 11.003 14.593 1.00 92.06 368 GLY A C 1
ATOM 2912 O O . GLY A 1 368 ? -0.554 11.052 15.663 1.00 92.06 368 GLY A O 1
ATOM 2913 N N . THR A 1 369 ? -0.582 10.815 13.435 1.00 92.31 369 THR A N 1
ATOM 2914 C CA . THR A 1 369 ? -2.039 10.580 13.350 1.00 92.31 369 THR A CA 1
ATOM 2915 C C . THR A 1 369 ? -2.385 9.387 12.467 1.00 92.31 369 THR A C 1
ATOM 2917 O O . THR A 1 369 ? -2.068 9.376 11.286 1.00 92.31 369 THR A O 1
ATOM 2920 N N . ILE A 1 370 ? -3.149 8.436 13.000 1.00 93.50 370 ILE A N 1
ATOM 2921 C CA . ILE A 1 370 ? -3.814 7.398 12.207 1.00 93.50 370 ILE A CA 1
ATOM 2922 C C . ILE A 1 370 ? -5.316 7.702 12.201 1.00 93.50 370 ILE A C 1
ATOM 2924 O O . ILE A 1 370 ? -5.914 7.920 13.251 1.00 93.50 370 ILE A O 1
ATOM 2928 N N . CYS A 1 371 ? -5.934 7.723 11.026 1.00 92.62 371 CYS A N 1
ATOM 2929 C CA . CYS A 1 371 ? -7.371 7.878 10.833 1.00 92.62 371 CYS A CA 1
ATOM 2930 C C . CYS A 1 371 ? -7.913 6.654 10.093 1.00 92.62 371 CYS A C 1
ATOM 2932 O O . CYS A 1 371 ? -7.429 6.314 9.016 1.00 92.62 371 CYS A O 1
ATOM 2934 N N . VAL A 1 372 ? -8.926 6.005 10.668 1.00 92.19 372 VAL A N 1
ATOM 2935 C CA . VAL A 1 372 ? -9.614 4.852 10.074 1.00 92.19 372 VAL A CA 1
ATOM 2936 C C . VAL A 1 372 ? -11.117 5.110 10.107 1.00 92.19 372 VAL A C 1
ATOM 2938 O O . VAL A 1 372 ? -11.661 5.390 11.176 1.00 92.19 372 VAL A O 1
ATOM 2941 N N . GLU A 1 373 ? -11.785 5.041 8.954 1.00 91.00 373 GLU A N 1
ATOM 2942 C CA . GLU A 1 373 ? -13.243 5.220 8.861 1.00 91.00 373 GLU A CA 1
ATOM 2943 C C . GLU A 1 373 ? -14.029 3.931 9.166 1.00 91.00 373 GLU A C 1
ATOM 2945 O O . GLU A 1 373 ? -15.149 4.010 9.677 1.00 91.00 373 GLU A O 1
ATOM 2950 N N . GLY A 1 374 ? -13.460 2.758 8.857 1.00 89.19 374 GLY A N 1
ATOM 2951 C CA . GLY A 1 374 ? -14.072 1.443 9.068 1.00 89.19 374 GLY A CA 1
ATOM 2952 C C . GLY A 1 374 ? -13.728 0.785 10.409 1.00 89.19 374 GLY A C 1
ATOM 2953 O O . GLY A 1 374 ? -13.445 1.444 11.412 1.00 89.19 374 GLY A O 1
ATOM 2954 N N . GLU A 1 375 ? -13.785 -0.547 10.443 1.00 89.06 375 GLU A N 1
ATOM 2955 C CA . GLU A 1 375 ? -13.463 -1.329 11.639 1.00 89.06 375 GLU A CA 1
ATOM 2956 C C . GLU A 1 375 ? -11.947 -1.431 11.858 1.00 89.06 375 GLU A C 1
ATOM 2958 O O . GLU A 1 375 ? -11.173 -1.628 10.924 1.00 89.06 375 GLU A O 1
ATOM 2963 N N . VAL A 1 376 ? -11.517 -1.351 13.121 1.00 90.44 376 VAL A N 1
ATOM 2964 C CA . VAL A 1 376 ? -10.116 -1.542 13.520 1.00 90.44 376 VAL A CA 1
ATOM 2965 C C . VAL A 1 376 ? -9.971 -2.870 14.257 1.00 90.44 376 VAL A C 1
ATOM 2967 O O . VAL A 1 376 ? -10.650 -3.112 15.258 1.00 90.44 376 VAL A O 1
ATOM 2970 N N . SER A 1 377 ? -9.061 -3.725 13.787 1.00 88.19 377 SER A N 1
ATOM 2971 C CA . SER A 1 377 ? -8.748 -5.017 14.404 1.00 88.19 377 SER A CA 1
ATOM 2972 C C . SER A 1 377 ? -7.258 -5.126 14.763 1.00 88.19 377 SER A C 1
ATOM 2974 O O . SER A 1 377 ? -6.436 -4.957 13.871 1.00 88.19 377 SER A O 1
ATOM 2976 N N . PRO A 1 378 ? -6.897 -5.560 15.984 1.00 85.81 378 PRO A N 1
ATOM 2977 C CA . PRO A 1 378 ? -7.802 -5.846 17.091 1.00 85.81 378 PRO A CA 1
ATOM 2978 C C . PRO A 1 378 ? -8.402 -4.549 17.661 1.00 85.81 378 PRO A C 1
ATOM 2980 O O . PRO A 1 378 ? -7.791 -3.485 17.613 1.00 85.81 378 PRO A O 1
ATOM 2983 N N . SER A 1 379 ? -9.613 -4.631 18.210 1.00 75.94 379 SER A N 1
ATOM 2984 C CA . SER A 1 379 ? -10.374 -3.455 18.665 1.00 75.94 379 SER A CA 1
ATOM 2985 C C . SER A 1 379 ? -9.721 -2.693 19.824 1.00 75.94 379 SER A C 1
ATOM 2987 O O . SER A 1 379 ? -10.034 -1.529 20.055 1.00 75.94 379 SER A O 1
ATOM 2989 N N . ASN A 1 380 ? -8.786 -3.307 20.551 1.00 73.31 380 ASN A N 1
ATOM 2990 C CA . ASN A 1 380 ? -8.024 -2.635 21.603 1.00 73.31 380 ASN A CA 1
ATOM 2991 C C . ASN A 1 380 ? -7.001 -1.619 21.061 1.00 73.31 380 ASN A C 1
ATOM 2993 O O . ASN A 1 380 ? -6.554 -0.779 21.834 1.00 73.31 380 ASN A O 1
ATOM 2997 N N . PHE A 1 381 ? -6.678 -1.642 19.762 1.00 73.88 381 PHE A N 1
ATOM 2998 C CA . PHE A 1 381 ? -5.812 -0.645 19.116 1.00 73.88 381 PHE A CA 1
ATOM 2999 C C . PHE A 1 381 ? -6.476 0.750 19.014 1.00 73.88 381 PHE A C 1
ATOM 3001 O O . PHE A 1 381 ? -5.818 1.766 18.820 1.00 73.88 381 PHE A O 1
ATOM 3008 N N . ILE A 1 382 ? -7.797 0.834 19.224 1.00 59.34 382 ILE A N 1
ATOM 3009 C CA . ILE A 1 382 ? -8.591 2.070 19.102 1.00 59.34 382 ILE A CA 1
ATOM 3010 C C . ILE A 1 382 ? -8.157 3.172 20.093 1.00 59.34 382 ILE A C 1
ATOM 3012 O O . ILE A 1 382 ? -8.341 4.359 19.808 1.00 59.34 382 ILE A O 1
ATOM 3016 N N . TYR A 1 383 ? -7.579 2.820 21.249 1.00 55.47 383 TYR A N 1
ATOM 3017 C CA . TYR A 1 383 ? -7.240 3.803 22.286 1.00 55.47 383 TYR A CA 1
ATOM 3018 C C . TYR A 1 383 ? -6.088 4.746 21.893 1.00 55.47 383 TYR A C 1
ATOM 3020 O O . TYR A 1 383 ? -6.078 5.883 22.361 1.00 55.47 383 TYR A O 1
ATOM 3028 N N . GLU A 1 384 ? -5.197 4.333 20.989 1.00 55.22 384 GLU A N 1
ATOM 3029 C CA . GLU A 1 384 ? -4.087 5.164 20.482 1.00 55.22 384 GLU A CA 1
ATOM 3030 C C . GLU A 1 384 ? -4.452 5.891 19.176 1.00 55.22 384 GLU A C 1
ATOM 3032 O O . GLU A 1 384 ? -4.036 7.025 18.945 1.00 55.22 384 GLU A O 1
ATOM 3037 N N . VAL A 1 385 ? -5.339 5.301 18.368 1.00 60.66 385 VAL A N 1
ATOM 3038 C CA . VAL A 1 385 ? -5.732 5.802 17.036 1.00 60.66 385 VAL A CA 1
ATOM 3039 C C . VAL A 1 385 ? -6.803 6.905 17.082 1.00 60.66 385 VAL A C 1
ATOM 3041 O O . VAL A 1 385 ? -7.000 7.640 16.119 1.00 60.66 385 VAL A O 1
ATOM 3044 N N . SER A 1 386 ? -7.517 7.090 18.198 1.00 49.88 386 SER A N 1
ATOM 3045 C CA . SER A 1 386 ? -8.707 7.964 18.252 1.00 49.88 386 SER A CA 1
ATOM 3046 C C . SER A 1 386 ? -8.447 9.487 18.319 1.00 49.88 386 SER A C 1
ATOM 3048 O O . SER A 1 386 ? -9.145 10.225 19.020 1.00 49.88 386 SER A O 1
ATOM 3050 N N . LYS A 1 387 ? -7.520 10.037 17.526 1.00 52.38 387 LYS A N 1
ATOM 3051 C CA . LYS A 1 387 ? -7.548 11.475 17.197 1.00 52.38 387 LYS A CA 1
ATOM 3052 C C . LYS A 1 387 ? -8.452 11.676 15.985 1.00 52.38 387 LYS A C 1
ATOM 3054 O O . LYS A 1 387 ? -8.016 11.537 14.854 1.00 52.38 387 LYS A O 1
ATOM 3059 N N . LYS A 1 388 ? -9.726 12.000 16.261 1.00 51.09 388 LYS A N 1
ATOM 3060 C CA . LYS A 1 388 ? -10.786 12.395 15.308 1.00 51.09 388 LYS A CA 1
ATOM 3061 C C . LYS A 1 388 ? -10.254 12.714 13.905 1.00 51.09 388 LYS A C 1
ATOM 3063 O O . LYS A 1 388 ? -9.638 13.767 13.732 1.00 51.09 388 LYS A O 1
ATOM 3068 N N . CYS A 1 389 ? -10.602 11.874 12.930 1.00 62.50 389 CYS A N 1
ATOM 3069 C CA . CYS A 1 389 ? -10.565 12.214 11.514 1.00 62.50 389 CYS A CA 1
ATOM 3070 C C . CYS A 1 389 ? -11.260 13.569 11.340 1.00 62.50 389 CYS A C 1
ATOM 3072 O O . CYS A 1 389 ? -12.484 13.685 11.437 1.00 62.50 389 CYS A O 1
ATOM 3074 N N . LYS A 1 390 ? -10.484 14.648 11.214 1.00 53.56 390 LYS A N 1
ATOM 3075 C CA . LYS A 1 390 ? -11.055 15.930 10.821 1.00 53.56 390 LYS A CA 1
ATOM 3076 C C . LYS A 1 390 ? -11.399 15.751 9.358 1.00 53.56 390 LYS A C 1
ATOM 3078 O O . LYS A 1 390 ? -10.486 15.514 8.581 1.00 53.56 390 LYS A O 1
ATOM 3083 N N . ASN A 1 391 ? -12.682 15.859 9.019 1.00 51.16 391 ASN A N 1
ATOM 3084 C CA . ASN A 1 391 ? -13.143 15.995 7.639 1.00 51.16 391 ASN A CA 1
ATOM 3085 C C . ASN A 1 391 ? -12.278 17.077 6.957 1.00 51.16 391 ASN A C 1
ATOM 3087 O O . ASN A 1 391 ? -12.494 18.265 7.215 1.00 51.16 391 ASN A O 1
ATOM 3091 N N . LYS A 1 392 ? -11.245 16.666 6.214 1.00 49.94 392 LYS A N 1
ATOM 3092 C CA . LYS A 1 392 ? -10.391 17.535 5.398 1.00 49.94 392 LYS A CA 1
ATOM 3093 C C . LYS A 1 392 ? -11.039 17.691 4.030 1.00 49.94 392 LYS A C 1
ATOM 3095 O O . LYS A 1 392 ? -11.589 16.687 3.527 1.00 49.94 392 LYS A O 1
#

Secondary structure (DSSP, 8-state):
-------------HHHHHHHHHHHHHHHHHHHHHHHHHHHHHHHHHHHHHHHHHHHHHHHHHHHHHHH--SEEEEE--TTTTT-EEEEEEEEETTEEE-EETTEEEEEETTS-EEEEEEEEETTEEEEEEEEE--------------PPPPP-GGGS-----EEEE-SEESS-EEEEEEEE-TT-SSSSEEEEESS-EEE-S----S-TT----EEEEESS-EEESS-EEE-TT-EEEESS-EEESS-EEE-TT-EEEESS-EEE---TTS-GGG--EEE-TT-EEEESS-EEE-S-EEE--STT---EEEESS-EEESS-EEE-TT-EEEESS-EEE-S-EEE-TT-EEEESS-EEE---S-EEESSEEEESS-EESGGGHHHH-S-----

Foldseek 3Di:
DDDDPPPPPDDPDPVNVVVVVVVVVVVVVVVVVVVVVVVVVVVVVVQQVLQVVLVVVQVVQQLVQLLPDAAWFKGAGCCVVSPKDWPDKAKDWPNDTFDDDPRIGHTHGSQTKIWIWTWIDDPPDIDIDTDIHHPDDPPPPCPVPPPPDDDDDPVVFDEDPEDAEQDQEACEEHEYALHYYDPDRPDPASHRAAAYEYEHEEANDDDDPVDPGEYEYEHQAEYEYPYEAADDARYEYEHNAEYEAQFEYHFDHQHEHAHQAEYEQDHHPPPPRQGSEYEYENQYEYHHLEEYARQHEYAAYPDDQGQHEYEHLYEYAHQEEYAAEQNYEYEHNAEYEANYEYHHYNQYEYAAEEEYEYHDDPHYHHPYAYHHNYHYPPNVVCVRHPPDPDPD